Protein AF-0000000080440737 (afdb_homodimer)

Structure (mmCIF, N/CA/C/O backbone):
data_AF-0000000080440737-model_v1
#
loop_
_entity.id
_entity.type
_entity.pdbx_description
1 polymer 'GP-PDE domain-containing protein'
#
loop_
_atom_site.group_PDB
_atom_site.id
_atom_site.type_symbol
_atom_site.label_atom_id
_atom_site.label_alt_id
_atom_site.label_comp_id
_atom_site.label_asym_id
_atom_site.label_entity_id
_atom_site.label_seq_id
_atom_site.pdbx_PDB_ins_code
_atom_site.Cartn_x
_atom_site.Cartn_y
_atom_site.Cartn_z
_atom_site.occupancy
_atom_site.B_iso_or_equiv
_atom_site.auth_seq_id
_atom_site.auth_comp_id
_atom_site.auth_asym_id
_atom_site.auth_atom_id
_atom_site.pdbx_PDB_model_num
ATOM 1 N N . MET A 1 1 ? -22.531 -14.266 -20.609 1 42.25 1 MET A N 1
ATOM 2 C CA . MET A 1 1 ? -22.078 -13.797 -19.297 1 42.25 1 MET A CA 1
ATOM 3 C C . MET A 1 1 ? -20.625 -13.375 -19.328 1 42.25 1 MET A C 1
ATOM 5 O O . MET A 1 1 ? -19.781 -14.055 -19.938 1 42.25 1 MET A O 1
ATOM 9 N N . LYS A 1 2 ? -20.203 -12.078 -19.297 1 56.5 2 LYS A N 1
ATOM 10 C CA . LYS A 1 2 ? -18.844 -11.594 -19.5 1 56.5 2 LYS A CA 1
ATOM 11 C C . LYS A 1 2 ? -17.859 -12.352 -18.625 1 56.5 2 LYS A C 1
ATOM 13 O O . LYS A 1 2 ? -18.172 -12.672 -17.469 1 56.5 2 LYS A O 1
ATOM 18 N N . ASN A 1 3 ? -16.734 -13.094 -19.188 1 86.56 3 ASN A N 1
ATOM 19 C CA . ASN A 1 3 ? -15.961 -14.148 -18.531 1 86.56 3 ASN A CA 1
ATOM 20 C C . ASN A 1 3 ? -14.898 -13.57 -17.609 1 86.56 3 ASN A C 1
ATOM 22 O O . ASN A 1 3 ? -13.828 -13.156 -18.062 1 86.56 3 ASN A O 1
ATOM 26 N N . ILE A 1 4 ? -15.344 -13.133 -16.406 1 97.88 4 ILE A N 1
ATOM 27 C CA . ILE A 1 4 ? -14.453 -12.695 -15.336 1 97.88 4 ILE A CA 1
ATOM 28 C C . ILE A 1 4 ? -13.805 -13.898 -14.672 1 97.88 4 ILE A C 1
ATOM 30 O O . ILE A 1 4 ? -14.484 -14.867 -14.312 1 97.88 4 ILE A O 1
ATOM 34 N N . LEU A 1 5 ? -12.492 -13.867 -14.625 1 98.5 5 LEU A N 1
ATOM 35 C CA . LEU A 1 5 ? -11.758 -14.961 -13.992 1 98.5 5 LEU A CA 1
ATOM 36 C C . LEU A 1 5 ? -11.805 -14.836 -12.477 1 98.5 5 LEU A C 1
ATOM 38 O O . LEU A 1 5 ? -11.555 -13.766 -11.93 1 98.5 5 LEU A O 1
ATOM 42 N N . ASN A 1 6 ? -12.172 -15.891 -11.828 1 98.62 6 ASN A N 1
ATOM 43 C CA . ASN A 1 6 ? -12.195 -16.047 -10.383 1 98.62 6 ASN A CA 1
ATOM 44 C C . ASN A 1 6 ? -10.867 -16.594 -9.852 1 98.62 6 ASN A C 1
ATOM 46 O O . ASN A 1 6 ? -10.586 -17.781 -9.992 1 98.62 6 ASN A O 1
ATOM 50 N N . ILE A 1 7 ? -10.086 -15.758 -9.203 1 98.88 7 ILE A N 1
ATOM 51 C CA . ILE A 1 7 ? -8.758 -16.125 -8.742 1 98.88 7 ILE A CA 1
ATOM 52 C C . ILE A 1 7 ? -8.727 -16.156 -7.215 1 98.88 7 ILE A C 1
ATOM 54 O O . ILE A 1 7 ? -9.07 -15.156 -6.566 1 98.88 7 ILE A O 1
ATOM 58 N N . ALA A 1 8 ? -8.297 -17.266 -6.652 1 98.94 8 ALA A N 1
ATOM 59 C CA . ALA A 1 8 ? -8.219 -17.406 -5.199 1 98.94 8 ALA A CA 1
ATOM 60 C C . ALA A 1 8 ? -6.953 -16.766 -4.648 1 98.94 8 ALA A C 1
ATOM 62 O O . ALA A 1 8 ? -5.844 -17.188 -4.977 1 98.94 8 ALA A O 1
ATOM 63 N N . HIS A 1 9 ? -7.137 -15.734 -3.875 1 98.94 9 HIS A N 1
ATOM 64 C CA . HIS A 1 9 ? -6.055 -14.961 -3.285 1 98.94 9 HIS A CA 1
ATOM 65 C C . HIS A 1 9 ? -5.297 -15.773 -2.238 1 98.94 9 HIS A C 1
ATOM 67 O O . HIS A 1 9 ? -5.828 -16.047 -1.162 1 98.94 9 HIS A O 1
ATOM 73 N N . ARG A 1 10 ? -4.02 -16.141 -2.57 1 98.94 10 ARG A N 1
ATOM 74 C CA . ARG A 1 10 ? -3.197 -16.984 -1.701 1 98.94 10 ARG A CA 1
ATOM 75 C C . ARG A 1 10 ? -3.865 -18.328 -1.439 1 98.94 10 ARG A C 1
ATOM 77 O O . ARG A 1 10 ? -3.734 -18.891 -0.351 1 98.94 10 ARG A O 1
ATOM 84 N N . GLY A 1 11 ? -4.559 -18.75 -2.383 1 98.62 11 GLY A N 1
ATOM 85 C CA . GLY A 1 11 ? -5.453 -19.891 -2.211 1 98.62 11 GLY A CA 1
ATOM 86 C C . GLY A 1 11 ? -6.789 -19.5 -1.606 1 98.62 11 GLY A C 1
ATOM 87 O O . GLY A 1 11 ? -7.117 -18.312 -1.511 1 98.62 11 GLY A O 1
ATOM 88 N N . ASP A 1 12 ? -7.633 -20.516 -1.343 1 98.38 12 ASP A N 1
ATOM 89 C CA . ASP A 1 12 ? -8.906 -20.281 -0.679 1 98.38 12 ASP A CA 1
ATOM 90 C C . ASP A 1 12 ? -8.695 -19.766 0.746 1 98.38 12 ASP A C 1
ATOM 92 O O . ASP A 1 12 ? -9.141 -20.406 1.708 1 98.38 12 ASP A O 1
ATOM 96 N N . SER A 1 13 ? -8.141 -18.594 0.869 1 98.75 13 SER A N 1
ATOM 97 C CA . SER A 1 13 ? -7.527 -18.125 2.107 1 98.75 13 SER A CA 1
ATOM 98 C C . SER A 1 13 ? -8.586 -17.625 3.094 1 98.75 13 SER A C 1
ATOM 100 O O . SER A 1 13 ? -8.281 -17.391 4.266 1 98.75 13 SER A O 1
ATOM 102 N N . GLY A 1 14 ? -9.805 -17.375 2.689 1 98.31 14 GLY A N 1
ATOM 103 C CA . GLY A 1 14 ? -10.883 -17.062 3.611 1 98.31 14 GLY A CA 1
ATOM 104 C C . GLY A 1 14 ? -11.25 -18.219 4.523 1 98.31 14 GLY A C 1
ATOM 105 O O . GLY A 1 14 ? -11.703 -18 5.652 1 98.31 14 GLY A O 1
ATOM 106 N N . ASP A 1 15 ? -10.977 -19.422 4.066 1 97.94 15 ASP A N 1
ATOM 107 C CA . ASP A 1 15 ? -11.453 -20.594 4.797 1 97.94 15 ASP A CA 1
ATOM 108 C C . ASP A 1 15 ? -10.305 -21.531 5.148 1 97.94 15 ASP A C 1
ATOM 110 O O . ASP A 1 15 ? -10.469 -22.453 5.961 1 97.94 15 ASP A O 1
ATOM 114 N N . PHE A 1 16 ? -9.18 -21.328 4.594 1 98.75 16 PHE A N 1
ATOM 115 C CA . PHE A 1 16 ? -8 -22.172 4.816 1 98.75 16 PHE A CA 1
ATOM 116 C C . PHE A 1 16 ? -6.762 -21.312 5.031 1 98.75 16 PHE A C 1
ATOM 118 O O . PHE A 1 16 ? -6.738 -20.141 4.656 1 98.75 16 PHE A O 1
ATOM 125 N N . PRO A 1 17 ? -5.633 -21.859 5.668 1 98.81 17 PRO A N 1
ATOM 126 C CA . PRO A 1 17 ? -4.426 -21.047 5.871 1 98.81 17 PRO A CA 1
ATOM 127 C C . PRO A 1 17 ? -3.783 -20.609 4.555 1 98.81 17 PRO A C 1
ATOM 129 O O . PRO A 1 17 ? -3.523 -21.438 3.684 1 98.81 17 PRO A O 1
ATOM 132 N N . GLU A 1 18 ? -3.611 -19.375 4.453 1 98.88 18 GLU A N 1
ATOM 133 C CA . GLU A 1 18 ? -3.135 -18.781 3.211 1 98.88 18 GLU A CA 1
ATOM 134 C C . GLU A 1 18 ? -1.797 -19.375 2.785 1 98.88 18 GLU A C 1
ATOM 136 O O . GLU A 1 18 ? -0.972 -19.719 3.631 1 98.88 18 GLU A O 1
ATOM 141 N N . ASN A 1 19 ? -1.61 -19.469 1.439 1 98.88 19 ASN A N 1
ATOM 142 C CA . ASN A 1 19 ? -0.333 -19.875 0.854 1 98.88 19 ASN A CA 1
ATOM 143 C C . ASN A 1 19 ? 0.139 -21.219 1.399 1 98.88 19 ASN A C 1
ATOM 145 O O . ASN A 1 19 ? 1.304 -21.359 1.773 1 98.88 19 ASN A O 1
ATOM 149 N N . THR A 1 20 ? -0.775 -22.094 1.453 1 98.81 20 THR A N 1
ATOM 150 C CA . THR A 1 20 ? -0.506 -23.5 1.78 1 98.81 20 THR A CA 1
ATOM 151 C C . THR A 1 20 ? -1.062 -24.422 0.703 1 98.81 20 THR A C 1
ATOM 153 O O . THR A 1 20 ? -1.908 -24.016 -0.096 1 98.81 20 THR A O 1
ATOM 156 N N . MET A 1 21 ? -0.567 -25.688 0.753 1 98.56 21 MET A N 1
ATOM 157 C CA . MET A 1 21 ? -1.034 -26.656 -0.238 1 98.56 21 MET A CA 1
ATOM 158 C C . MET A 1 21 ? -2.527 -26.906 -0.079 1 98.56 21 MET A C 1
ATOM 160 O O . MET A 1 21 ? -3.246 -27.062 -1.069 1 98.56 21 MET A O 1
ATOM 164 N N . ILE A 1 22 ? -3.002 -26.953 1.159 1 98.62 22 ILE A N 1
ATOM 165 C CA . ILE A 1 22 ? -4.422 -27.219 1.379 1 98.62 22 ILE A CA 1
ATOM 166 C C . ILE A 1 22 ? -5.254 -26.062 0.824 1 98.62 22 ILE A C 1
ATOM 168 O O . ILE A 1 22 ? -6.301 -26.281 0.214 1 98.62 22 ILE A O 1
ATOM 172 N N . ALA A 1 23 ? -4.844 -24.844 1.04 1 98.88 23 ALA A N 1
ATOM 173 C CA . ALA A 1 23 ? -5.574 -23.688 0.509 1 98.88 23 ALA A CA 1
ATOM 174 C C . ALA A 1 23 ? -5.633 -23.734 -1.015 1 98.88 23 ALA A C 1
ATOM 176 O O . ALA A 1 23 ? -6.656 -23.406 -1.612 1 98.88 23 ALA A O 1
ATOM 177 N N . PHE A 1 24 ? -4.562 -24.156 -1.646 1 98.81 24 PHE A N 1
ATOM 178 C CA . PHE A 1 24 ? -4.496 -24.219 -3.102 1 98.81 24 PHE A CA 1
ATOM 179 C C . PHE A 1 24 ? -5.375 -25.344 -3.629 1 98.81 24 PHE A C 1
ATOM 181 O O . PHE A 1 24 ? -6.102 -25.172 -4.605 1 98.81 24 PHE A O 1
ATOM 188 N N . LYS A 1 25 ? -5.281 -26.5 -3.018 1 98.12 25 LYS A N 1
ATOM 189 C CA . LYS A 1 25 ? -6.129 -27.609 -3.408 1 98.12 25 LYS A CA 1
ATOM 190 C C . LYS A 1 25 ? -7.605 -27.266 -3.287 1 98.12 25 LYS A C 1
ATOM 192 O O . LYS A 1 25 ? -8.398 -27.562 -4.176 1 98.12 25 LYS A O 1
ATOM 197 N N . LYS A 1 26 ? -7.938 -26.609 -2.236 1 98.31 26 LYS A N 1
ATOM 198 C CA . LYS A 1 26 ? -9.336 -26.266 -1.988 1 98.31 26 LYS A CA 1
ATOM 199 C C . LYS A 1 26 ? -9.82 -25.203 -2.959 1 98.31 26 LYS A C 1
ATOM 201 O O . LYS A 1 26 ? -10.992 -25.188 -3.336 1 98.31 26 LYS A O 1
ATOM 206 N N . ALA A 1 27 ? -8.945 -24.312 -3.35 1 98.31 27 ALA A N 1
ATOM 207 C CA . ALA A 1 27 ? -9.297 -23.344 -4.391 1 98.31 27 ALA A CA 1
ATOM 208 C C . ALA A 1 27 ? -9.781 -24.062 -5.652 1 98.31 27 ALA A C 1
ATOM 210 O O . ALA A 1 27 ? -10.781 -23.672 -6.25 1 98.31 27 ALA A O 1
ATOM 211 N N . LEU A 1 28 ? -9.062 -25.078 -6.043 1 94.19 28 LEU A N 1
ATOM 212 C CA . LEU A 1 28 ? -9.43 -25.906 -7.188 1 94.19 28 LEU A CA 1
ATOM 213 C C . LEU A 1 28 ? -10.797 -26.547 -6.973 1 94.19 28 LEU A C 1
ATOM 215 O O . LEU A 1 28 ? -11.672 -26.469 -7.844 1 94.19 28 LEU A O 1
ATOM 219 N N . GLU A 1 29 ? -10.977 -27.047 -5.824 1 95.69 29 GLU A N 1
ATOM 220 C CA . GLU A 1 29 ? -12.203 -27.781 -5.504 1 95.69 29 GLU A CA 1
ATOM 221 C C . GLU A 1 29 ? -13.398 -26.844 -5.406 1 95.69 29 GLU A C 1
ATOM 223 O O . GLU A 1 29 ? -14.531 -27.234 -5.703 1 95.69 29 GLU A O 1
ATOM 228 N N . ASN A 1 30 ? -13.125 -25.641 -5.035 1 95.5 30 ASN A N 1
ATOM 229 C CA . ASN A 1 30 ? -14.211 -24.719 -4.719 1 95.5 30 ASN A CA 1
ATOM 230 C C . ASN A 1 30 ? -14.523 -23.797 -5.895 1 95.5 30 ASN A C 1
ATOM 232 O O . ASN A 1 30 ? -15.242 -22.812 -5.738 1 95.5 30 ASN A O 1
ATOM 236 N N . GLY A 1 31 ? -13.922 -24.078 -6.977 1 91.5 31 GLY A N 1
ATOM 237 C CA . GLY A 1 31 ? -14.438 -23.516 -8.211 1 91.5 31 GLY A CA 1
ATOM 238 C C . GLY A 1 31 ? -13.664 -22.297 -8.68 1 91.5 31 GLY A C 1
ATOM 239 O O . GLY A 1 31 ? -14.117 -21.562 -9.562 1 91.5 31 GLY A O 1
ATOM 240 N N . ALA A 1 32 ? -12.602 -22 -8.117 1 97.88 32 ALA A N 1
ATOM 241 C CA . ALA A 1 32 ? -11.75 -20.953 -8.648 1 97.88 32 ALA A CA 1
ATOM 242 C C . ALA A 1 32 ? -11.258 -21.297 -10.047 1 97.88 32 ALA A C 1
ATOM 244 O O . ALA A 1 32 ? -11.18 -22.469 -10.414 1 97.88 32 ALA A O 1
ATOM 245 N N . ASP A 1 33 ? -11 -20.266 -10.859 1 98.19 33 ASP A N 1
ATOM 246 C CA . ASP A 1 33 ? -10.375 -20.438 -12.164 1 98.19 33 ASP A CA 1
ATOM 247 C C . ASP A 1 33 ? -8.859 -20.484 -12.047 1 98.19 33 ASP A C 1
ATOM 249 O O . ASP A 1 33 ? -8.164 -20.906 -12.977 1 98.19 33 ASP A O 1
ATOM 253 N N . GLY A 1 34 ? -8.344 -20.062 -10.961 1 98.62 34 GLY A N 1
ATOM 254 C CA . GLY A 1 34 ? -6.91 -20 -10.703 1 98.62 34 GLY A CA 1
ATOM 255 C C . GLY A 1 34 ? -6.574 -19.578 -9.289 1 98.62 34 GLY A C 1
ATOM 256 O O . GLY A 1 34 ? -7.465 -19.453 -8.445 1 98.62 34 GLY A O 1
ATOM 257 N N . ILE A 1 35 ? -5.285 -19.359 -9.016 1 98.88 35 ILE A N 1
ATOM 258 C CA . ILE A 1 35 ? -4.816 -18.906 -7.711 1 98.88 35 ILE A CA 1
ATOM 259 C C . ILE A 1 35 ? -3.824 -17.766 -7.891 1 98.88 35 ILE A C 1
ATOM 261 O O . ILE A 1 35 ? -3.207 -17.625 -8.953 1 98.88 35 ILE A O 1
ATOM 265 N N . GLU A 1 36 ? -3.811 -16.922 -6.977 1 98.94 36 GLU A N 1
ATOM 266 C CA . GLU A 1 36 ? -2.709 -15.984 -6.754 1 98.94 36 GLU A CA 1
ATOM 267 C C . GLU A 1 36 ? -1.85 -16.422 -5.57 1 98.94 36 GLU A C 1
ATOM 269 O O . GLU A 1 36 ? -2.371 -16.875 -4.551 1 98.94 36 GLU A O 1
ATOM 274 N N . LEU A 1 37 ? -0.573 -16.391 -5.68 1 98.94 37 LEU A N 1
ATOM 275 C CA . LEU A 1 37 ? 0.338 -16.75 -4.602 1 98.94 37 LEU A CA 1
ATOM 276 C C . LEU A 1 37 ? 1.521 -15.797 -4.543 1 98.94 37 LEU A C 1
ATOM 278 O O . LEU A 1 37 ? 1.732 -15.008 -5.465 1 98.94 37 LEU A O 1
ATOM 282 N N . ASP A 1 38 ? 2.287 -15.836 -3.449 1 98.94 38 ASP A N 1
ATOM 283 C CA . ASP A 1 38 ? 3.439 -14.977 -3.193 1 98.94 38 ASP A CA 1
ATOM 284 C C . ASP A 1 38 ? 4.727 -15.789 -3.107 1 98.94 38 ASP A C 1
ATOM 286 O O . ASP A 1 38 ? 4.777 -16.812 -2.41 1 98.94 38 ASP A O 1
ATOM 290 N N . VAL A 1 39 ? 5.738 -15.328 -3.771 1 98.94 39 VAL A N 1
ATOM 291 C CA . VAL A 1 39 ? 6.957 -16.125 -3.779 1 98.94 39 VAL A CA 1
ATOM 292 C C . VAL A 1 39 ? 8.141 -15.266 -3.359 1 98.94 39 VAL A C 1
ATOM 294 O O . VAL A 1 39 ? 8.234 -14.094 -3.744 1 98.94 39 VAL A O 1
ATOM 297 N N . GLN A 1 40 ? 8.992 -15.734 -2.566 1 98.62 40 GLN A N 1
ATOM 298 C CA . GLN A 1 40 ? 10.273 -15.141 -2.203 1 98.62 40 GLN A CA 1
ATOM 299 C C . GLN A 1 40 ? 11.344 -16.219 -2.004 1 98.62 40 GLN A C 1
ATOM 301 O O . GLN A 1 40 ? 11.102 -17.391 -2.271 1 98.62 40 GLN A O 1
ATOM 306 N N . LEU A 1 41 ? 12.578 -15.875 -1.635 1 98.88 41 LEU A N 1
ATOM 307 C CA . LEU A 1 41 ? 13.672 -16.828 -1.552 1 98.88 41 LEU A CA 1
ATOM 308 C C . LEU A 1 41 ? 14.023 -17.125 -0.098 1 98.88 41 LEU A C 1
ATOM 310 O O . LEU A 1 41 ? 14.031 -16.234 0.742 1 98.88 41 LEU A O 1
ATOM 314 N N . SER A 1 42 ? 14.25 -18.406 0.173 1 98.81 42 SER A N 1
ATOM 315 C CA . SER A 1 42 ? 14.867 -18.812 1.433 1 98.81 42 SER A CA 1
ATOM 316 C C . SER A 1 42 ? 16.359 -18.5 1.448 1 98.81 42 SER A C 1
ATOM 318 O O . SER A 1 42 ? 16.906 -18 0.459 1 98.81 42 SER A O 1
ATOM 320 N N . LYS A 1 43 ? 16.969 -18.75 2.596 1 98.62 43 LYS A N 1
ATOM 321 C CA . LYS A 1 43 ? 18.406 -18.5 2.773 1 98.62 43 LYS A CA 1
ATOM 322 C C . LYS A 1 43 ? 19.219 -19.25 1.722 1 98.62 43 LYS A C 1
ATOM 324 O O . LYS A 1 43 ? 20.219 -18.734 1.226 1 98.62 43 LYS A O 1
ATOM 329 N N . ASP A 1 44 ? 18.875 -20.453 1.426 1 98.69 44 ASP A N 1
ATOM 330 C CA . ASP A 1 44 ? 19.578 -21.281 0.459 1 98.69 44 ASP A CA 1
ATOM 331 C C . ASP A 1 44 ? 18.984 -21.125 -0.939 1 98.69 44 ASP A C 1
ATOM 333 O O . ASP A 1 44 ? 19.094 -22.031 -1.771 1 98.69 44 ASP A O 1
ATOM 337 N N . LEU A 1 45 ? 18.234 -20.078 -1.196 1 98.44 45 LEU A N 1
ATOM 338 C CA . LEU A 1 45 ? 17.781 -19.594 -2.494 1 98.44 45 LEU A CA 1
ATOM 339 C C . LEU A 1 45 ? 16.734 -20.516 -3.098 1 98.44 45 LEU A C 1
ATOM 341 O O . LEU A 1 45 ? 16.656 -20.656 -4.32 1 98.44 45 LEU A O 1
ATOM 345 N N . GLU A 1 46 ? 16 -21.188 -2.217 1 98.75 46 GLU A N 1
ATOM 346 C CA . GLU A 1 46 ? 14.828 -21.922 -2.693 1 98.75 46 GLU A CA 1
ATOM 347 C C . GLU A 1 46 ? 13.609 -21 -2.799 1 98.75 46 GLU A C 1
ATOM 349 O O . GLU A 1 46 ? 13.406 -20.125 -1.952 1 98.75 46 GLU A O 1
ATOM 354 N N . LEU A 1 47 ? 12.836 -21.203 -3.885 1 98.94 47 LEU A N 1
ATOM 355 C CA . LEU A 1 47 ? 11.578 -20.484 -4.039 1 98.94 47 LEU A CA 1
ATOM 356 C C . LEU A 1 47 ? 10.531 -20.984 -3.059 1 98.94 47 LEU A C 1
ATOM 358 O O . LEU A 1 47 ? 10.117 -22.141 -3.141 1 98.94 47 LEU A O 1
ATOM 362 N N . VAL A 1 48 ? 10.109 -20.094 -2.137 1 98.94 48 VAL A N 1
ATOM 363 C CA . VAL A 1 48 ? 9.141 -20.5 -1.118 1 98.94 48 VAL A CA 1
ATOM 364 C C . VAL A 1 48 ? 7.91 -19.594 -1.189 1 98.94 48 VAL A C 1
ATOM 366 O O . VAL A 1 48 ? 8.008 -18.438 -1.585 1 98.94 48 VAL A O 1
ATOM 369 N N . VAL A 1 49 ? 6.828 -20.125 -0.845 1 98.94 49 VAL A N 1
ATOM 370 C CA . VAL A 1 49 ? 5.539 -19.469 -1.006 1 98.94 49 VAL A CA 1
ATOM 371 C C . VAL A 1 49 ? 5.043 -18.969 0.348 1 98.94 49 VAL A C 1
ATOM 373 O O . VAL A 1 49 ? 4.578 -19.75 1.178 1 98.94 49 VAL A O 1
ATOM 376 N N . ILE A 1 50 ? 5.148 -17.734 0.548 1 98.88 50 ILE A N 1
ATOM 377 C CA . ILE A 1 50 ? 4.738 -17.047 1.769 1 98.88 50 ILE A CA 1
ATOM 378 C C . ILE A 1 50 ? 4.645 -15.539 1.51 1 98.88 50 ILE A C 1
ATOM 380 O O . ILE A 1 50 ? 5.48 -14.977 0.8 1 98.88 50 ILE A O 1
ATOM 384 N N . HIS A 1 51 ? 3.631 -14.922 2.035 1 98.62 51 HIS A N 1
ATOM 385 C CA . HIS A 1 51 ? 3.309 -13.539 1.698 1 98.62 51 HIS A CA 1
ATOM 386 C C . HIS A 1 51 ? 4.266 -12.57 2.383 1 98.62 51 HIS A C 1
ATOM 388 O O . HIS A 1 51 ? 4.91 -11.758 1.72 1 98.62 51 HIS A O 1
ATOM 394 N N . ASP A 1 52 ? 4.32 -12.641 3.756 1 98.12 52 ASP A N 1
ATOM 395 C CA . ASP A 1 52 ? 5.113 -11.68 4.527 1 98.12 52 ASP A CA 1
ATOM 396 C C . ASP A 1 52 ? 6.602 -12 4.434 1 98.12 52 ASP A C 1
ATOM 398 O O . ASP A 1 52 ? 6.988 -13.164 4.297 1 98.12 52 ASP A O 1
ATOM 402 N N . GLU A 1 53 ? 7.395 -11.031 4.602 1 98.5 53 GLU A N 1
ATOM 403 C CA . GLU A 1 53 ? 8.836 -11.273 4.629 1 98.5 53 GLU A CA 1
ATOM 404 C C . GLU A 1 53 ? 9.242 -12.016 5.895 1 98.5 53 GLU A C 1
ATOM 406 O O . GLU A 1 53 ? 10.32 -12.617 5.949 1 98.5 53 GLU A O 1
ATOM 411 N N . THR A 1 54 ? 8.43 -11.945 6.863 1 98.56 54 THR A N 1
ATOM 412 C CA . THR A 1 54 ? 8.711 -12.609 8.133 1 98.56 54 THR A CA 1
ATOM 413 C C . THR A 1 54 ? 7.734 -13.758 8.367 1 98.56 54 THR A C 1
ATOM 415 O O . THR A 1 54 ? 6.672 -13.812 7.746 1 98.56 54 THR A O 1
ATOM 418 N N . LEU A 1 55 ? 8.086 -14.617 9.266 1 98.75 55 LEU A N 1
ATOM 419 C CA . LEU A 1 55 ? 7.344 -15.844 9.547 1 98.75 55 LEU A CA 1
ATOM 420 C C . LEU A 1 55 ? 6.227 -15.578 10.555 1 98.75 55 LEU A C 1
ATOM 422 O O . LEU A 1 55 ? 5.312 -16.391 10.695 1 98.75 55 LEU A O 1
ATOM 426 N N . ASP A 1 56 ? 6.184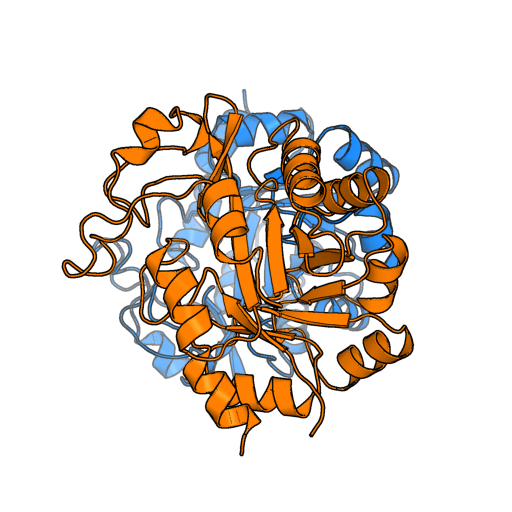 -14.5 11.203 1 98.5 56 ASP A N 1
ATOM 427 C CA . ASP A 1 56 ? 5.539 -14.234 12.484 1 98.5 56 ASP A CA 1
ATOM 428 C C . ASP A 1 56 ? 4.02 -14.344 12.367 1 98.5 56 ASP A C 1
ATOM 430 O O . ASP A 1 56 ? 3.363 -14.898 13.25 1 98.5 56 ASP A O 1
ATOM 434 N N . ARG A 1 57 ? 3.48 -13.836 11.312 1 98.06 57 ARG A N 1
ATOM 435 C CA . ARG A 1 57 ? 2.031 -13.68 11.234 1 98.06 57 ARG A CA 1
ATOM 436 C C . ARG A 1 57 ? 1.352 -15.016 10.93 1 98.06 57 ARG A C 1
ATOM 438 O O . ARG A 1 57 ? 0.293 -15.312 11.484 1 98.06 57 ARG A O 1
ATOM 445 N N . THR A 1 58 ? 1.996 -15.844 10.125 1 98.62 58 THR A N 1
ATOM 446 C CA . THR A 1 58 ? 1.257 -16.984 9.578 1 98.62 58 THR A CA 1
ATOM 447 C C . THR A 1 58 ? 1.855 -18.297 10.055 1 98.62 58 THR A C 1
ATOM 449 O O . THR A 1 58 ? 1.335 -19.375 9.742 1 98.62 58 THR A O 1
ATOM 452 N N . THR A 1 59 ? 2.926 -18.234 10.766 1 98.69 59 THR A N 1
ATOM 453 C CA . THR A 1 59 ? 3.541 -19.469 11.25 1 98.69 59 THR A CA 1
ATOM 454 C C . THR A 1 59 ? 3.867 -19.359 12.742 1 98.69 59 THR A C 1
ATOM 456 O O . THR A 1 59 ? 3.65 -18.312 13.352 1 98.69 59 THR A O 1
ATOM 459 N N . ASP A 1 60 ? 4.336 -20.453 13.297 1 98.12 60 ASP A N 1
ATOM 460 C CA . ASP A 1 60 ? 4.773 -20.438 14.688 1 98.12 60 ASP A CA 1
ATOM 461 C C . ASP A 1 60 ? 6.246 -20.047 14.797 1 98.12 60 ASP A C 1
ATOM 463 O O . ASP A 1 60 ? 6.855 -20.188 15.859 1 98.12 60 ASP A O 1
ATOM 467 N N . GLY A 1 61 ? 6.828 -19.688 13.656 1 98 61 GLY A N 1
ATOM 468 C CA . GLY A 1 61 ? 8.195 -19.188 13.648 1 98 61 GLY A CA 1
ATOM 469 C C . GLY A 1 61 ? 8.297 -17.688 13.781 1 98 61 GLY A C 1
ATOM 470 O O . GLY A 1 61 ? 7.277 -16.984 13.75 1 98 61 GLY A O 1
ATOM 471 N N . LEU A 1 62 ? 9.508 -17.234 14.016 1 98.25 62 LEU A N 1
ATOM 472 C CA . LEU A 1 62 ? 9.805 -15.812 14.109 1 98.25 62 LEU A CA 1
ATOM 473 C C . LEU A 1 62 ? 10.984 -15.453 13.211 1 98.25 62 LEU A C 1
ATOM 475 O O . LEU A 1 62 ? 11.891 -16.266 13.016 1 98.25 62 LEU A O 1
ATOM 479 N N . GLY A 1 63 ? 10.93 -14.164 12.695 1 98.38 63 GLY A N 1
ATOM 480 C CA . GLY A 1 63 ? 12.078 -13.68 11.945 1 98.38 63 GLY A CA 1
ATOM 481 C C . GLY A 1 63 ? 11.867 -13.711 10.438 1 98.38 63 GLY A C 1
ATOM 482 O O . GLY A 1 63 ? 10.789 -14.086 9.969 1 98.38 63 GLY A O 1
ATOM 483 N N . TYR A 1 64 ? 12.844 -13.305 9.727 1 98.69 64 TYR A N 1
ATOM 484 C CA . TYR A 1 64 ? 12.742 -13.164 8.281 1 98.69 64 TYR A CA 1
ATOM 485 C C . TYR A 1 64 ? 12.852 -14.523 7.594 1 98.69 64 TYR A C 1
ATOM 487 O O . TYR A 1 64 ? 13.672 -15.359 7.984 1 98.69 64 TYR A O 1
ATOM 495 N N . VAL A 1 65 ? 12.109 -14.734 6.559 1 98.81 65 VAL A N 1
ATOM 496 C CA . VAL A 1 65 ? 12.133 -15.938 5.73 1 98.81 65 VAL A CA 1
ATOM 497 C C . VAL A 1 65 ? 13.539 -16.156 5.172 1 98.81 65 VAL A C 1
ATOM 499 O O . VAL A 1 65 ? 14.062 -17.266 5.227 1 98.81 65 VAL A O 1
ATOM 502 N N . LYS A 1 66 ? 14.172 -15.117 4.715 1 98.69 66 LYS A N 1
ATOM 503 C CA . LYS A 1 66 ? 15.453 -15.172 4.02 1 98.69 66 LYS A CA 1
ATOM 504 C C . LYS A 1 66 ? 16.562 -15.633 4.953 1 98.69 66 LYS A C 1
ATOM 506 O O . LYS A 1 66 ? 17.688 -15.883 4.512 1 98.69 66 LYS A O 1
ATOM 511 N N . ASP A 1 67 ? 16.297 -15.688 6.242 1 98.75 67 ASP A N 1
ATOM 512 C CA . ASP A 1 67 ? 17.328 -16.047 7.211 1 98.75 67 ASP A CA 1
ATOM 513 C C . ASP A 1 67 ? 17.297 -17.547 7.52 1 98.75 67 ASP A C 1
ATOM 515 O O . ASP A 1 67 ? 18.078 -18.031 8.328 1 98.75 67 ASP A O 1
ATOM 519 N N . TYR A 1 68 ? 16.391 -18.312 6.918 1 98.81 68 TYR A N 1
ATOM 520 C CA . TYR A 1 68 ? 16.25 -19.75 7.129 1 98.81 68 TYR A CA 1
ATOM 521 C C . TYR A 1 68 ? 16.422 -20.516 5.82 1 98.81 68 TYR A C 1
ATOM 523 O O . TYR A 1 68 ? 15.984 -20.047 4.762 1 98.81 68 TYR A O 1
ATOM 531 N N . THR A 1 69 ? 17.062 -21.672 5.879 1 98.81 69 THR A N 1
ATOM 532 C CA . THR A 1 69 ? 17.031 -22.578 4.746 1 98.81 69 THR A CA 1
ATOM 533 C C . THR A 1 69 ? 15.633 -23.172 4.566 1 98.81 69 THR A C 1
ATOM 535 O O . THR A 1 69 ? 14.789 -23.062 5.461 1 98.81 69 THR A O 1
ATOM 538 N N . TYR A 1 70 ? 15.477 -23.75 3.41 1 98.56 70 TYR A N 1
ATOM 539 C CA . TYR A 1 70 ? 14.164 -24.344 3.209 1 98.56 70 TYR A CA 1
ATOM 540 C C . TYR A 1 70 ? 13.906 -25.469 4.211 1 98.56 70 TYR A C 1
ATOM 542 O O . TYR A 1 70 ? 12.797 -25.609 4.727 1 98.56 70 TYR A O 1
ATOM 550 N N . GLU A 1 71 ? 14.883 -26.281 4.457 1 98.5 71 GLU A N 1
ATOM 551 C CA . GLU A 1 71 ? 14.734 -27.359 5.422 1 98.5 71 GLU A CA 1
ATOM 552 C C . GLU A 1 71 ? 14.289 -26.828 6.781 1 98.5 71 GLU A C 1
ATOM 554 O O . GLU A 1 71 ? 13.461 -27.453 7.457 1 98.5 71 GLU A O 1
ATOM 559 N N . GLU A 1 72 ? 14.836 -25.703 7.16 1 98.69 72 GLU A N 1
ATOM 560 C CA . GLU A 1 72 ? 14.438 -25.078 8.414 1 98.69 72 GLU A CA 1
ATOM 561 C C . GLU A 1 72 ? 13.016 -24.531 8.328 1 98.69 72 GLU A C 1
ATOM 563 O O . GLU A 1 72 ? 12.227 -24.672 9.266 1 98.69 72 GLU A O 1
ATOM 568 N N . LEU A 1 73 ? 12.664 -23.922 7.227 1 98.75 73 LEU A N 1
ATOM 569 C CA . LEU A 1 73 ? 11.336 -23.344 7.035 1 98.75 73 LEU A CA 1
ATOM 570 C C . LEU A 1 73 ? 10.258 -24.422 7.113 1 98.75 73 LEU A C 1
ATOM 572 O O . LEU A 1 73 ? 9.148 -24.172 7.586 1 98.75 73 LEU A O 1
ATOM 576 N N . LEU A 1 74 ? 10.602 -25.641 6.691 1 97.94 74 LEU A N 1
ATOM 577 C CA . LEU A 1 74 ? 9.656 -26.75 6.664 1 97.94 74 LEU A CA 1
ATOM 578 C C . LEU A 1 74 ? 9.227 -27.141 8.078 1 97.94 74 LEU A C 1
ATOM 580 O O . LEU A 1 74 ? 8.188 -27.766 8.258 1 97.94 74 LEU A O 1
ATOM 584 N N . LYS A 1 75 ? 9.977 -26.766 9 1 97.69 75 LYS A N 1
ATOM 585 C CA . LYS A 1 75 ? 9.711 -27.156 10.383 1 97.69 75 LYS A CA 1
ATOM 586 C C . LYS A 1 75 ? 8.641 -26.25 11.008 1 97.69 75 LYS A C 1
ATOM 588 O O . LYS A 1 75 ? 8.086 -26.594 12.055 1 97.69 75 LYS A O 1
ATOM 593 N N . PHE A 1 76 ? 8.414 -25.094 10.414 1 98.56 76 PHE A N 1
ATOM 594 C CA . PHE A 1 76 ? 7.418 -24.188 10.961 1 98.56 76 PHE A CA 1
ATOM 595 C C . PHE A 1 76 ? 6.016 -24.578 10.5 1 98.56 76 PHE A C 1
ATOM 597 O O . PHE A 1 76 ? 5.828 -25 9.359 1 98.56 76 PHE A O 1
ATOM 604 N N . ASP A 1 77 ? 5.062 -24.453 11.398 1 98.75 77 ASP A N 1
ATOM 605 C CA . ASP A 1 77 ? 3.662 -24.75 11.109 1 98.75 77 ASP A CA 1
ATOM 606 C C . ASP A 1 77 ? 2.951 -23.531 10.531 1 98.75 77 ASP A C 1
ATOM 608 O O . ASP A 1 77 ? 2.844 -22.5 11.195 1 98.75 77 ASP A O 1
ATOM 612 N N . ALA A 1 78 ? 2.416 -23.641 9.328 1 98.62 78 ALA A N 1
ATOM 613 C CA . ALA A 1 78 ? 1.782 -22.531 8.625 1 98.62 78 ALA A CA 1
ATOM 614 C C . ALA A 1 78 ? 0.261 -22.625 8.688 1 98.62 78 ALA A C 1
ATOM 616 O O . ALA A 1 78 ? -0.445 -21.984 7.91 1 98.62 78 ALA A O 1
ATOM 617 N N . GLY A 1 79 ? -0.279 -23.531 9.5 1 98.5 79 GLY A N 1
ATOM 618 C CA . GLY A 1 79 ? -1.717 -23.719 9.586 1 98.5 79 GLY A CA 1
ATOM 619 C C . GLY A 1 79 ? -2.271 -23.484 10.977 1 98.5 79 GLY A C 1
ATOM 620 O O . GLY A 1 79 ? -3.438 -23.125 11.133 1 98.5 79 GLY A O 1
ATOM 621 N N . TYR A 1 80 ? -1.399 -23.641 11.953 1 96 80 TYR A N 1
ATOM 622 C CA . TYR A 1 80 ? -1.823 -23.703 13.352 1 96 80 TYR A CA 1
ATOM 623 C C . TYR A 1 80 ? -2.463 -22.391 13.797 1 96 80 TYR A C 1
ATOM 625 O O . TYR A 1 80 ? -3.432 -22.406 14.555 1 96 80 TYR A O 1
ATOM 633 N N . LYS A 1 81 ? -1.941 -21.281 13.391 1 96.62 81 LYS A N 1
ATOM 634 C CA . LYS A 1 81 ? -2.434 -19.984 13.828 1 96.62 81 LYS A CA 1
ATOM 635 C C . LYS A 1 81 ? -3.785 -19.656 13.195 1 96.62 81 LYS A C 1
ATOM 637 O O . LYS A 1 81 ? -4.59 -18.922 13.773 1 96.62 81 LYS A O 1
ATOM 642 N N . PHE A 1 82 ? -3.961 -20.156 12.031 1 98 82 PHE A N 1
ATOM 643 C CA . PHE A 1 82 ? -5.266 -20.016 11.391 1 98 82 PHE A CA 1
ATOM 644 C C . PHE A 1 82 ? -6.328 -20.797 12.156 1 98 82 PHE A C 1
ATOM 646 O O . PHE A 1 82 ? -7.359 -20.234 12.539 1 98 82 PHE A O 1
ATOM 653 N N . SER A 1 83 ? -6.082 -22.031 12.312 1 97.69 83 SER A N 1
ATOM 654 C CA . SER A 1 83 ? -6.898 -22.953 13.109 1 97.69 83 SER A CA 1
ATOM 655 C C . SER A 1 83 ? -6.125 -24.219 13.469 1 97.69 83 SER A C 1
ATOM 657 O O . SER A 1 83 ? -5.328 -24.703 12.664 1 97.69 83 SER A O 1
ATOM 659 N N . LYS A 1 84 ? -6.422 -24.812 14.617 1 96.62 84 LYS A N 1
ATOM 660 C CA . LYS A 1 84 ? -5.766 -26.031 15.07 1 96.62 84 LYS A CA 1
ATOM 661 C C . LYS A 1 84 ? -6.027 -27.188 14.094 1 96.62 84 LYS A C 1
ATOM 663 O O . LYS A 1 84 ? -5.227 -28.109 14 1 96.62 84 LYS A O 1
ATOM 668 N N . GLU A 1 85 ? -7.117 -27.047 13.359 1 97.81 85 GLU A N 1
ATOM 669 C CA . GLU A 1 85 ? -7.508 -28.094 12.406 1 97.81 85 GLU A CA 1
ATOM 670 C C . GLU A 1 85 ? -6.477 -28.234 11.297 1 97.81 85 GLU A C 1
ATOM 672 O O . GLU A 1 85 ? -6.391 -29.281 10.648 1 97.81 85 GLU A O 1
ATOM 677 N N . PHE A 1 86 ? -5.676 -27.25 11.172 1 98.38 86 PHE A N 1
ATOM 678 C CA . PHE A 1 86 ? -4.758 -27.281 10.039 1 98.38 86 PHE A CA 1
ATOM 679 C C . PHE A 1 86 ? -3.314 -27.375 10.508 1 98.38 86 PHE A C 1
ATOM 681 O O . PHE A 1 86 ? -2.387 -27.062 9.766 1 98.38 86 PHE A O 1
ATOM 688 N N . LYS A 1 87 ? -3.234 -27.719 11.742 1 97.69 87 LYS A N 1
ATOM 689 C CA . LYS A 1 87 ? -1.892 -27.984 12.25 1 97.69 87 LYS A CA 1
ATOM 690 C C . LYS A 1 87 ? -1.146 -28.969 11.344 1 97.69 87 LYS A C 1
ATOM 692 O O . LYS A 1 87 ? -1.718 -29.953 10.891 1 97.69 87 LYS A O 1
ATOM 697 N N . GLY A 1 88 ? 0.094 -28.672 11.07 1 97.62 88 GLY A N 1
ATOM 698 C CA . GLY A 1 88 ? 0.908 -29.562 10.266 1 97.62 88 GLY A CA 1
ATOM 699 C C . GLY A 1 88 ? 1.158 -29.031 8.859 1 97.62 88 GLY A C 1
ATOM 700 O O . GLY A 1 88 ? 2.041 -29.531 8.156 1 97.62 88 GLY A O 1
ATOM 701 N N . GLU A 1 89 ? 0.359 -28.031 8.461 1 98.19 89 GLU A N 1
ATOM 702 C CA . GLU A 1 89 ? 0.655 -27.422 7.176 1 98.19 89 GLU A CA 1
ATOM 703 C C . GLU A 1 89 ? 2.029 -26.75 7.184 1 98.19 89 GLU A C 1
ATOM 705 O O . GLU A 1 89 ? 2.445 -26.188 8.195 1 98.19 89 GLU A O 1
ATOM 710 N N . SER A 1 90 ? 2.688 -26.797 6.074 1 97.94 90 SER A N 1
ATOM 711 C CA . SER A 1 90 ? 4.02 -26.203 5.969 1 97.94 90 SER A CA 1
ATOM 712 C C . SER A 1 90 ? 4.055 -25.109 4.898 1 97.94 90 SER A C 1
ATOM 714 O O . SER A 1 90 ? 3.102 -24.953 4.133 1 97.94 90 SER A O 1
ATOM 716 N N . ILE A 1 91 ? 5.117 -24.375 4.914 1 98.69 91 ILE A N 1
ATOM 717 C CA . ILE A 1 91 ? 5.398 -23.422 3.836 1 98.69 91 ILE A CA 1
ATOM 718 C C . ILE A 1 91 ? 5.781 -24.188 2.57 1 98.69 91 ILE A C 1
ATOM 720 O O . ILE A 1 91 ? 6.762 -24.938 2.561 1 98.69 91 ILE A O 1
ATOM 724 N N . PRO A 1 92 ? 5.066 -24.031 1.535 1 98.75 92 PRO A N 1
ATOM 725 C CA . PRO A 1 92 ? 5.371 -24.828 0.343 1 98.75 92 PRO A CA 1
ATOM 726 C C . PRO A 1 92 ? 6.527 -24.25 -0.47 1 98.75 92 PRO A C 1
ATOM 728 O O . PRO A 1 92 ? 6.832 -23.062 -0.362 1 98.75 92 PRO A O 1
ATOM 731 N N . LYS A 1 93 ? 7.102 -25.172 -1.281 1 98.56 93 LYS A N 1
ATOM 732 C CA . LYS A 1 93 ? 7.918 -24.734 -2.408 1 98.56 93 LYS A CA 1
ATOM 733 C C . LYS A 1 93 ? 7.047 -24.344 -3.598 1 98.56 93 LYS A C 1
ATOM 735 O O . LYS A 1 93 ? 6.023 -24.969 -3.859 1 98.56 93 LYS A O 1
ATOM 740 N N . LEU A 1 94 ? 7.559 -23.328 -4.281 1 98.88 94 LEU A N 1
ATOM 741 C CA . LEU A 1 94 ? 6.82 -22.969 -5.492 1 98.88 94 LEU A CA 1
ATOM 742 C C . LEU A 1 94 ? 6.68 -24.172 -6.414 1 98.88 94 LEU A C 1
ATOM 744 O O . LEU A 1 94 ? 5.617 -24.391 -7.004 1 98.88 94 LEU A O 1
ATOM 748 N N . GLU A 1 95 ? 7.711 -24.922 -6.52 1 98.75 95 GLU A N 1
ATOM 749 C CA . GLU A 1 95 ? 7.691 -26.078 -7.43 1 98.75 95 GLU A CA 1
ATOM 750 C C . GLU A 1 95 ? 6.566 -27.047 -7.074 1 98.75 95 GLU A C 1
ATOM 752 O O . GLU A 1 95 ? 5.891 -27.562 -7.961 1 98.75 95 GLU A O 1
ATOM 757 N N . ASP A 1 96 ? 6.395 -27.328 -5.824 1 98.31 96 ASP A N 1
ATOM 758 C CA . ASP A 1 96 ? 5.328 -28.219 -5.387 1 98.31 96 ASP A CA 1
ATOM 759 C C . ASP A 1 96 ? 3.955 -27.656 -5.754 1 98.31 96 ASP A C 1
ATOM 761 O O . ASP A 1 96 ? 3.049 -28.406 -6.125 1 98.31 96 ASP A O 1
ATOM 765 N N . VAL A 1 97 ? 3.787 -26.375 -5.617 1 98.69 97 VAL A N 1
ATOM 766 C CA . VAL A 1 97 ? 2.529 -25.734 -5.996 1 98.69 97 VAL A CA 1
ATOM 767 C C . VAL A 1 97 ? 2.299 -25.906 -7.496 1 98.69 97 VAL A C 1
ATOM 769 O O . VAL A 1 97 ? 1.204 -26.281 -7.926 1 98.69 97 VAL A O 1
ATOM 772 N N . LEU A 1 98 ? 3.33 -25.625 -8.297 1 98.44 98 LEU A N 1
ATOM 773 C CA . LEU A 1 98 ? 3.188 -25.734 -9.75 1 98.44 98 LEU A CA 1
ATOM 774 C C . LEU A 1 98 ? 2.82 -27.172 -10.141 1 98.44 98 LEU A C 1
ATOM 776 O O . LEU A 1 98 ? 1.953 -27.375 -10.992 1 98.44 98 LEU A O 1
ATOM 780 N N . LYS A 1 99 ? 3.418 -28.125 -9.5 1 97.75 99 LYS A N 1
ATOM 781 C CA . LYS A 1 99 ? 3.152 -29.531 -9.797 1 97.75 99 LYS A CA 1
ATOM 782 C C . LYS A 1 99 ? 1.686 -29.875 -9.555 1 97.75 99 LYS A C 1
ATOM 784 O O . LYS A 1 99 ? 1.114 -30.703 -10.266 1 97.75 99 LYS A O 1
ATOM 789 N N . LEU A 1 100 ? 1.119 -29.234 -8.562 1 96.69 100 LEU A N 1
ATOM 790 C CA . LEU A 1 100 ? -0.288 -29.469 -8.25 1 96.69 100 LEU A CA 1
ATOM 791 C C . LEU A 1 100 ? -1.175 -29.094 -9.438 1 96.69 100 LEU A C 1
ATOM 793 O O . LEU A 1 100 ? -2.256 -29.656 -9.609 1 96.69 100 LEU A O 1
ATOM 797 N N . PHE A 1 101 ? -0.721 -28.156 -10.281 1 96.31 101 PHE A N 1
ATOM 798 C CA . PHE A 1 101 ? -1.619 -27.578 -11.273 1 96.31 101 PHE A CA 1
ATOM 799 C C . PHE A 1 101 ? -1.137 -27.906 -12.688 1 96.31 101 PHE A C 1
ATOM 801 O O . PHE A 1 101 ? -1.69 -27.391 -13.664 1 96.31 101 PHE A O 1
ATOM 808 N N . VAL A 1 102 ? -0.154 -28.703 -12.891 1 95.44 102 VAL A N 1
ATOM 809 C CA . VAL A 1 102 ? 0.471 -28.938 -14.188 1 95.44 102 VAL A CA 1
ATOM 810 C C . VAL A 1 102 ? -0.525 -29.609 -15.125 1 95.44 102 VAL A C 1
ATOM 812 O O . VAL A 1 102 ? -0.489 -29.391 -16.344 1 95.44 102 VAL A O 1
ATOM 815 N N . ASN A 1 103 ? -1.479 -30.359 -14.633 1 93.94 103 ASN A N 1
ATOM 816 C CA . ASN A 1 103 ? -2.332 -31.188 -15.469 1 93.94 103 ASN A CA 1
ATOM 817 C C . ASN A 1 103 ? -3.732 -30.609 -15.609 1 93.94 103 ASN A C 1
ATOM 819 O O . ASN A 1 103 ? -4.688 -31.328 -15.906 1 93.94 103 ASN A O 1
ATOM 823 N N . ASN A 1 104 ? -3.881 -29.406 -15.289 1 93.81 104 ASN A N 1
ATOM 824 C CA . ASN A 1 104 ? -5.156 -28.719 -15.484 1 93.81 104 ASN A CA 1
ATOM 825 C C . ASN A 1 104 ? -4.969 -27.344 -16.109 1 93.81 104 ASN A C 1
ATOM 827 O O . ASN A 1 104 ? -3.893 -27.031 -16.625 1 93.81 104 ASN A O 1
ATOM 831 N N . ASP A 1 105 ? -6.07 -26.531 -16.172 1 94.12 105 ASP A N 1
ATOM 832 C CA . ASP A 1 105 ? -6.023 -25.266 -16.906 1 94.12 105 ASP A CA 1
ATOM 833 C C . ASP A 1 105 ? -6.043 -24.078 -15.938 1 94.12 105 ASP A C 1
ATOM 835 O O . ASP A 1 105 ? -6.406 -22.969 -16.328 1 94.12 105 ASP A O 1
ATOM 839 N N . PHE A 1 106 ? -5.66 -24.328 -14.695 1 96.75 106 PHE A N 1
ATOM 840 C CA . PHE A 1 106 ? -5.699 -23.281 -13.688 1 96.75 106 PHE A CA 1
ATOM 841 C C . PHE A 1 106 ? -4.738 -22.141 -14.039 1 96.75 106 PHE A C 1
ATOM 843 O O . PHE A 1 106 ? -3.607 -22.391 -14.461 1 96.75 106 PHE A O 1
ATOM 850 N N . ILE A 1 107 ? -5.25 -20.969 -13.898 1 98.12 107 ILE A N 1
ATOM 851 C CA . ILE A 1 107 ? -4.402 -19.797 -14.047 1 98.12 107 ILE A CA 1
ATOM 852 C C . ILE A 1 107 ? -3.574 -19.594 -12.773 1 98.12 107 ILE A C 1
ATOM 854 O O . ILE A 1 107 ? -4.086 -19.734 -11.664 1 98.12 107 ILE A O 1
ATOM 858 N N . LEU A 1 108 ? -2.324 -19.312 -12.953 1 98.81 108 LEU A N 1
ATOM 859 C CA . LEU A 1 108 ? -1.435 -19.094 -11.82 1 98.81 108 LEU A CA 1
ATOM 860 C C . LEU A 1 108 ? -0.878 -17.672 -11.844 1 98.81 108 LEU A C 1
ATOM 862 O O . LEU A 1 108 ? -0.098 -17.312 -12.727 1 98.81 108 LEU A O 1
ATOM 866 N N . ASN A 1 109 ? -1.317 -16.844 -10.961 1 98.94 109 ASN A N 1
ATOM 867 C CA . ASN A 1 109 ? -0.714 -15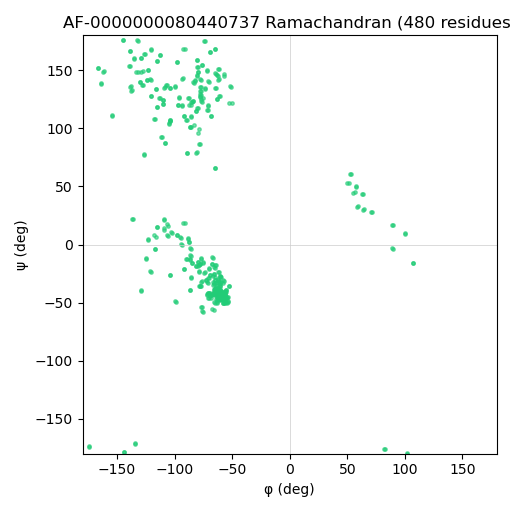.523 -10.75 1 98.94 109 ASN A CA 1
ATOM 868 C C . ASN A 1 109 ? 0.364 -15.57 -9.672 1 98.94 109 ASN A C 1
ATOM 870 O O . ASN A 1 109 ? 0.056 -15.719 -8.484 1 98.94 109 ASN A O 1
ATOM 874 N N . ILE A 1 110 ? 1.578 -15.414 -10.062 1 98.94 110 ILE A N 1
ATOM 875 C CA . ILE A 1 110 ? 2.713 -15.523 -9.156 1 98.94 110 ILE A CA 1
ATOM 876 C C . ILE A 1 110 ? 3.244 -14.133 -8.82 1 98.94 110 ILE A C 1
ATOM 878 O O . ILE A 1 110 ? 3.861 -13.477 -9.664 1 98.94 110 ILE A O 1
ATOM 882 N N . GLU A 1 111 ? 3 -13.688 -7.66 1 98.94 111 GLU A N 1
ATOM 883 C CA . GLU A 1 111 ? 3.518 -12.391 -7.223 1 98.94 111 GLU A CA 1
ATOM 884 C C . GLU A 1 111 ? 4.945 -12.516 -6.699 1 98.94 111 GLU A C 1
ATOM 886 O O . GLU A 1 111 ? 5.207 -13.289 -5.773 1 98.94 111 GLU A O 1
ATOM 891 N N . LEU A 1 112 ? 5.832 -11.789 -7.254 1 98.94 112 LEU A N 1
ATOM 892 C CA . LEU A 1 112 ? 7.199 -11.688 -6.762 1 98.94 112 LEU A CA 1
ATOM 893 C C . LEU A 1 112 ? 7.285 -10.727 -5.578 1 98.94 112 LEU A C 1
ATOM 895 O O . LEU A 1 112 ? 6.961 -9.547 -5.711 1 98.94 112 LEU A O 1
ATOM 899 N N . LYS A 1 113 ? 7.676 -11.258 -4.43 1 98.56 113 LYS A N 1
ATOM 900 C CA . LYS A 1 113 ? 7.812 -10.445 -3.223 1 98.56 113 LYS A CA 1
ATOM 901 C C . LYS A 1 113 ? 9.219 -9.852 -3.115 1 98.56 113 LYS A C 1
ATOM 903 O O . LYS A 1 113 ? 10.008 -10.273 -2.271 1 98.56 113 LYS A O 1
ATOM 908 N N . ASN A 1 114 ? 9.453 -8.812 -3.859 1 98.06 114 ASN A N 1
ATOM 909 C CA . ASN A 1 114 ? 10.82 -8.297 -3.943 1 98.06 114 ASN A CA 1
ATOM 910 C C . ASN A 1 114 ? 10.844 -6.773 -3.838 1 98.06 114 ASN A C 1
ATOM 912 O O . ASN A 1 114 ? 11.781 -6.133 -4.312 1 98.06 114 ASN A O 1
ATOM 916 N N . SER A 1 115 ? 9.789 -6.203 -3.248 1 96.69 115 SER A N 1
ATOM 917 C CA . SER A 1 115 ? 9.734 -4.758 -3.074 1 96.69 115 SER A CA 1
ATOM 918 C C . SER A 1 115 ? 10.445 -4.324 -1.796 1 96.69 115 SER A C 1
ATOM 920 O O . SER A 1 115 ? 10.938 -3.199 -1.703 1 96.69 115 SER A O 1
ATOM 922 N N . ILE A 1 116 ? 10.484 -5.172 -0.805 1 95.81 116 ILE A N 1
ATOM 923 C CA . ILE A 1 116 ? 11.078 -4.859 0.491 1 95.81 116 ILE A CA 1
ATOM 924 C C . ILE A 1 116 ? 12.492 -5.43 0.565 1 95.81 116 ILE A C 1
ATOM 926 O O . ILE A 1 116 ? 13.438 -4.727 0.928 1 95.81 116 ILE A O 1
ATOM 930 N N . ILE A 1 117 ? 12.578 -6.668 0.215 1 95.75 117 ILE A N 1
ATOM 931 C CA . ILE A 1 117 ? 13.867 -7.344 0.091 1 95.75 117 ILE A CA 1
ATOM 932 C C . ILE A 1 117 ? 14.156 -7.629 -1.381 1 95.75 117 ILE A C 1
ATOM 934 O O . ILE A 1 117 ? 13.367 -8.281 -2.064 1 95.75 117 ILE A O 1
ATOM 938 N N . ASN A 1 118 ? 15.211 -7.102 -1.783 1 94.12 118 ASN A N 1
ATOM 939 C CA . ASN A 1 118 ? 15.609 -7.355 -3.164 1 94.12 118 ASN A CA 1
ATOM 940 C C . ASN A 1 118 ? 16.266 -8.727 -3.318 1 94.12 118 ASN A C 1
ATOM 942 O O . ASN A 1 118 ? 17.469 -8.867 -3.111 1 94.12 118 ASN A O 1
ATOM 946 N N . TYR A 1 119 ? 15.578 -9.648 -3.746 1 97.06 119 TYR A N 1
ATOM 947 C CA . TYR A 1 119 ? 16.078 -11 -3.941 1 97.06 119 TYR A CA 1
ATOM 948 C C . TYR A 1 119 ? 16.75 -11.148 -5.305 1 97.06 119 TYR A C 1
ATOM 950 O O . TYR A 1 119 ? 16.078 -11.414 -6.305 1 97.06 119 TYR A O 1
ATOM 958 N N . GLU A 1 120 ? 18.062 -11.102 -5.242 1 95.88 120 GLU A N 1
ATOM 959 C CA . GLU A 1 120 ? 18.781 -11.297 -6.496 1 95.88 120 GLU A CA 1
ATOM 960 C C . GLU A 1 120 ? 18.484 -12.664 -7.098 1 95.88 120 GLU A C 1
ATOM 962 O O . GLU A 1 120 ? 18.562 -13.68 -6.402 1 95.88 120 GLU A O 1
ATOM 967 N N . GLY A 1 121 ? 18.094 -12.68 -8.359 1 97.75 121 GLY A N 1
ATOM 968 C CA . GLY A 1 121 ? 17.891 -13.938 -9.07 1 97.75 121 GLY A CA 1
ATOM 969 C C . GLY A 1 121 ? 16.484 -14.477 -8.938 1 97.75 121 GLY A C 1
ATOM 970 O O . GLY A 1 121 ? 16.125 -15.484 -9.555 1 97.75 121 GLY A O 1
ATOM 971 N N . LEU A 1 122 ? 15.664 -13.828 -8.18 1 98.81 122 LEU A N 1
ATOM 972 C CA . LEU A 1 122 ? 14.305 -14.297 -7.949 1 98.81 122 LEU A CA 1
ATOM 973 C C . LEU A 1 122 ? 13.555 -14.469 -9.266 1 98.81 122 LEU A C 1
ATOM 975 O O . LEU A 1 122 ? 12.969 -15.523 -9.523 1 98.81 122 LEU A O 1
ATOM 979 N N . GLU A 1 123 ? 13.586 -13.438 -10.117 1 98.88 123 GLU A N 1
ATOM 980 C CA . GLU A 1 123 ? 12.867 -13.477 -11.391 1 98.88 123 GLU A CA 1
ATOM 981 C C . GLU A 1 123 ? 13.312 -14.656 -12.242 1 98.88 123 GLU A C 1
AT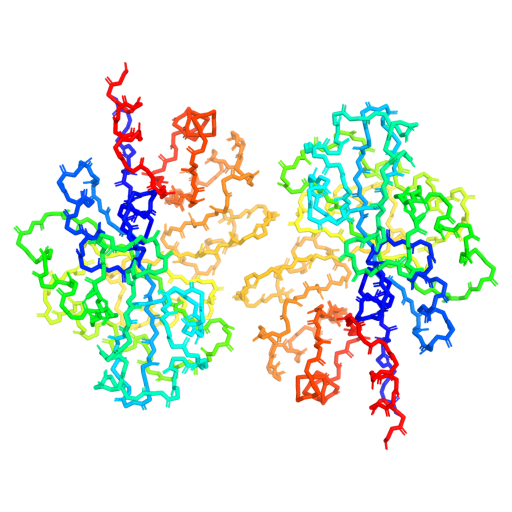OM 983 O O . GLU A 1 123 ? 12.484 -15.445 -12.711 1 98.88 123 GLU A O 1
ATOM 988 N N . GLU A 1 124 ? 14.609 -14.805 -12.406 1 98.81 124 GLU A N 1
ATOM 989 C CA . GLU A 1 124 ? 15.156 -15.867 -13.234 1 98.81 124 GLU A CA 1
ATOM 990 C C . GLU A 1 124 ? 14.766 -17.25 -12.711 1 98.81 124 GLU A C 1
ATOM 992 O O . GLU A 1 124 ? 14.43 -18.141 -13.484 1 98.81 124 GLU A O 1
ATOM 997 N N . LYS A 1 125 ? 14.82 -17.406 -11.43 1 98.81 125 LYS A N 1
ATOM 998 C CA . LYS A 1 125 ? 14.508 -18.688 -10.836 1 98.81 125 LYS A CA 1
ATOM 999 C C . LYS A 1 125 ? 13.039 -19.047 -11.047 1 98.81 125 LYS A C 1
ATOM 1001 O O . LYS A 1 125 ? 12.711 -20.203 -11.328 1 98.81 125 LYS A O 1
ATOM 1006 N N . VAL A 1 126 ? 12.148 -18.109 -10.859 1 98.94 126 VAL A N 1
ATOM 1007 C CA . VAL A 1 126 ? 10.719 -18.344 -11.078 1 98.94 126 VAL A CA 1
ATOM 1008 C C . VAL A 1 126 ? 10.469 -18.719 -12.539 1 98.94 126 VAL A C 1
ATOM 1010 O O . VAL A 1 126 ? 9.766 -19.688 -12.828 1 98.94 126 VAL A O 1
ATOM 1013 N N . TYR A 1 127 ? 11.062 -18.016 -13.453 1 98.88 127 TYR A N 1
ATOM 1014 C CA . TYR A 1 127 ? 10.852 -18.25 -14.875 1 98.88 127 TYR A CA 1
ATOM 1015 C C . TYR A 1 127 ? 11.391 -19.609 -15.289 1 98.88 127 TYR A C 1
ATOM 1017 O O . TYR A 1 127 ? 10.805 -20.297 -16.141 1 98.88 127 TYR A O 1
ATOM 1025 N N . LYS A 1 128 ? 12.539 -19.953 -14.695 1 98.75 128 LYS A N 1
ATOM 1026 C CA . LYS A 1 128 ? 13.078 -21.281 -14.977 1 98.75 128 LYS A CA 1
ATOM 1027 C C . LYS A 1 128 ? 12.07 -22.375 -14.633 1 98.75 128 LYS A C 1
ATOM 1029 O O . LYS A 1 128 ? 11.898 -23.328 -15.391 1 98.75 128 LYS A O 1
ATOM 1034 N N . LEU A 1 129 ? 11.398 -22.234 -13.562 1 98.5 129 LEU A N 1
ATOM 1035 C CA . LEU A 1 129 ? 10.398 -23.219 -13.156 1 98.5 129 LEU A CA 1
ATOM 1036 C C . LEU A 1 129 ? 9.188 -23.188 -14.086 1 98.5 129 LEU A C 1
ATOM 1038 O O . LEU A 1 129 ? 8.648 -24.234 -14.445 1 98.5 129 LEU A O 1
ATOM 1042 N N . ILE A 1 130 ? 8.711 -22 -14.414 1 98.69 130 ILE A N 1
ATOM 1043 C CA . ILE A 1 130 ? 7.59 -21.859 -15.336 1 98.69 130 ILE A CA 1
ATOM 1044 C C . ILE A 1 130 ? 7.891 -22.578 -16.641 1 98.69 130 ILE A C 1
ATOM 1046 O O . ILE A 1 130 ? 7.051 -23.312 -17.156 1 98.69 130 ILE A O 1
ATOM 1050 N N . GLU A 1 131 ? 9.078 -22.391 -17.141 1 98.44 131 GLU A N 1
ATOM 1051 C CA . GLU A 1 131 ? 9.5 -23 -18.391 1 98.44 131 GLU A CA 1
ATOM 1052 C C . GLU A 1 131 ? 9.656 -24.516 -18.25 1 98.44 131 GLU A C 1
ATOM 1054 O O . GLU A 1 131 ? 9.25 -25.281 -19.125 1 98.44 131 GLU A O 1
ATOM 1059 N N . LYS A 1 132 ? 10.273 -24.891 -17.125 1 98.25 132 LYS A N 1
ATOM 1060 C CA . LYS A 1 132 ? 10.484 -26.297 -16.859 1 98.25 132 LYS A CA 1
ATOM 1061 C C . LYS A 1 132 ? 9.18 -27.078 -16.969 1 98.25 132 LYS A C 1
ATOM 1063 O O . LYS A 1 132 ? 9.164 -28.203 -17.484 1 98.25 132 LYS A O 1
ATOM 1068 N N . TYR A 1 133 ? 8.062 -26.5 -16.578 1 97.94 133 TYR A N 1
ATOM 1069 C CA . TYR A 1 133 ? 6.789 -27.203 -16.531 1 97.94 133 TYR A CA 1
ATOM 1070 C C . TYR A 1 133 ? 5.875 -26.75 -17.672 1 97.94 133 TYR A C 1
ATOM 1072 O O . TYR A 1 133 ? 4.68 -27.062 -17.672 1 97.94 133 TYR A O 1
ATOM 1080 N N . ASN A 1 134 ? 6.336 -25.969 -18.609 1 97.56 134 ASN A N 1
ATOM 1081 C CA . ASN A 1 134 ? 5.629 -25.516 -19.797 1 97.56 134 ASN A CA 1
ATOM 1082 C C . ASN A 1 134 ? 4.336 -24.781 -19.438 1 97.56 134 ASN A C 1
ATOM 1084 O O . ASN A 1 134 ? 3.275 -25.078 -19.984 1 97.56 134 ASN A O 1
ATOM 1088 N N . LEU A 1 135 ? 4.473 -23.812 -18.5 1 98.19 135 LEU A N 1
ATOM 1089 C CA . LEU A 1 135 ? 3.289 -23.156 -17.969 1 98.19 135 LEU A CA 1
ATOM 1090 C C . LEU A 1 135 ? 3.186 -21.719 -18.469 1 98.19 135 LEU A C 1
ATOM 1092 O O . LEU A 1 135 ? 2.363 -20.938 -17.984 1 98.19 135 LEU A O 1
ATOM 1096 N N . GLU A 1 136 ? 3.908 -21.312 -19.469 1 98.12 136 GLU A N 1
ATOM 1097 C CA . GLU A 1 136 ? 4.047 -19.922 -19.891 1 98.12 136 GLU A CA 1
ATOM 1098 C C . GLU A 1 136 ? 2.695 -19.312 -20.266 1 98.12 136 GLU A C 1
ATOM 1100 O O . GLU A 1 136 ? 2.432 -18.156 -19.984 1 98.12 136 GLU A O 1
ATOM 1105 N N . ASP A 1 137 ? 1.826 -20.047 -20.766 1 97 137 ASP A N 1
ATOM 1106 C CA . ASP A 1 137 ? 0.577 -19.531 -21.312 1 97 137 ASP A CA 1
ATOM 1107 C C . ASP A 1 137 ? -0.479 -19.391 -20.219 1 97 137 ASP A C 1
ATOM 1109 O O . ASP A 1 137 ? -1.527 -18.781 -20.438 1 97 137 ASP A O 1
ATOM 1113 N N . ARG A 1 138 ? -0.239 -19.891 -19.047 1 96.81 138 ARG A N 1
ATOM 1114 C CA . ARG A 1 138 ? -1.262 -19.891 -18 1 96.81 138 ARG A CA 1
ATOM 1115 C C . ARG A 1 138 ? -0.761 -19.188 -16.75 1 96.81 138 ARG A C 1
ATOM 1117 O O . ARG A 1 138 ? -1.415 -19.234 -15.703 1 96.81 138 ARG A O 1
ATOM 1124 N N . VAL A 1 139 ? 0.435 -18.641 -16.812 1 98.62 139 VAL A N 1
ATOM 1125 C CA . VAL A 1 139 ? 1.006 -17.938 -15.664 1 98.62 139 VAL A CA 1
ATOM 1126 C C . VAL A 1 139 ? 1.028 -16.438 -15.93 1 98.62 139 VAL A C 1
ATOM 1128 O O . VAL A 1 139 ? 1.336 -16 -17.047 1 98.62 139 VAL A O 1
ATOM 1131 N N . ILE A 1 140 ? 0.645 -15.672 -15.008 1 98.88 140 ILE A N 1
ATOM 1132 C CA . ILE A 1 140 ? 0.897 -14.234 -14.922 1 98.88 140 ILE A CA 1
ATOM 1133 C C . ILE A 1 140 ? 1.874 -13.953 -13.781 1 98.88 140 ILE A C 1
ATOM 1135 O O . ILE A 1 140 ? 1.661 -14.391 -12.648 1 98.88 140 ILE A O 1
ATOM 1139 N N . VAL A 1 141 ? 2.965 -13.305 -14.047 1 98.94 141 VAL A N 1
ATOM 1140 C CA . VAL A 1 141 ? 3.887 -12.859 -13.008 1 98.94 141 VAL A CA 1
ATOM 1141 C C . VAL A 1 141 ? 3.592 -11.406 -12.641 1 98.94 141 VAL A C 1
ATOM 1143 O O . VAL A 1 141 ? 3.479 -10.547 -13.523 1 98.94 141 VAL A O 1
ATOM 1146 N N . SER A 1 142 ? 3.389 -11.117 -11.398 1 98.94 142 SER A N 1
ATOM 1147 C CA . SER A 1 142 ? 3.066 -9.766 -10.953 1 98.94 142 SER A CA 1
ATOM 1148 C C . SER A 1 142 ? 3.979 -9.32 -9.812 1 98.94 142 SER A C 1
ATOM 1150 O O . SER A 1 142 ? 4.625 -10.156 -9.172 1 98.94 142 SER A O 1
ATOM 1152 N N . SER A 1 143 ? 4.047 -8.062 -9.617 1 98.88 143 SER A N 1
ATOM 1153 C CA . SER A 1 143 ? 4.852 -7.508 -8.539 1 98.88 143 SER A CA 1
ATOM 1154 C C . SER A 1 143 ? 4.516 -6.035 -8.305 1 98.88 143 SER A C 1
ATOM 1156 O O . SER A 1 143 ? 4.094 -5.336 -9.227 1 98.88 143 SER A O 1
ATOM 1158 N N . PHE A 1 144 ? 4.711 -5.617 -7.113 1 98.69 144 PHE A N 1
ATOM 1159 C CA . PHE A 1 144 ? 4.668 -4.195 -6.797 1 98.69 144 PHE A CA 1
ATOM 1160 C C . PHE A 1 144 ? 5.961 -3.506 -7.215 1 98.69 144 PHE A C 1
ATOM 1162 O O . PHE A 1 144 ? 6.031 -2.275 -7.246 1 98.69 144 PHE A O 1
ATOM 1169 N N . ASN A 1 145 ? 6.992 -4.246 -7.449 1 98.56 145 ASN A N 1
ATOM 1170 C CA . ASN A 1 145 ? 8.258 -3.742 -7.984 1 98.56 145 ASN A CA 1
ATOM 1171 C C . ASN A 1 145 ? 8.242 -3.707 -9.508 1 98.56 145 ASN A C 1
ATOM 1173 O O . ASN A 1 145 ? 8.523 -4.715 -10.164 1 98.56 145 ASN A O 1
ATOM 1177 N N . HIS A 1 146 ? 8.023 -2.514 -10.039 1 98.75 146 HIS A N 1
ATOM 1178 C CA . HIS A 1 146 ? 7.809 -2.424 -11.484 1 98.75 146 HIS A CA 1
ATOM 1179 C C . HIS A 1 146 ? 9.125 -2.5 -12.242 1 98.75 146 HIS A C 1
ATOM 1181 O O . HIS A 1 146 ? 9.133 -2.746 -13.453 1 98.75 146 HIS A O 1
ATOM 1187 N N . TYR A 1 147 ? 10.234 -2.268 -11.578 1 98.38 147 TYR A N 1
ATOM 1188 C CA . TYR A 1 147 ? 11.516 -2.586 -12.195 1 98.38 147 TYR A CA 1
ATOM 1189 C C . TYR A 1 147 ? 11.648 -4.086 -12.422 1 98.38 147 TYR A C 1
ATOM 1191 O O . TYR A 1 147 ? 12.18 -4.52 -13.453 1 98.38 147 TYR A O 1
ATOM 1199 N N . SER A 1 148 ? 11.172 -4.855 -11.492 1 98.31 148 SER A N 1
ATOM 1200 C CA . SER A 1 148 ? 11.148 -6.309 -11.609 1 98.31 148 SER A CA 1
ATOM 1201 C C . SER A 1 148 ? 10.242 -6.758 -12.75 1 98.31 148 SER A C 1
ATOM 1203 O O . SER A 1 148 ? 10.57 -7.707 -13.469 1 98.31 148 SER A O 1
ATOM 1205 N N . ILE A 1 149 ? 9.164 -6.102 -12.93 1 98.31 149 ILE A N 1
ATOM 1206 C CA . ILE A 1 149 ? 8.25 -6.402 -14.023 1 98.31 149 ILE A CA 1
ATOM 1207 C C . ILE A 1 149 ? 8.969 -6.219 -15.359 1 98.31 149 ILE A C 1
ATOM 1209 O O . ILE A 1 149 ? 8.875 -7.07 -16.25 1 98.31 149 ILE A O 1
ATOM 1213 N N . LYS A 1 150 ? 9.664 -5.152 -15.445 1 97.94 150 LYS A N 1
ATOM 1214 C CA . LYS A 1 150 ? 10.438 -4.898 -16.656 1 97.94 150 LYS A CA 1
ATOM 1215 C C . LYS A 1 150 ? 11.477 -5.996 -16.891 1 97.94 150 LYS A C 1
ATOM 1217 O O . LYS A 1 150 ? 11.648 -6.469 -18.016 1 97.94 150 LYS A O 1
ATOM 1222 N N . LYS A 1 151 ? 12.117 -6.352 -15.867 1 98.06 151 LYS A N 1
ATOM 1223 C CA . LYS A 1 151 ? 13.109 -7.426 -15.953 1 98.06 151 LYS A CA 1
ATOM 1224 C C . LYS A 1 151 ? 12.461 -8.727 -16.422 1 98.06 151 LYS A C 1
ATOM 1226 O O . LYS A 1 151 ? 13.008 -9.422 -17.281 1 98.06 151 LYS A O 1
ATOM 1231 N N . CYS A 1 152 ? 11.367 -9.055 -15.891 1 98.69 152 CYS A N 1
ATOM 1232 C CA . CYS A 1 152 ? 10.641 -10.266 -16.25 1 98.69 152 CYS A CA 1
ATOM 1233 C C . CYS A 1 152 ? 10.344 -10.297 -17.75 1 98.69 152 CYS A C 1
ATOM 1235 O O . CYS A 1 152 ? 10.516 -11.328 -18.391 1 98.69 152 CYS A O 1
ATOM 1237 N N . MET A 1 153 ? 9.945 -9.172 -18.281 1 98 153 MET A N 1
ATOM 1238 C CA . MET A 1 153 ? 9.617 -9.07 -19.703 1 98 153 MET A CA 1
ATOM 1239 C C . MET A 1 153 ? 10.844 -9.359 -20.562 1 98 153 MET A C 1
ATOM 1241 O O . MET A 1 153 ? 10.719 -9.898 -21.656 1 98 153 MET A O 1
ATOM 1245 N N . SER A 1 154 ? 11.984 -9.055 -20.047 1 97.75 154 SER A N 1
ATOM 1246 C CA . SER A 1 154 ? 13.227 -9.281 -20.781 1 97.75 154 SER A CA 1
ATOM 1247 C C . SER A 1 154 ? 13.641 -10.75 -20.719 1 97.75 154 SER A C 1
ATOM 1249 O O . SER A 1 154 ? 14.383 -11.227 -21.578 1 97.75 154 SER A O 1
ATOM 1251 N N . ILE A 1 155 ? 13.203 -11.453 -19.75 1 98.25 155 ILE A N 1
ATOM 1252 C CA . ILE A 1 155 ? 13.547 -12.867 -19.594 1 98.25 155 ILE A CA 1
ATOM 1253 C C . ILE A 1 155 ? 12.742 -13.711 -20.578 1 98.25 155 ILE A C 1
ATOM 1255 O O . ILE A 1 155 ? 13.297 -14.523 -21.312 1 98.25 155 ILE A O 1
ATOM 1259 N N . ASN A 1 156 ? 11.477 -13.594 -20.578 1 97.75 156 ASN A N 1
ATOM 1260 C CA . ASN A 1 156 ? 10.547 -14.312 -21.438 1 97.75 156 ASN A CA 1
ATOM 1261 C C . ASN A 1 156 ? 9.25 -13.531 -21.641 1 97.75 156 ASN A C 1
ATOM 1263 O O . ASN A 1 156 ? 8.422 -13.453 -20.734 1 97.75 156 ASN A O 1
ATOM 1267 N N . ASN A 1 157 ? 9.016 -13.055 -22.812 1 96.56 157 ASN A N 1
ATOM 1268 C CA . ASN A 1 157 ? 7.891 -12.164 -23.062 1 96.56 157 ASN A CA 1
ATOM 1269 C C . ASN A 1 157 ? 6.625 -12.945 -23.391 1 96.56 157 ASN A C 1
ATOM 1271 O O . ASN A 1 157 ? 5.574 -12.352 -23.656 1 96.56 157 ASN A O 1
ATOM 1275 N N . LYS A 1 158 ? 6.742 -14.258 -23.359 1 97.69 158 LYS A N 1
ATOM 1276 C CA . LYS A 1 158 ? 5.547 -15.078 -23.531 1 97.69 158 LYS A CA 1
ATOM 1277 C C . LYS A 1 158 ? 4.715 -15.094 -22.25 1 97.69 158 LYS A C 1
ATOM 1279 O O . LYS A 1 158 ? 3.49 -15.242 -22.297 1 97.69 158 LYS A O 1
ATOM 1284 N N . VAL A 1 159 ? 5.363 -15.008 -21.125 1 98.62 159 VAL A N 1
ATOM 1285 C CA . VAL A 1 159 ? 4.684 -14.977 -19.828 1 98.62 159 VAL A CA 1
ATOM 1286 C C . VAL A 1 159 ? 4.082 -13.594 -19.594 1 98.62 159 VAL A C 1
ATOM 1288 O O . VAL A 1 159 ? 4.781 -12.578 -19.688 1 98.62 159 VAL A O 1
ATOM 1291 N N . LYS A 1 160 ? 2.801 -13.492 -19.375 1 98.62 160 LYS A N 1
ATOM 1292 C CA . LYS A 1 160 ? 2.158 -12.211 -19.078 1 98.62 160 LYS A CA 1
ATOM 1293 C C . LYS A 1 160 ? 2.662 -11.633 -17.766 1 98.62 160 LYS A C 1
ATOM 1295 O O . LYS A 1 160 ? 2.982 -12.375 -16.828 1 98.62 160 LYS A O 1
ATOM 1300 N N . VAL A 1 161 ? 2.723 -10.32 -17.703 1 98.81 161 VAL A N 1
ATOM 1301 C CA . VAL A 1 161 ? 3.166 -9.641 -16.484 1 98.81 161 VAL A CA 1
ATOM 1302 C C . VAL A 1 161 ? 2.1 -8.656 -16.031 1 98.81 161 VAL A C 1
ATOM 1304 O O . VAL A 1 161 ? 1.42 -8.039 -16.859 1 98.81 161 VAL A O 1
ATOM 1307 N N . GLY A 1 162 ? 1.907 -8.562 -14.734 1 98.88 162 GLY A N 1
ATOM 1308 C CA . GLY A 1 162 ? 0.958 -7.648 -14.117 1 98.88 162 GLY A CA 1
ATOM 1309 C C . GLY A 1 162 ? 1.608 -6.668 -13.164 1 98.88 162 GLY A C 1
ATOM 1310 O O . GLY A 1 162 ? 2.361 -7.066 -12.273 1 98.88 162 GLY A O 1
ATOM 1311 N N . ALA A 1 163 ? 1.354 -5.379 -13.328 1 98.88 163 ALA A N 1
ATOM 1312 C CA . ALA A 1 163 ? 1.832 -4.344 -12.414 1 98.88 163 ALA A CA 1
ATOM 1313 C C . ALA A 1 163 ? 0.873 -4.164 -11.242 1 98.88 163 ALA A C 1
ATOM 1315 O O . ALA A 1 163 ? -0.241 -3.664 -11.414 1 98.88 163 ALA A O 1
ATOM 1316 N N . LEU A 1 164 ? 1.306 -4.566 -10.133 1 98.88 164 LEU A N 1
ATOM 1317 C CA . LEU A 1 164 ? 0.537 -4.328 -8.914 1 98.88 164 LEU A CA 1
ATOM 1318 C C . LEU A 1 164 ? 0.689 -2.883 -8.445 1 98.88 164 LEU A C 1
ATOM 1320 O O . LEU A 1 164 ? 1.804 -2.359 -8.398 1 98.88 164 LEU A O 1
ATOM 1324 N N . VAL A 1 165 ? -0.433 -2.281 -8.148 1 98.5 165 VAL A N 1
ATOM 1325 C CA . VAL A 1 165 ? -0.44 -0.894 -7.695 1 98.5 165 VAL A CA 1
ATOM 1326 C C . VAL A 1 165 ? -1.403 -0.737 -6.523 1 98.5 165 VAL A C 1
ATOM 1328 O O . VAL A 1 165 ? -2.541 -1.21 -6.578 1 98.5 165 VAL A O 1
ATOM 1331 N N . ASP A 1 166 ? -0.935 -0.096 -5.531 1 97.06 166 ASP A N 1
ATOM 1332 C CA . ASP A 1 166 ? -1.78 0.09 -4.355 1 97.06 166 ASP A CA 1
ATOM 1333 C C . ASP A 1 166 ? -2.322 1.516 -4.289 1 97.06 166 ASP A C 1
ATOM 1335 O O . ASP A 1 166 ? -3.371 1.76 -3.691 1 97.06 166 ASP A O 1
ATOM 1339 N N . SER A 1 167 ? -1.634 2.514 -4.867 1 96.88 167 SER A N 1
ATOM 1340 C CA . SER A 1 167 ? -2.107 3.893 -4.934 1 96.88 167 SER A CA 1
ATOM 1341 C C . SER A 1 167 ? -3.113 4.078 -6.066 1 96.88 167 SER A C 1
ATOM 1343 O O . SER A 1 167 ? -3.123 3.305 -7.027 1 96.88 167 SER A O 1
ATOM 1345 N N . CYS A 1 168 ? -3.984 5.047 -5.891 1 97.88 168 CYS A N 1
ATOM 1346 C CA . CYS A 1 168 ? -4.848 5.469 -6.988 1 97.88 168 CYS A CA 1
ATOM 1347 C C . CYS A 1 168 ? -4.09 6.355 -7.969 1 97.88 168 CYS A C 1
ATOM 1349 O O . CYS A 1 168 ? -4.184 7.582 -7.902 1 97.88 168 CYS A O 1
ATOM 1351 N N . ILE A 1 169 ? -3.428 5.781 -8.914 1 98.06 169 ILE A N 1
ATOM 1352 C CA . ILE A 1 169 ? -2.572 6.562 -9.797 1 98.06 169 ILE A CA 1
ATOM 1353 C C . ILE A 1 169 ? -3.422 7.242 -10.867 1 98.06 169 ILE A C 1
ATOM 1355 O O . ILE A 1 169 ? -4.441 6.695 -11.297 1 98.06 169 ILE A O 1
ATOM 1359 N N . PHE A 1 170 ? -3.01 8.398 -11.305 1 98.44 170 PHE A N 1
ATOM 1360 C CA . PHE A 1 170 ? -3.697 9.195 -12.32 1 98.44 170 PHE A CA 1
ATOM 1361 C C . PHE A 1 170 ? -3.426 8.641 -13.711 1 98.44 170 PHE A C 1
ATOM 1363 O O . PHE A 1 170 ? -2.273 8.391 -14.078 1 98.44 170 PHE A O 1
ATOM 1370 N N . GLU A 1 171 ? -4.543 8.359 -14.5 1 98.44 171 GLU A N 1
ATOM 1371 C CA . GLU A 1 171 ? -4.465 7.836 -15.859 1 98.44 171 GLU A CA 1
ATOM 1372 C C . GLU A 1 171 ? -3.605 6.578 -15.922 1 98.44 171 GLU A C 1
ATOM 1374 O O . GLU A 1 171 ? -2.619 6.527 -16.656 1 98.44 171 GLU A O 1
ATOM 1379 N N . PRO A 1 172 ? -4.055 5.582 -15.188 1 98.69 172 PRO A N 1
ATOM 1380 C CA . PRO A 1 172 ? -3.229 4.379 -15.078 1 98.69 172 PRO A CA 1
ATOM 1381 C C . PRO A 1 172 ? -2.973 3.715 -16.438 1 98.69 172 PRO A C 1
ATOM 1383 O O . PRO A 1 172 ? -1.945 3.057 -16.609 1 98.69 172 PRO A O 1
ATOM 1386 N N . GLN A 1 173 ? -3.887 3.891 -17.391 1 98.62 173 GLN A N 1
ATOM 1387 C CA . GLN A 1 173 ? -3.684 3.279 -18.703 1 98.62 173 GLN A CA 1
ATOM 1388 C C . GLN A 1 173 ? -2.404 3.789 -19.359 1 98.62 173 GLN A C 1
ATOM 1390 O O . GLN A 1 173 ? -1.702 3.031 -20.031 1 98.62 173 GLN A O 1
ATOM 1395 N N . ASP A 1 174 ? -2.104 5.016 -19.156 1 98.5 174 ASP A N 1
ATOM 1396 C CA . ASP A 1 174 ? -0.891 5.59 -19.734 1 98.5 174 ASP A CA 1
ATOM 1397 C C . ASP A 1 174 ? 0.355 5.062 -19.031 1 98.5 174 ASP A C 1
ATOM 1399 O O . ASP A 1 174 ? 1.359 4.754 -19.672 1 98.5 174 ASP A O 1
ATOM 1403 N N . TYR A 1 175 ? 0.318 4.984 -17.797 1 98.5 175 TYR A N 1
ATOM 1404 C CA . TYR A 1 175 ? 1.451 4.477 -17.031 1 98.5 175 TYR A CA 1
ATOM 1405 C C . TYR A 1 175 ? 1.728 3.016 -17.375 1 98.5 175 TYR A C 1
ATOM 1407 O O . TYR A 1 175 ? 2.869 2.643 -17.656 1 98.5 175 TYR A O 1
ATOM 1415 N N . ILE A 1 176 ? 0.676 2.201 -17.328 1 98.69 176 ILE A N 1
ATOM 1416 C CA . ILE A 1 176 ? 0.826 0.776 -17.609 1 98.69 176 ILE A CA 1
ATOM 1417 C C . ILE A 1 176 ? 1.377 0.574 -19.016 1 98.69 176 ILE A C 1
ATOM 1419 O O . ILE A 1 176 ? 2.262 -0.259 -19.234 1 98.69 176 ILE A O 1
ATOM 1423 N N . LYS A 1 177 ? 0.882 1.331 -19.938 1 97.94 177 LYS A N 1
ATOM 1424 C CA . LYS A 1 177 ? 1.398 1.26 -21.297 1 97.94 177 LYS A CA 1
ATOM 1425 C C . LYS A 1 177 ? 2.871 1.657 -21.344 1 97.94 177 LYS A C 1
ATOM 1427 O O . LYS A 1 177 ? 3.654 1.059 -22.078 1 97.94 177 LYS A O 1
ATOM 1432 N N . SER A 1 178 ? 3.229 2.633 -20.547 1 96.88 178 SER A N 1
ATOM 1433 C CA . SER A 1 178 ? 4.602 3.125 -20.562 1 96.88 178 SER A CA 1
ATOM 1434 C C . SER A 1 178 ? 5.578 2.059 -20.094 1 96.88 178 SER A C 1
ATOM 1436 O O . SER A 1 178 ? 6.723 2.006 -20.531 1 96.88 178 SER A O 1
ATOM 1438 N N . ILE A 1 179 ? 5.18 1.216 -19.25 1 96.38 179 ILE A N 1
ATOM 1439 C CA . ILE A 1 179 ? 6.086 0.19 -18.734 1 96.38 179 ILE A CA 1
ATOM 1440 C C . ILE A 1 179 ? 5.969 -1.068 -19.594 1 96.38 179 ILE A C 1
ATOM 1442 O O . ILE A 1 179 ? 6.848 -1.936 -19.562 1 96.38 179 ILE A O 1
ATOM 1446 N N . GLY A 1 180 ? 4.848 -1.172 -20.297 1 97 180 GLY A N 1
ATOM 1447 C CA . GLY A 1 180 ? 4.66 -2.287 -21.219 1 97 180 GLY A CA 1
ATOM 1448 C C . GLY A 1 180 ? 4.027 -3.496 -20.562 1 97 180 GLY A C 1
ATOM 1449 O O . GLY A 1 180 ? 4.109 -4.609 -21.078 1 97 180 GLY A O 1
ATOM 1450 N N . ALA A 1 181 ? 3.43 -3.367 -19.438 1 98 181 ALA A N 1
ATOM 1451 C CA . ALA A 1 181 ? 2.816 -4.492 -18.75 1 98 181 ALA A CA 1
ATOM 1452 C C . ALA A 1 181 ? 1.541 -4.949 -19.453 1 98 181 ALA A C 1
ATOM 1454 O O . ALA A 1 181 ? 0.834 -4.137 -20.047 1 98 181 ALA A O 1
ATOM 1455 N N . ASP A 1 182 ? 1.233 -6.215 -19.359 1 98 182 ASP A N 1
ATOM 1456 C CA . ASP A 1 182 ? 0.04 -6.801 -19.969 1 98 182 ASP A CA 1
ATOM 1457 C C . ASP A 1 182 ? -1.202 -6.5 -19.125 1 98 182 ASP A C 1
ATOM 1459 O O . ASP A 1 182 ? -2.289 -6.301 -19.672 1 98 182 ASP A O 1
ATOM 1463 N N . CYS A 1 183 ? -1.002 -6.488 -17.859 1 98.62 183 CYS A N 1
ATOM 1464 C CA . CYS A 1 183 ? -2.115 -6.406 -16.922 1 98.62 183 CYS A CA 1
ATOM 1465 C C . CYS A 1 183 ? -1.878 -5.312 -15.891 1 98.62 183 CYS A C 1
ATOM 1467 O O . CYS A 1 183 ? -0.74 -5.074 -15.477 1 98.62 183 CYS A O 1
ATOM 1469 N N . TYR A 1 184 ? -2.943 -4.629 -15.617 1 98.88 184 TYR A N 1
ATOM 1470 C CA . TYR A 1 184 ? -3.008 -3.721 -14.477 1 98.88 184 TYR A CA 1
ATOM 1471 C C . TYR A 1 184 ? -3.662 -4.398 -13.273 1 98.88 184 TYR A C 1
ATOM 1473 O O . TYR A 1 184 ? -4.785 -4.895 -13.375 1 98.88 184 TYR A O 1
ATOM 1481 N N . HIS A 1 185 ? -2.947 -4.52 -12.141 1 98.94 185 HIS A N 1
ATOM 1482 C CA . HIS A 1 185 ? -3.451 -5.113 -10.906 1 98.94 185 HIS A CA 1
ATOM 1483 C C . HIS A 1 185 ? -3.684 -4.051 -9.836 1 98.94 185 HIS A C 1
ATOM 1485 O O . HIS A 1 185 ? -2.85 -3.865 -8.953 1 98.94 185 HIS A O 1
ATOM 1491 N N . PRO A 1 186 ? -4.797 -3.43 -9.773 1 98.81 186 PRO A N 1
ATOM 1492 C CA . PRO A 1 186 ? -5.086 -2.344 -8.836 1 98.81 186 PRO A CA 1
ATOM 1493 C C . PRO A 1 186 ? -5.855 -2.814 -7.605 1 98.81 186 PRO A C 1
ATOM 1495 O O . PRO A 1 186 ? -6.543 -3.84 -7.66 1 98.81 186 PRO A O 1
ATOM 1498 N N . GLU A 1 187 ? -5.719 -2.023 -6.543 1 98 187 GLU A N 1
ATOM 1499 C CA . GLU A 1 187 ? -6.758 -2.107 -5.523 1 98 187 GLU A CA 1
ATOM 1500 C C . GLU A 1 187 ? -8.117 -1.709 -6.086 1 98 187 GLU A C 1
ATOM 1502 O O . GLU A 1 187 ? -8.219 -0.767 -6.875 1 98 187 GLU A O 1
ATOM 1507 N N . PHE A 1 188 ? -9.102 -2.373 -5.668 1 98.12 188 PHE A N 1
ATOM 1508 C CA . PHE A 1 188 ? -10.406 -2.256 -6.32 1 98.12 188 PHE A CA 1
ATOM 1509 C C . PHE A 1 188 ? -11.016 -0.885 -6.066 1 98.12 188 PHE A C 1
ATOM 1511 O O . PHE A 1 188 ? -11.789 -0.38 -6.887 1 98.12 188 PHE A O 1
ATOM 1518 N N . ASN A 1 189 ? -10.703 -0.192 -4.992 1 96.69 189 ASN A N 1
ATOM 1519 C CA . ASN A 1 189 ? -11.273 1.109 -4.668 1 96.69 189 ASN A CA 1
ATOM 1520 C C . ASN A 1 189 ? -10.828 2.182 -5.66 1 96.69 189 ASN A C 1
ATOM 1522 O O . ASN A 1 189 ? -11.414 3.264 -5.715 1 96.69 189 ASN A O 1
ATOM 1526 N N . SER A 1 190 ? -9.812 1.9 -6.387 1 97.75 190 SER A N 1
ATOM 1527 C CA . SER A 1 190 ? -9.297 2.873 -7.344 1 97.75 190 SER A CA 1
ATOM 1528 C C . SER A 1 190 ? -10.023 2.77 -8.68 1 97.75 190 SER A C 1
ATOM 1530 O O . SER A 1 190 ? -9.773 3.568 -9.586 1 97.75 190 SER A O 1
ATOM 1532 N N . LEU A 1 191 ? -10.914 1.831 -8.797 1 98.44 191 LEU A N 1
ATOM 1533 C CA . LEU A 1 191 ? -11.57 1.573 -10.07 1 98.44 191 LEU A CA 1
ATOM 1534 C C . LEU A 1 191 ? -12.953 2.213 -10.102 1 98.44 191 LEU A C 1
ATOM 1536 O O . LEU A 1 191 ? -13.68 2.188 -9.109 1 98.44 191 LEU A O 1
ATOM 1540 N N . ASN A 1 192 ? -13.273 2.83 -11.172 1 97.75 192 ASN A N 1
ATOM 1541 C CA . ASN A 1 192 ? -14.602 3.312 -11.531 1 97.75 192 ASN A CA 1
ATOM 1542 C C . ASN A 1 192 ? -14.852 3.195 -13.031 1 97.75 192 ASN A C 1
ATOM 1544 O O . ASN A 1 192 ? -13.977 2.746 -13.773 1 97.75 192 ASN A O 1
ATOM 1548 N N . LYS A 1 193 ? -16.031 3.523 -13.492 1 98.31 193 LYS A N 1
ATOM 1549 C CA . LYS A 1 193 ? -16.438 3.314 -14.875 1 98.31 193 LYS A CA 1
ATOM 1550 C C . LYS A 1 193 ? -15.477 4.004 -15.844 1 98.31 193 LYS A C 1
ATOM 1552 O O . LYS A 1 193 ? -15.078 3.418 -16.859 1 98.31 193 LYS A O 1
ATOM 1557 N N . GLU A 1 194 ? -15.102 5.184 -15.547 1 98.31 194 GLU A N 1
ATOM 1558 C CA . GLU A 1 194 ? -14.234 5.957 -16.422 1 98.31 194 GLU A CA 1
ATOM 1559 C C . GLU A 1 194 ? -12.844 5.324 -16.531 1 98.31 194 GLU A C 1
ATOM 1561 O O . GLU A 1 194 ? -12.32 5.148 -17.641 1 98.31 194 GLU A O 1
ATOM 1566 N N . VAL A 1 195 ? -12.266 5.012 -15.422 1 98.5 195 VAL A N 1
ATOM 1567 C CA . VAL A 1 195 ? -10.938 4.406 -15.383 1 98.5 195 VAL A CA 1
ATOM 1568 C C . VAL A 1 195 ? -10.953 3.078 -16.141 1 98.5 195 VAL A C 1
ATOM 1570 O O . VAL A 1 195 ? -10.07 2.816 -16.969 1 98.5 195 VAL A O 1
ATOM 1573 N N . VAL A 1 196 ? -11.938 2.264 -15.875 1 98.75 196 VAL A N 1
ATOM 1574 C CA . VAL A 1 196 ? -12.062 0.953 -16.5 1 98.75 196 VAL A CA 1
ATOM 1575 C C . VAL A 1 196 ? -12.188 1.112 -18.016 1 98.75 196 VAL A C 1
ATOM 1577 O O . VAL A 1 196 ? -11.531 0.398 -18.781 1 98.75 196 VAL A O 1
ATOM 1580 N N . LYS A 1 197 ? -13.023 2.023 -18.422 1 98.62 197 LYS A N 1
ATOM 1581 C CA . LYS A 1 197 ? -13.203 2.266 -19.844 1 98.62 197 LYS A CA 1
ATOM 1582 C C . LYS A 1 197 ? -11.883 2.625 -20.516 1 98.62 197 LYS A C 1
ATOM 1584 O O . LYS A 1 197 ? -11.555 2.102 -21.578 1 98.62 197 LYS A O 1
ATOM 1589 N N . LYS A 1 198 ? -11.125 3.508 -19.922 1 98.69 198 LYS A N 1
ATOM 1590 C CA . LYS A 1 198 ? -9.852 3.947 -20.484 1 98.69 198 LYS A CA 1
ATOM 1591 C C . LYS A 1 198 ? -8.867 2.791 -20.578 1 98.69 198 LYS A C 1
ATOM 1593 O O . LYS A 1 198 ? -8.133 2.67 -21.562 1 98.69 198 LYS A O 1
ATOM 1598 N N . LEU A 1 199 ? -8.805 1.991 -19.562 1 98.75 199 LEU A N 1
ATOM 1599 C CA . LEU A 1 199 ? -7.922 0.831 -19.562 1 98.75 199 LEU A CA 1
ATOM 1600 C C . LEU A 1 199 ? -8.32 -0.162 -20.641 1 98.75 199 LEU A C 1
ATOM 1602 O O . LEU A 1 199 ? -7.469 -0.667 -21.375 1 98.75 199 LEU A O 1
ATOM 1606 N N . LYS A 1 200 ? -9.594 -0.459 -20.766 1 98 200 LYS A N 1
ATOM 1607 C CA . LYS A 1 200 ? -10.102 -1.387 -21.766 1 98 200 LYS A CA 1
ATOM 1608 C C . LYS A 1 200 ? -9.852 -0.86 -23.172 1 98 200 LYS A C 1
ATOM 1610 O O . LYS A 1 200 ? -9.547 -1.631 -24.094 1 98 200 LYS A O 1
ATOM 1615 N N . ASP A 1 201 ? -10.016 0.435 -23.344 1 98.12 201 ASP A N 1
ATOM 1616 C CA . ASP A 1 201 ? -9.742 1.061 -24.625 1 98.12 201 ASP A CA 1
ATOM 1617 C C . ASP A 1 201 ? -8.305 0.809 -25.062 1 98.12 201 ASP A C 1
ATOM 1619 O O . ASP A 1 201 ? -8.008 0.761 -26.266 1 98.12 201 ASP A O 1
ATOM 1623 N N . LYS A 1 202 ? -7.445 0.69 -24.141 1 98.06 202 LYS A N 1
ATOM 1624 C CA . LYS A 1 202 ? -6.039 0.435 -24.438 1 98.06 202 LYS A CA 1
ATOM 1625 C C . LYS A 1 202 ? -5.723 -1.058 -24.375 1 98.06 202 LYS A C 1
ATOM 1627 O O . LYS A 1 202 ? -4.559 -1.454 -24.422 1 98.06 202 LYS A O 1
ATOM 1632 N N . LYS A 1 203 ? -6.73 -1.891 -24.203 1 97.62 203 LYS A N 1
ATOM 1633 C CA . LYS A 1 203 ? -6.633 -3.348 -24.203 1 97.62 203 LYS A CA 1
ATOM 1634 C C . LYS A 1 203 ? -5.773 -3.84 -23.047 1 97.62 203 LYS A C 1
ATOM 1636 O O . LYS A 1 203 ? -5.016 -4.801 -23.188 1 97.62 203 LYS A O 1
ATOM 1641 N N . ILE A 1 204 ? -5.785 -3.107 -22 1 98.56 204 ILE A N 1
ATOM 1642 C CA . ILE A 1 204 ? -5.109 -3.512 -20.766 1 98.56 204 ILE A CA 1
ATOM 1643 C C . ILE A 1 204 ? -6.051 -4.355 -19.906 1 98.56 204 ILE A C 1
ATOM 1645 O O . ILE A 1 204 ? -7.18 -3.945 -19.641 1 98.56 204 ILE A O 1
ATOM 1649 N N . LYS A 1 205 ? -5.59 -5.547 -19.531 1 98.69 205 LYS A N 1
ATOM 1650 C CA . LYS A 1 205 ? -6.398 -6.402 -18.672 1 98.69 205 LYS A CA 1
ATOM 1651 C C . LYS A 1 205 ? -6.418 -5.879 -17.234 1 98.69 205 LYS A C 1
ATOM 1653 O O . LYS A 1 205 ? -5.387 -5.441 -16.719 1 98.69 205 LYS A O 1
ATOM 1658 N N . ILE A 1 206 ? -7.574 -5.848 -16.672 1 98.88 206 ILE A N 1
ATOM 1659 C CA . ILE A 1 206 ? -7.754 -5.344 -15.312 1 98.88 206 ILE A CA 1
ATOM 1660 C C . ILE A 1 206 ? -7.941 -6.516 -14.352 1 98.88 206 ILE A C 1
ATOM 1662 O O . ILE A 1 206 ? -9 -7.148 -14.336 1 98.88 206 ILE A O 1
ATOM 1666 N N . ASN A 1 207 ? -6.902 -6.812 -13.523 1 98.88 207 ASN A N 1
ATOM 1667 C CA . ASN A 1 207 ? -6.906 -7.867 -12.516 1 98.88 207 ASN A CA 1
ATOM 1668 C C . ASN A 1 207 ? -6.883 -7.293 -11.102 1 98.88 207 ASN A C 1
ATOM 1670 O O . ASN A 1 207 ? -5.812 -7.055 -10.547 1 98.88 207 ASN A O 1
ATOM 1674 N N . THR A 1 208 ? -8.008 -7.105 -10.523 1 98.94 208 THR A N 1
ATOM 1675 C CA . THR A 1 208 ? -8.109 -6.371 -9.266 1 98.94 208 THR A CA 1
ATOM 1676 C C . THR A 1 208 ? -8.062 -7.324 -8.078 1 98.94 208 THR A C 1
ATOM 1678 O O . THR A 1 208 ? -8.516 -8.461 -8.172 1 98.94 208 THR A O 1
ATOM 1681 N N . TYR A 1 209 ? -7.422 -6.855 -7.09 1 98.69 209 TYR A N 1
ATOM 1682 C CA . TYR A 1 209 ? -7.164 -7.805 -6.016 1 98.69 209 TYR A CA 1
ATOM 1683 C C . TYR A 1 209 ? -7.891 -7.391 -4.738 1 98.69 209 TYR A C 1
ATOM 1685 O O . TYR A 1 209 ? -8.219 -6.215 -4.555 1 98.69 209 TYR A O 1
ATOM 1693 N N . THR A 1 210 ? -8.031 -8.25 -4.082 1 98.12 210 THR A N 1
ATOM 1694 C CA . THR A 1 210 ? -8.523 -8.719 -2.791 1 98.12 210 THR A CA 1
ATOM 1695 C C . THR A 1 210 ? -9.938 -8.211 -2.527 1 98.12 210 THR A C 1
ATOM 1697 O O . THR A 1 210 ? -10.172 -7.508 -1.543 1 98.12 210 THR A O 1
ATOM 1700 N N . VAL A 1 211 ? -10.719 -8.43 -3.355 1 98.75 211 VAL A N 1
ATOM 1701 C CA . VAL A 1 211 ? -12.125 -8.039 -3.246 1 98.75 211 VAL A CA 1
ATOM 1702 C C . VAL A 1 211 ? -12.898 -9.109 -2.479 1 98.75 211 VAL A C 1
ATOM 1704 O O . VAL A 1 211 ? -13.039 -10.242 -2.949 1 98.75 211 VAL A O 1
ATOM 1707 N N . ASN A 1 212 ? -13.578 -8.719 -1.331 1 98.56 212 ASN A N 1
ATOM 1708 C CA . ASN A 1 212 ? -14.148 -9.75 -0.472 1 98.56 212 ASN A CA 1
ATOM 1709 C C . ASN A 1 212 ? -15.617 -9.469 -0.162 1 98.56 212 ASN A C 1
ATOM 1711 O O . ASN A 1 212 ? -16.438 -10.391 -0.104 1 98.56 212 ASN A O 1
ATOM 1715 N N . LYS A 1 213 ? -15.922 -8.227 0.049 1 97.81 213 LYS A N 1
ATOM 1716 C CA . LYS A 1 213 ? -17.297 -7.875 0.393 1 97.81 213 LYS A CA 1
ATOM 1717 C C . LYS A 1 213 ? -18.219 -8.039 -0.81 1 97.81 213 LYS A C 1
ATOM 1719 O O . LYS A 1 213 ? -17.844 -7.691 -1.934 1 97.81 213 LYS A O 1
ATOM 1724 N N . GLU A 1 214 ? -19.344 -8.523 -0.53 1 98.31 214 GLU A N 1
ATOM 1725 C CA . GLU A 1 214 ? -20.297 -8.797 -1.601 1 98.31 214 GLU A CA 1
ATOM 1726 C C . GLU A 1 214 ? -20.578 -7.543 -2.428 1 98.31 214 GLU A C 1
ATOM 1728 O O . GLU A 1 214 ? -20.594 -7.598 -3.658 1 98.31 214 GLU A O 1
ATOM 1733 N N . LYS A 1 215 ? -20.781 -6.449 -1.738 1 97.88 215 LYS A N 1
ATOM 1734 C CA . LYS A 1 215 ? -21.062 -5.203 -2.441 1 97.88 215 LYS A CA 1
ATOM 1735 C C . LYS A 1 215 ? -19.938 -4.848 -3.406 1 97.88 215 LYS A C 1
ATOM 1737 O O . LYS A 1 215 ? -20.188 -4.426 -4.535 1 97.88 215 LYS A O 1
ATOM 1742 N N . ASP A 1 216 ? -18.766 -5 -2.992 1 98.44 216 ASP A N 1
ATOM 1743 C CA . ASP A 1 216 ? -17.609 -4.68 -3.822 1 98.44 216 ASP A CA 1
ATOM 1744 C C . ASP A 1 216 ? -17.453 -5.684 -4.961 1 98.44 216 ASP A C 1
ATOM 1746 O O . ASP A 1 216 ? -17.109 -5.309 -6.082 1 98.44 216 ASP A O 1
ATOM 1750 N N . LEU A 1 217 ? -17.656 -6.961 -4.641 1 98.75 217 LEU A N 1
ATOM 1751 C CA . LEU A 1 217 ? -17.641 -7.984 -5.676 1 98.75 217 LEU A CA 1
ATOM 1752 C C . LEU A 1 217 ? -18.625 -7.656 -6.793 1 98.75 217 LEU A C 1
ATOM 1754 O O . LEU A 1 217 ? -18.266 -7.668 -7.973 1 98.75 217 LEU A O 1
ATOM 1758 N N . LYS A 1 218 ? -19.828 -7.355 -6.457 1 98.56 218 LYS A N 1
ATOM 1759 C CA . LYS A 1 218 ? -20.859 -7.023 -7.438 1 98.56 218 LYS A CA 1
ATOM 1760 C C . LYS A 1 218 ? -20.453 -5.793 -8.25 1 98.56 218 LYS A C 1
ATOM 1762 O O . LYS A 1 218 ? -20.688 -5.746 -9.461 1 98.56 218 LYS A O 1
ATOM 1767 N N . ASN A 1 219 ? -19.891 -4.832 -7.555 1 98.31 219 ASN A N 1
ATOM 1768 C CA . ASN A 1 219 ? -19.438 -3.637 -8.258 1 98.31 219 ASN A CA 1
ATOM 1769 C C . ASN A 1 219 ? -18.375 -3.973 -9.297 1 98.31 219 ASN A C 1
ATOM 1771 O O . ASN A 1 219 ? -18.422 -3.461 -10.422 1 98.31 219 ASN A O 1
ATOM 1775 N N . MET A 1 220 ? -17.391 -4.773 -8.93 1 98.75 220 MET A N 1
ATOM 1776 C CA . MET A 1 220 ? -16.344 -5.148 -9.859 1 98.75 220 MET A CA 1
ATOM 1777 C C . MET A 1 220 ? -16.906 -5.957 -11.031 1 98.75 220 MET A C 1
ATOM 1779 O O . MET A 1 220 ? -16.422 -5.832 -12.156 1 98.75 220 MET A O 1
ATOM 1783 N N . ILE A 1 221 ? -17.906 -6.832 -10.742 1 98.5 221 ILE A N 1
ATOM 1784 C CA . ILE A 1 221 ? -18.594 -7.578 -11.789 1 98.5 221 ILE A CA 1
ATOM 1785 C C . ILE A 1 221 ? -19.281 -6.613 -12.75 1 98.5 221 ILE A C 1
ATOM 1787 O O . ILE A 1 221 ? -19.156 -6.742 -13.969 1 98.5 221 ILE A O 1
ATOM 1791 N N . ASP A 1 222 ? -19.953 -5.633 -12.164 1 98.12 222 ASP A N 1
ATOM 1792 C CA . ASP A 1 222 ? -20.672 -4.645 -12.969 1 98.12 222 ASP A CA 1
ATOM 1793 C C . ASP A 1 222 ? -19.703 -3.83 -13.828 1 98.12 222 ASP A C 1
ATOM 1795 O O . ASP A 1 222 ? -20.047 -3.424 -14.938 1 98.12 222 ASP A O 1
ATOM 1799 N N . LEU A 1 223 ? -18.516 -3.602 -13.32 1 98.38 223 LEU A N 1
ATOM 1800 C CA . LEU A 1 223 ? -17.5 -2.854 -14.047 1 98.38 223 LEU A CA 1
ATOM 1801 C C . LEU A 1 223 ? -16.859 -3.719 -15.125 1 98.38 223 LEU A C 1
ATOM 1803 O O . LEU A 1 223 ? -16.094 -3.221 -15.961 1 98.38 223 LEU A O 1
ATOM 1807 N N . GLU A 1 224 ? -17.094 -5.012 -15.078 1 97.81 224 GLU A N 1
ATOM 1808 C CA . GLU A 1 224 ? -16.641 -5.973 -16.062 1 97.81 224 GLU A CA 1
ATOM 1809 C C . GLU A 1 224 ? -15.109 -6.047 -16.094 1 97.81 224 GLU A C 1
ATOM 1811 O O . GLU A 1 224 ? -14.5 -6.016 -17.172 1 97.81 224 GLU A O 1
ATOM 1816 N N . VAL A 1 225 ? -14.523 -6.066 -14.961 1 98.75 225 VAL A N 1
ATOM 1817 C CA . VAL A 1 225 ? -13.078 -6.273 -14.906 1 98.75 225 VAL A CA 1
ATOM 1818 C C . VAL A 1 225 ? -12.742 -7.668 -15.422 1 98.75 225 VAL A C 1
ATOM 1820 O O . VAL A 1 225 ? -13.633 -8.492 -15.648 1 98.75 225 VAL A O 1
ATOM 1823 N N . ASP A 1 226 ? -11.438 -7.93 -15.672 1 98.69 226 ASP A N 1
ATOM 1824 C CA . ASP A 1 226 ? -11.047 -9.188 -16.297 1 98.69 226 ASP A CA 1
ATOM 1825 C C . ASP A 1 226 ? -10.844 -10.281 -15.258 1 98.69 226 ASP A C 1
ATOM 1827 O O . ASP A 1 226 ? -11.133 -11.453 -15.516 1 98.69 226 ASP A O 1
ATOM 1831 N N . MET A 1 227 ? -10.266 -9.914 -14.148 1 98.75 227 MET A N 1
ATOM 1832 C CA . MET A 1 227 ? -9.961 -10.852 -13.07 1 98.75 227 MET A CA 1
ATOM 1833 C C . MET A 1 227 ? -10.281 -10.234 -11.711 1 98.75 227 MET A C 1
ATOM 1835 O O . MET A 1 227 ? -10.039 -9.047 -11.492 1 98.75 227 MET A O 1
ATOM 1839 N N . ILE A 1 228 ? -10.906 -11.039 -10.883 1 98.94 228 ILE A N 1
ATOM 1840 C CA . ILE A 1 228 ? -11.109 -10.672 -9.484 1 98.94 228 ILE A CA 1
ATOM 1841 C C . ILE A 1 228 ? -10.344 -11.633 -8.586 1 98.94 228 ILE A C 1
ATOM 1843 O O . ILE A 1 228 ? -10.555 -12.852 -8.633 1 98.94 228 ILE A O 1
ATOM 1847 N N . ILE A 1 229 ? -9.422 -11.133 -7.852 1 98.94 229 ILE A N 1
ATOM 1848 C CA . ILE A 1 229 ? -8.68 -11.891 -6.852 1 98.94 229 ILE A CA 1
ATOM 1849 C C . ILE A 1 229 ? -9.344 -11.734 -5.484 1 98.94 229 ILE A C 1
ATOM 1851 O O . ILE A 1 229 ? -9.477 -10.625 -4.973 1 98.94 229 ILE A O 1
ATOM 1855 N N . THR A 1 230 ? -9.781 -12.82 -4.895 1 98.88 230 THR A N 1
ATOM 1856 C CA . THR A 1 230 ? -10.602 -12.773 -3.688 1 98.88 230 THR A CA 1
ATOM 1857 C C . THR A 1 230 ? -10.188 -13.859 -2.705 1 98.88 230 THR A C 1
ATOM 1859 O O . THR A 1 230 ? -9.641 -14.891 -3.105 1 98.88 230 THR A O 1
ATOM 1862 N N . ASN A 1 231 ? -10.422 -13.633 -1.455 1 98.81 231 ASN A N 1
ATOM 1863 C CA . ASN A 1 231 ? -10.211 -14.641 -0.425 1 98.81 231 ASN A CA 1
ATOM 1864 C C . ASN A 1 231 ? -11.305 -15.703 -0.44 1 98.81 231 ASN A C 1
ATOM 1866 O O . ASN A 1 231 ? -11.164 -16.75 0.183 1 98.81 231 ASN A O 1
ATOM 1870 N N . TYR A 1 232 ? -12.398 -15.422 -1.104 1 98.62 232 TYR A N 1
ATOM 1871 C CA . TYR A 1 232 ? -13.578 -16.281 -1.064 1 98.62 232 TYR A CA 1
ATOM 1872 C C . TYR A 1 232 ? -14.023 -16.656 -2.473 1 98.62 232 TYR A C 1
ATOM 1874 O O . TYR A 1 232 ? -15.07 -16.188 -2.943 1 98.62 232 TYR A O 1
ATOM 1882 N N . PRO A 1 233 ? -13.297 -17.594 -3.059 1 98.56 233 PRO A N 1
ATOM 1883 C CA . PRO A 1 233 ? -13.617 -17.938 -4.441 1 98.56 233 PRO A CA 1
ATOM 1884 C C . PRO A 1 233 ? -14.992 -18.594 -4.586 1 98.56 233 PRO A C 1
ATOM 1886 O O . PRO A 1 233 ? -15.648 -18.422 -5.613 1 98.56 233 PRO A O 1
ATOM 1889 N N . LYS A 1 234 ? -15.43 -19.344 -3.592 1 97.94 234 LYS A N 1
ATOM 1890 C CA . LYS A 1 234 ? -16.766 -19.938 -3.656 1 97.94 234 LYS A CA 1
ATOM 1891 C C . LYS A 1 234 ? -17.844 -18.875 -3.734 1 97.94 234 LYS A C 1
ATOM 1893 O O . LYS A 1 234 ? -18.781 -18.984 -4.531 1 97.94 234 LYS A O 1
ATOM 1898 N N . LYS A 1 235 ? -17.75 -17.875 -2.861 1 97.75 235 LYS A N 1
ATOM 1899 C CA . LYS A 1 235 ? -18.688 -16.766 -2.871 1 97.75 235 LYS A CA 1
ATOM 1900 C C . LYS A 1 235 ? -18.719 -16.078 -4.234 1 97.75 235 LYS A C 1
ATOM 1902 O O . LYS A 1 235 ? -19.781 -15.766 -4.754 1 97.75 235 LYS A O 1
ATOM 1907 N N . LEU A 1 236 ? -17.547 -15.805 -4.781 1 98.19 236 LEU A N 1
ATOM 1908 C CA . LEU A 1 236 ? -17.484 -15.156 -6.09 1 98.19 236 LEU A CA 1
ATOM 1909 C C . LEU A 1 236 ? -18.094 -16.031 -7.168 1 98.19 236 LEU A C 1
ATOM 1911 O O . LEU A 1 236 ? -18.812 -15.547 -8.039 1 98.19 236 LEU A O 1
ATOM 1915 N N . LYS A 1 237 ? -17.797 -17.297 -7.133 1 97.62 237 LYS A N 1
ATOM 1916 C CA . LYS A 1 237 ? -18.391 -18.219 -8.094 1 97.62 237 LYS A CA 1
ATOM 1917 C C . LYS A 1 237 ? -19.906 -18.109 -8.078 1 97.62 237 LYS A C 1
ATOM 1919 O O . LYS A 1 237 ? -20.547 -18.031 -9.133 1 97.62 237 LYS A O 1
ATOM 1924 N N . GLU A 1 238 ? -20.469 -18.156 -6.922 1 97.12 238 GLU A N 1
ATOM 1925 C CA . GLU A 1 238 ? -21.906 -18.078 -6.773 1 97.12 238 GLU A CA 1
ATOM 1926 C C . GLU A 1 238 ? -22.453 -16.781 -7.367 1 97.12 238 GLU A C 1
ATOM 1928 O O . GLU A 1 238 ? -23.5 -16.781 -8.016 1 97.12 238 GLU A O 1
ATOM 1933 N N . LEU A 1 239 ? -21.797 -15.672 -7.133 1 97.12 239 LEU A N 1
ATOM 1934 C CA . LEU A 1 239 ? -22.234 -14.375 -7.648 1 97.12 239 LEU A CA 1
ATOM 1935 C C . LEU A 1 239 ? -22.141 -14.336 -9.172 1 97.12 239 LEU A C 1
ATOM 1937 O O . LEU A 1 239 ? -22.969 -13.703 -9.828 1 97.12 239 LEU A O 1
ATOM 1941 N N . LEU A 1 240 ? -21.141 -15.016 -9.719 1 96.81 240 LEU A N 1
ATOM 1942 C CA . LEU A 1 240 ? -20.922 -15.008 -11.164 1 96.81 240 LEU A CA 1
ATOM 1943 C C . LEU A 1 240 ? -21.969 -15.875 -11.859 1 96.81 240 LEU A C 1
ATOM 1945 O O . LEU A 1 240 ? -22.219 -15.703 -13.055 1 96.81 240 LEU A O 1
ATOM 1949 N N . GLU A 1 241 ? -22.547 -16.797 -11.242 1 93.75 241 GLU A N 1
ATOM 1950 C CA . GLU A 1 241 ? -23.516 -17.719 -11.812 1 93.75 241 GLU A CA 1
ATOM 1951 C C . GLU A 1 241 ? -24.938 -17.172 -11.688 1 93.75 241 GLU A C 1
ATOM 1953 O O . GLU A 1 241 ? -25.875 -17.719 -12.258 1 93.75 241 GLU A O 1
ATOM 1958 N N . MET A 1 242 ? -25.141 -16.203 -10.953 1 87.5 242 MET A N 1
ATOM 1959 C CA . MET A 1 242 ? -26.438 -15.547 -10.836 1 87.5 242 MET A CA 1
ATOM 1960 C C . MET A 1 242 ? -26.75 -14.719 -12.078 1 87.5 242 MET A C 1
ATOM 1962 O O . MET A 1 242 ? -27.891 -14.648 -12.516 1 87.5 242 MET A O 1
ATOM 1966 N N . MET B 1 1 ? 25.734 20.781 6.324 1 42.25 1 MET B N 1
ATOM 1967 C CA . MET B 1 1 ? 24.969 19.562 6.602 1 42.25 1 MET B CA 1
ATOM 1968 C C . MET B 1 1 ? 23.688 19.531 5.785 1 42.25 1 MET B C 1
ATOM 1970 O O . MET B 1 1 ? 23 20.547 5.648 1 42.25 1 MET B O 1
ATOM 1974 N N . LYS B 1 2 ? 23.5 18.672 4.734 1 56.06 2 LYS B N 1
ATOM 1975 C CA . LYS B 1 2 ? 22.375 18.719 3.797 1 56.06 2 LYS B CA 1
ATOM 1976 C C . LYS B 1 2 ? 21.047 18.719 4.539 1 56.06 2 LYS B C 1
ATOM 1978 O O . LYS B 1 2 ? 20.875 18.047 5.555 1 56.06 2 LYS B O 1
ATOM 1983 N N . ASN B 1 3 ? 20.078 19.812 4.375 1 86.62 3 ASN B N 1
ATOM 1984 C CA . ASN B 1 3 ? 18.969 20.141 5.266 1 86.62 3 ASN B CA 1
ATOM 1985 C C . ASN B 1 3 ? 17.766 19.234 5.008 1 86.62 3 ASN B C 1
ATOM 1987 O O . ASN B 1 3 ? 17 19.484 4.082 1 86.62 3 ASN B O 1
ATOM 1991 N N . ILE B 1 4 ? 17.828 18 5.547 1 97.88 4 ILE B N 1
ATOM 1992 C CA . ILE B 1 4 ? 16.719 17.047 5.523 1 97.88 4 ILE B CA 1
ATOM 1993 C C . ILE B 1 4 ? 15.688 17.438 6.59 1 97.88 4 ILE B C 1
ATOM 1995 O O . ILE B 1 4 ? 16.047 17.672 7.746 1 97.88 4 ILE B O 1
ATOM 1999 N N . LEU B 1 5 ? 14.469 17.594 6.148 1 98.5 5 LEU B N 1
ATOM 2000 C CA . LEU B 1 5 ? 13.398 17.938 7.082 1 98.5 5 LEU B CA 1
ATOM 2001 C C . LEU B 1 5 ? 12.953 16.719 7.875 1 98.5 5 LEU B C 1
ATOM 2003 O O . LEU B 1 5 ? 12.711 15.648 7.297 1 98.5 5 LEU B O 1
ATOM 2007 N N . ASN B 1 6 ? 12.906 16.844 9.148 1 98.62 6 ASN B N 1
ATOM 2008 C CA . ASN B 1 6 ? 12.414 15.867 10.109 1 98.62 6 ASN B CA 1
ATOM 2009 C C . ASN B 1 6 ? 10.922 16.031 10.367 1 98.62 6 ASN B C 1
ATOM 2011 O O . ASN B 1 6 ? 10.508 16.938 11.086 1 98.62 6 ASN B O 1
ATOM 2015 N N . ILE B 1 7 ? 10.109 15.125 9.852 1 98.88 7 ILE B N 1
ATOM 2016 C CA . ILE B 1 7 ? 8.656 15.227 9.945 1 98.88 7 ILE B CA 1
ATOM 2017 C C . ILE B 1 7 ? 8.117 14.102 10.828 1 98.88 7 ILE B C 1
ATOM 2019 O O . ILE B 1 7 ? 8.375 12.93 10.57 1 98.88 7 ILE B O 1
ATOM 2023 N N . ALA B 1 8 ? 7.348 14.469 11.836 1 98.94 8 ALA B N 1
ATOM 2024 C CA . ALA B 1 8 ? 6.762 13.492 12.75 1 98.94 8 ALA B CA 1
ATOM 2025 C C . ALA B 1 8 ? 5.5 12.875 12.156 1 98.94 8 ALA B C 1
ATOM 2027 O O . ALA B 1 8 ? 4.512 13.57 11.922 1 98.94 8 ALA B O 1
ATOM 2028 N N . HIS B 1 9 ? 5.578 11.594 11.891 1 98.94 9 HIS B N 1
ATOM 2029 C CA . HIS B 1 9 ? 4.496 10.82 11.281 1 98.94 9 HIS B CA 1
ATOM 2030 C C . HIS B 1 9 ? 3.314 10.68 12.234 1 98.94 9 HIS B C 1
ATOM 2032 O O . HIS B 1 9 ? 3.41 9.992 13.25 1 98.94 9 HIS B O 1
ATOM 2038 N N . ARG B 1 10 ? 2.178 11.375 11.891 1 98.94 10 ARG B N 1
ATOM 2039 C CA . ARG B 1 10 ? 0.989 11.391 12.734 1 98.94 10 ARG B CA 1
ATOM 2040 C C . ARG B 1 10 ? 1.306 11.945 14.117 1 98.94 10 ARG B C 1
ATOM 2042 O O . ARG B 1 10 ? 0.728 11.516 15.117 1 98.94 10 ARG B O 1
ATOM 2049 N N . GLY B 1 11 ? 2.191 12.82 14.133 1 98.62 11 GLY B N 1
ATOM 2050 C CA . GLY B 1 11 ? 2.783 13.273 15.375 1 98.62 11 GLY B CA 1
ATOM 2051 C C . GLY B 1 11 ? 3.885 12.359 15.883 1 98.62 11 GLY B C 1
ATOM 2052 O O . GLY B 1 11 ? 4.352 11.484 15.156 1 98.62 11 GLY B O 1
ATOM 2053 N N . ASP B 1 12 ? 4.414 12.68 17.078 1 98.38 12 ASP B N 1
ATOM 2054 C CA . ASP B 1 12 ? 5.418 11.82 17.703 1 98.38 12 ASP B CA 1
ATOM 2055 C C . ASP B 1 12 ? 4.824 10.461 18.062 1 98.38 12 ASP B C 1
ATOM 2057 O O . ASP B 1 12 ? 4.809 10.078 19.234 1 98.38 12 ASP B O 1
ATOM 2061 N N . SER B 1 13 ? 4.449 9.695 17.062 1 98.75 13 SER B N 1
ATOM 2062 C CA . SER B 1 13 ? 3.539 8.57 17.219 1 98.75 13 SER B CA 1
ATOM 2063 C C . SER B 1 13 ? 4.266 7.344 17.766 1 98.75 13 SER B C 1
ATOM 2065 O O . SER B 1 13 ? 3.629 6.363 18.156 1 98.75 13 SER B O 1
ATOM 2067 N N . GLY B 1 14 ? 5.578 7.293 17.75 1 98.31 14 GLY B N 1
ATOM 2068 C CA . GLY B 1 14 ? 6.32 6.223 18.406 1 98.31 14 GLY B CA 1
ATOM 2069 C C . GLY B 1 14 ? 6.172 6.223 19.906 1 98.31 14 GLY B C 1
ATOM 2070 O O . GLY B 1 14 ? 6.258 5.168 20.547 1 98.31 14 GLY B O 1
ATOM 2071 N N . ASP B 1 15 ? 5.871 7.387 20.469 1 97.94 15 ASP B N 1
ATOM 2072 C CA . ASP B 1 15 ? 5.887 7.52 21.922 1 97.94 15 ASP B CA 1
ATOM 2073 C C . ASP B 1 15 ? 4.547 8.039 22.438 1 97.94 15 ASP B C 1
ATOM 2075 O O . ASP B 1 15 ? 4.285 8.008 23.641 1 97.94 15 ASP B O 1
ATOM 2079 N N . PHE B 1 16 ? 3.723 8.508 21.594 1 98.75 16 PHE B N 1
ATOM 2080 C CA . PHE B 1 16 ? 2.426 9.062 21.953 1 98.75 16 PHE B CA 1
ATOM 2081 C C . PHE B 1 16 ? 1.337 8.547 21.016 1 98.75 16 PHE B C 1
ATOM 2083 O O . PHE B 1 16 ? 1.63 8.07 19.922 1 98.75 16 PHE B O 1
ATOM 2090 N N . PRO B 1 17 ? -0.013 8.609 21.406 1 98.81 17 PRO B N 1
ATOM 2091 C CA . PRO B 1 17 ? -1.07 8.133 20.516 1 98.81 17 PRO B CA 1
ATOM 2092 C C . PRO B 1 17 ? -1.155 8.945 19.219 1 98.81 17 PRO B C 1
ATOM 2094 O O . PRO B 1 17 ? -1.236 10.172 19.266 1 98.81 17 PRO B O 1
ATOM 2097 N N . GLU B 1 18 ? -1.081 8.25 18.172 1 98.88 18 GLU B N 1
ATOM 2098 C CA . GLU B 1 18 ? -1.008 8.867 16.859 1 98.88 18 GLU B CA 1
ATOM 2099 C C . GLU B 1 18 ? -2.205 9.781 16.609 1 98.88 18 GLU B C 1
ATOM 2101 O O . GLU B 1 18 ? -3.311 9.508 17.078 1 98.88 18 GLU B O 1
ATOM 2106 N N . ASN B 1 19 ? -1.94 10.898 15.867 1 98.88 19 ASN B N 1
ATOM 2107 C CA . ASN B 1 19 ? -2.992 11.797 15.398 1 98.88 19 ASN B CA 1
ATOM 2108 C C . ASN B 1 19 ? -3.83 12.32 16.562 1 98.88 19 ASN B C 1
ATOM 2110 O O . ASN B 1 19 ? -5.059 12.32 16.5 1 98.88 19 ASN B O 1
ATOM 2114 N N . THR B 1 20 ? -3.141 12.703 17.562 1 98.81 20 THR B N 1
ATOM 2115 C CA . THR B 1 20 ? -3.721 13.391 18.703 1 98.81 20 THR B CA 1
ATOM 2116 C C . THR B 1 20 ? -2.986 14.703 18.969 1 98.81 20 THR B C 1
ATOM 2118 O O . THR B 1 20 ? -1.867 14.906 18.5 1 98.81 20 THR B O 1
ATOM 2121 N N . MET B 1 21 ? -3.66 15.555 19.781 1 98.56 21 MET B N 1
ATOM 2122 C CA . MET B 1 21 ? -3.047 16.844 20.094 1 98.56 21 MET B CA 1
ATOM 2123 C C . MET B 1 21 ? -1.755 16.656 20.891 1 98.56 21 MET B C 1
ATOM 2125 O O . MET B 1 21 ? -0.777 17.375 20.672 1 98.56 21 MET B O 1
ATOM 2129 N N . ILE B 1 22 ? -1.739 15.68 21.781 1 98.62 22 ILE B N 1
ATOM 2130 C CA . ILE B 1 22 ? -0.539 15.461 22.578 1 98.62 22 ILE B CA 1
ATOM 2131 C C . ILE B 1 22 ? 0.604 15 21.672 1 98.62 22 ILE B C 1
ATOM 2133 O O . ILE B 1 22 ? 1.748 15.43 21.844 1 98.62 22 ILE B O 1
ATOM 2137 N N . ALA B 1 23 ? 0.34 14.125 20.75 1 98.88 23 ALA B N 1
ATOM 2138 C CA . ALA B 1 23 ? 1.379 13.664 19.828 1 98.88 23 ALA B CA 1
ATOM 2139 C C . ALA B 1 23 ? 1.939 14.828 19.016 1 98.88 23 ALA B C 1
ATOM 2141 O O . ALA B 1 23 ? 3.146 14.891 18.766 1 98.88 23 ALA B O 1
ATOM 2142 N N . PHE B 1 24 ? 1.099 15.734 18.594 1 98.75 24 PHE B N 1
ATOM 2143 C CA . PHE B 1 24 ? 1.517 16.875 17.797 1 98.75 24 PHE B CA 1
ATOM 2144 C C . PHE B 1 24 ? 2.33 17.859 18.641 1 98.75 24 PHE B C 1
ATOM 2146 O O . PHE B 1 24 ? 3.363 18.359 18.188 1 98.75 24 PHE B O 1
ATOM 2153 N N . LYS B 1 25 ? 1.855 18.156 19.812 1 98.12 25 LYS B N 1
ATOM 2154 C CA . LYS B 1 25 ? 2.596 19.031 20.719 1 98.12 25 LYS B CA 1
ATOM 2155 C C . LYS B 1 25 ? 3.984 18.469 21.016 1 98.12 25 LYS B C 1
ATOM 2157 O O . LYS B 1 25 ? 4.973 19.203 21 1 98.12 25 LYS B O 1
ATOM 2162 N N . LYS B 1 26 ? 4.039 17.203 21.234 1 98.31 26 LYS B N 1
ATOM 2163 C CA . LYS B 1 26 ? 5.305 16.578 21.594 1 98.31 26 LYS B CA 1
ATOM 2164 C C . LYS B 1 26 ? 6.254 16.531 20.391 1 98.31 26 LYS B C 1
ATOM 2166 O O . LYS B 1 26 ? 7.473 16.609 20.562 1 98.31 26 LYS B O 1
ATOM 2171 N N . ALA B 1 27 ? 5.707 16.391 19.219 1 98.25 27 ALA B N 1
ATOM 2172 C CA . ALA B 1 27 ? 6.543 16.5 18.016 1 98.25 27 ALA B CA 1
ATOM 2173 C C . ALA B 1 27 ? 7.309 17.828 18 1 98.25 27 ALA B C 1
ATOM 2175 O O . ALA B 1 27 ? 8.5 17.859 17.703 1 98.25 27 ALA B O 1
ATOM 2176 N N . LEU B 1 28 ? 6.621 18.891 18.297 1 93.88 28 LEU B N 1
ATOM 2177 C CA . LEU B 1 28 ? 7.23 20.219 18.391 1 93.88 28 LEU B CA 1
ATOM 2178 C C . LEU B 1 28 ? 8.328 20.234 19.453 1 93.88 28 LEU B C 1
ATOM 2180 O O . LEU B 1 28 ? 9.445 20.688 19.188 1 93.88 28 LEU B O 1
ATOM 2184 N N . GLU B 1 29 ? 8.016 19.672 20.547 1 95.62 29 GLU B N 1
ATOM 2185 C CA . GLU B 1 29 ? 8.922 19.703 21.688 1 95.62 29 GLU B CA 1
ATOM 2186 C C . GLU B 1 29 ? 10.148 18.828 21.438 1 95.62 29 GLU B C 1
ATOM 2188 O O . GLU B 1 29 ? 11.234 19.109 21.938 1 95.62 29 GLU B O 1
ATOM 2193 N N . ASN B 1 30 ? 9.953 17.828 20.656 1 95.56 30 ASN B N 1
ATOM 2194 C CA . ASN B 1 30 ? 11 16.812 20.5 1 95.56 30 ASN B CA 1
ATOM 2195 C C . ASN B 1 30 ? 11.828 17.062 19.234 1 95.56 30 ASN B C 1
ATOM 2197 O O . ASN B 1 30 ? 12.602 16.188 18.828 1 95.56 30 ASN B O 1
ATOM 2201 N N . GLY B 1 31 ? 11.609 18.141 18.641 1 91.75 31 GLY B N 1
ATOM 2202 C CA . GLY B 1 31 ? 12.586 18.625 17.688 1 91.75 31 GLY B CA 1
ATOM 2203 C C . GLY B 1 31 ? 12.219 18.344 16.25 1 91.75 31 GLY B C 1
ATOM 2204 O O . GLY B 1 31 ? 13.047 18.469 15.344 1 91.75 31 GLY B O 1
ATOM 2205 N N . ALA B 1 32 ? 11.086 17.906 16 1 97.88 32 ALA B N 1
ATOM 2206 C CA . ALA B 1 32 ? 10.641 17.766 14.617 1 97.88 32 ALA B CA 1
ATOM 2207 C C . ALA B 1 32 ? 10.594 19.109 13.914 1 97.88 32 ALA B C 1
ATOM 2209 O O . ALA B 1 32 ? 10.461 20.156 14.562 1 97.88 32 ALA B O 1
ATOM 2210 N N . ASP B 1 33 ? 10.797 19.094 12.594 1 98.19 33 ASP B N 1
ATOM 2211 C CA . ASP B 1 33 ? 10.625 20.297 11.781 1 98.19 33 ASP B CA 1
ATOM 2212 C C . ASP B 1 33 ? 9.172 20.484 11.367 1 98.19 33 ASP B C 1
ATOM 2214 O O . ASP B 1 33 ? 8.781 21.562 10.922 1 98.19 33 ASP B O 1
ATOM 2218 N N . GLY B 1 34 ? 8.398 19.484 11.484 1 98.62 34 GLY B N 1
ATOM 2219 C CA . GLY B 1 34 ? 6.992 19.484 11.109 1 98.62 34 GLY B CA 1
ATOM 2220 C C . GLY B 1 34 ? 6.27 18.203 11.477 1 98.62 34 GLY B C 1
ATOM 2221 O O . GLY B 1 34 ? 6.828 17.344 12.172 1 98.62 34 GLY B O 1
ATOM 2222 N N . ILE B 1 35 ? 5.012 18.078 11.055 1 98.88 35 ILE B N 1
ATOM 2223 C CA . ILE B 1 35 ? 4.207 16.891 11.305 1 98.88 35 ILE B CA 1
ATOM 2224 C C . ILE B 1 35 ? 3.531 16.438 10.008 1 98.88 35 ILE B C 1
ATOM 2226 O O . ILE B 1 35 ? 3.336 17.25 9.094 1 98.88 35 ILE B O 1
ATOM 2230 N N . GLU B 1 36 ? 3.348 15.211 9.898 1 98.94 36 GLU B N 1
ATOM 2231 C CA . GLU B 1 36 ? 2.402 14.625 8.953 1 98.94 36 GLU B CA 1
ATOM 2232 C C . GLU B 1 36 ? 1.137 14.148 9.664 1 98.94 36 GLU B C 1
ATOM 2234 O O . GLU B 1 36 ? 1.206 13.602 10.766 1 98.94 36 GLU B O 1
ATOM 2239 N N . LEU B 1 37 ? -0.003 14.422 9.148 1 98.94 37 LEU B N 1
ATOM 2240 C CA . LEU B 1 37 ? -1.27 13.992 9.734 1 98.94 37 LEU B CA 1
ATOM 2241 C C . LEU B 1 37 ? -2.236 13.523 8.656 1 98.94 37 LEU B C 1
ATOM 2243 O O . LEU B 1 37 ? -1.998 13.742 7.465 1 98.94 37 LEU B O 1
ATOM 2247 N N . ASP B 1 38 ? -3.316 12.844 9.055 1 98.94 38 ASP B N 1
ATOM 2248 C CA . ASP B 1 38 ? -4.336 12.289 8.164 1 98.94 38 ASP B CA 1
ATOM 2249 C C . ASP B 1 38 ? -5.688 12.961 8.398 1 98.94 38 ASP B C 1
ATOM 2251 O O . ASP B 1 38 ? -6.129 13.102 9.539 1 98.94 38 ASP B O 1
ATOM 2255 N N . VAL B 1 39 ? -6.332 13.32 7.32 1 98.94 39 VAL B N 1
ATOM 2256 C CA . VAL B 1 39 ? -7.586 14.039 7.504 1 98.94 39 VAL B CA 1
ATOM 2257 C C . VAL B 1 39 ? -8.695 13.359 6.699 1 98.94 39 VAL B C 1
ATOM 2259 O O . VAL B 1 39 ? -8.461 12.914 5.574 1 98.94 39 VAL B O 1
ATOM 2262 N N . GLN B 1 40 ? -9.828 13.203 7.219 1 98.62 40 GLN B N 1
ATOM 2263 C CA . GLN B 1 40 ? -11.039 12.75 6.551 1 98.62 40 GLN B CA 1
ATOM 2264 C C . GLN B 1 40 ? -12.273 13.461 7.109 1 98.62 40 GLN B C 1
ATOM 2266 O O . GLN B 1 40 ? -12.148 14.375 7.926 1 98.62 40 GLN B O 1
ATOM 2271 N N . LEU B 1 41 ? -13.484 13.172 6.652 1 98.88 41 LEU B N 1
ATOM 2272 C CA . LEU B 1 41 ? -14.688 13.898 7.047 1 98.88 41 LEU B CA 1
ATOM 2273 C C . LEU B 1 41 ? -15.547 13.062 7.984 1 98.88 41 LEU B C 1
ATOM 2275 O O . LEU B 1 41 ? -15.688 11.852 7.789 1 98.88 41 LEU B O 1
ATOM 2279 N N . SER B 1 42 ? -16.047 13.711 9.016 1 98.88 42 SER B N 1
ATOM 2280 C CA . SER B 1 42 ? -17.109 13.133 9.836 1 98.88 42 SER B CA 1
ATOM 2281 C C . SER B 1 42 ? -18.453 13.156 9.102 1 98.88 42 SER B C 1
ATOM 2283 O O . SER B 1 42 ? -18.547 13.672 7.988 1 98.88 42 SER B O 1
ATOM 2285 N N . LYS B 1 43 ? -19.453 12.562 9.742 1 98.62 43 LYS B N 1
ATOM 2286 C CA . LYS B 1 43 ? -20.797 12.5 9.18 1 98.62 43 LYS B CA 1
ATOM 2287 C C . LYS B 1 43 ? -21.328 13.898 8.867 1 98.62 43 LYS B C 1
ATOM 2289 O O . LYS B 1 43 ? -22.016 14.102 7.859 1 98.62 43 LYS B O 1
ATOM 2294 N N . ASP B 1 44 ? -21.078 14.828 9.711 1 98.69 44 ASP B N 1
ATOM 2295 C CA . ASP B 1 44 ? -21.547 16.203 9.547 1 98.69 44 ASP B CA 1
ATOM 2296 C C . ASP B 1 44 ? -20.5 17.062 8.828 1 98.69 44 ASP B C 1
ATOM 2298 O O . ASP B 1 44 ? -20.469 18.281 9 1 98.69 44 ASP B O 1
ATOM 2302 N N . LEU B 1 45 ? -19.562 16.453 8.148 1 98.44 45 LEU B N 1
ATOM 2303 C CA . LEU B 1 45 ? -18.625 17.047 7.188 1 98.44 45 LEU B CA 1
ATOM 2304 C C . LEU B 1 45 ? -17.594 17.922 7.895 1 98.44 45 LEU B C 1
ATOM 2306 O O . LEU B 1 45 ? -17.141 18.922 7.332 1 98.44 45 LEU B O 1
ATOM 2310 N N . GLU B 1 46 ? -17.328 17.578 9.148 1 98.75 46 GLU B N 1
ATOM 2311 C CA . GLU B 1 46 ? -16.188 18.203 9.82 1 98.75 46 GLU B CA 1
ATOM 2312 C C . GLU B 1 46 ? -14.883 17.5 9.484 1 98.75 46 GLU B C 1
ATOM 2314 O O . GLU B 1 46 ? -14.836 16.281 9.383 1 98.75 46 GLU B O 1
ATOM 2319 N N . LEU B 1 47 ? -13.828 18.312 9.273 1 98.94 47 LEU B N 1
ATOM 2320 C CA . LEU B 1 47 ? -12.5 17.766 9.062 1 98.94 47 LEU B CA 1
ATOM 2321 C C . LEU B 1 47 ? -11.938 17.188 10.359 1 98.94 47 LEU B C 1
ATOM 2323 O O . LEU B 1 47 ? -11.703 17.938 11.312 1 98.94 47 LEU B O 1
ATOM 2327 N N . VAL B 1 48 ? -11.711 15.859 10.359 1 98.94 48 VAL B N 1
ATOM 2328 C CA . VAL B 1 48 ? -11.219 15.203 11.57 1 98.94 48 VAL B CA 1
ATOM 2329 C C . VAL B 1 48 ? -9.906 14.477 11.266 1 98.94 48 VAL B C 1
ATOM 2331 O O . VAL B 1 48 ? -9.68 14.039 10.141 1 98.94 48 VAL B O 1
ATOM 2334 N N . VAL B 1 49 ? -9.109 14.391 12.227 1 98.94 49 VAL B N 1
ATOM 2335 C CA . VAL B 1 49 ? -7.754 13.875 12.07 1 98.94 49 VAL B CA 1
ATOM 2336 C C . VAL B 1 49 ? -7.672 12.461 12.633 1 98.94 49 VAL B C 1
ATOM 2338 O O . VAL B 1 49 ? -7.645 12.266 13.852 1 98.94 49 VAL B O 1
ATOM 2341 N N . ILE B 1 50 ? -7.633 11.531 11.789 1 98.88 50 ILE B N 1
ATOM 2342 C CA . ILE B 1 50 ? -7.551 10.109 12.109 1 98.88 50 ILE B CA 1
ATOM 2343 C C . ILE B 1 50 ? -7.137 9.328 10.867 1 98.88 50 ILE B C 1
ATOM 2345 O O . ILE B 1 50 ? -7.582 9.633 9.758 1 98.88 50 ILE B O 1
ATOM 2349 N N . HIS B 1 51 ? -6.27 8.367 11.047 1 98.62 51 HIS B N 1
ATOM 2350 C CA . HIS B 1 51 ? -5.633 7.68 9.922 1 98.62 51 HIS B CA 1
ATOM 2351 C C . HIS B 1 51 ? -6.594 6.699 9.266 1 98.62 51 HIS B C 1
ATOM 2353 O O . HIS B 1 51 ? -6.836 6.777 8.055 1 98.62 51 HIS B O 1
ATOM 2359 N N . ASP B 1 52 ? -7.129 5.727 10.062 1 98.19 52 ASP B N 1
ATOM 2360 C CA . ASP B 1 52 ? -7.969 4.664 9.516 1 98.19 52 ASP B CA 1
ATOM 2361 C C . ASP B 1 52 ? -9.375 5.184 9.203 1 98.19 52 ASP B C 1
ATOM 2363 O O . ASP B 1 52 ? -9.867 6.094 9.867 1 98.19 52 ASP B O 1
ATOM 2367 N N . GLU B 1 53 ? -10.008 4.559 8.305 1 98.56 53 GLU B N 1
ATOM 2368 C CA . GLU B 1 53 ? -11.391 4.926 8.016 1 98.56 53 GLU B CA 1
ATOM 2369 C C . GLU B 1 53 ? -12.32 4.52 9.156 1 98.56 53 GLU B C 1
ATOM 2371 O O . GLU B 1 53 ? -13.43 5.039 9.273 1 98.56 53 GLU B O 1
ATOM 2376 N N . THR B 1 54 ? -11.875 3.625 9.93 1 98.56 54 THR B N 1
ATOM 2377 C CA . THR B 1 54 ? -12.664 3.143 11.055 1 98.56 54 THR B CA 1
ATOM 2378 C C . THR B 1 54 ? -12.023 3.539 12.375 1 98.56 54 THR B C 1
ATOM 2380 O O . THR B 1 54 ? -10.844 3.883 12.422 1 98.56 54 THR B O 1
ATOM 2383 N N . LEU B 1 55 ? -12.781 3.467 13.422 1 98.75 55 LEU B N 1
ATOM 2384 C CA . LEU B 1 55 ? -12.391 3.916 14.75 1 98.75 55 LEU B CA 1
ATOM 2385 C C . LEU B 1 55 ? -11.648 2.812 15.5 1 98.75 55 LEU B C 1
ATOM 2387 O O . LEU B 1 55 ? -10.977 3.076 16.5 1 98.75 55 LEU B O 1
ATOM 2391 N N . ASP B 1 56 ? -11.656 1.633 15.07 1 98.5 56 ASP B N 1
ATOM 2392 C CA . ASP B 1 56 ? -11.445 0.396 15.812 1 98.5 56 ASP B CA 1
ATOM 2393 C C . ASP B 1 56 ? -10.016 0.308 16.344 1 98.5 56 ASP B C 1
ATOM 2395 O O . ASP B 1 56 ? -9.789 -0.108 17.484 1 98.5 56 ASP B O 1
ATOM 2399 N N . ARG B 1 57 ? -9.086 0.698 15.547 1 98.06 57 ARG B N 1
ATOM 2400 C CA . ARG B 1 57 ? -7.688 0.422 15.867 1 98.06 57 ARG B CA 1
ATOM 2401 C C . ARG B 1 57 ? -7.168 1.387 16.922 1 98.06 57 ARG B C 1
ATOM 2403 O O . ARG B 1 57 ? -6.418 0.988 17.828 1 98.06 57 ARG B O 1
ATOM 2410 N N . THR B 1 58 ? -7.629 2.627 16.875 1 98.62 58 THR B N 1
ATOM 2411 C CA . THR B 1 58 ? -6.938 3.639 17.672 1 98.62 58 THR B CA 1
ATOM 2412 C C . THR B 1 58 ? -7.867 4.223 18.734 1 98.62 58 THR B C 1
ATOM 2414 O O . THR B 1 58 ? -7.453 5.059 19.531 1 98.62 58 THR B O 1
ATOM 2417 N N . THR B 1 59 ? -9.086 3.818 18.734 1 98.62 59 THR B N 1
ATOM 2418 C CA . THR B 1 59 ? -10.016 4.344 19.734 1 98.62 59 THR B CA 1
ATOM 2419 C C . THR B 1 59 ? -10.805 3.215 20.391 1 98.62 59 THR B C 1
ATOM 2421 O O . THR B 1 59 ? -10.641 2.047 20.031 1 98.62 59 THR B O 1
ATOM 2424 N N . ASP B 1 60 ? -11.602 3.574 21.359 1 98.12 60 ASP B N 1
ATOM 2425 C CA . ASP B 1 60 ? -12.484 2.6 22 1 98.12 60 ASP B CA 1
ATOM 2426 C C . ASP B 1 60 ? -13.82 2.508 21.266 1 98.12 60 ASP B C 1
ATOM 2428 O O . ASP B 1 60 ? -14.766 1.905 21.781 1 98.12 60 ASP B O 1
ATOM 2432 N N . GLY B 1 61 ? -13.922 3.219 20.141 1 98 61 GLY B N 1
ATOM 2433 C CA . GLY B 1 61 ? -15.117 3.131 19.312 1 98 61 GLY B CA 1
ATOM 2434 C C . GLY B 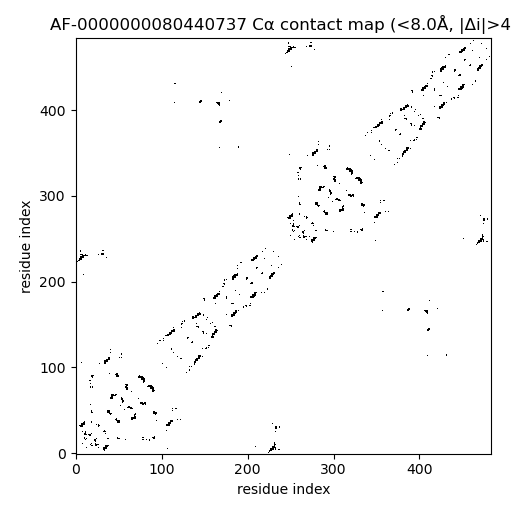1 61 ? -15 2.082 18.219 1 98 61 GLY B C 1
ATOM 2435 O O . GLY B 1 61 ? -13.938 1.495 18.031 1 98 61 GLY B O 1
ATOM 2436 N N . LEU B 1 62 ? -16.141 1.81 17.625 1 98.25 62 LEU B N 1
ATOM 2437 C CA . LEU B 1 62 ? -16.219 0.879 16.5 1 98.25 62 LEU B CA 1
ATOM 2438 C C . LEU B 1 62 ? -16.938 1.508 15.32 1 98.25 62 LEU B C 1
ATOM 2440 O O . LEU B 1 62 ? -17.844 2.328 15.508 1 98.25 62 LEU B O 1
ATOM 2444 N N . GLY B 1 63 ? -16.516 1.067 14.086 1 98.38 63 GLY B N 1
ATOM 2445 C CA . GLY B 1 63 ? -17.25 1.503 12.906 1 98.38 63 GLY B CA 1
ATOM 2446 C C . GLY B 1 63 ? -16.547 2.617 12.148 1 98.38 63 GLY B C 1
ATOM 2447 O O . GLY B 1 63 ? -15.453 3.031 12.516 1 98.38 63 GLY B O 1
ATOM 2448 N N . TYR B 1 64 ? -17.141 3.047 11.102 1 98.69 64 TYR B N 1
ATOM 2449 C CA . TYR B 1 64 ? -16.547 4.031 10.203 1 98.69 64 TYR B CA 1
ATOM 2450 C C . TYR B 1 64 ? -16.641 5.43 10.805 1 98.69 64 TYR B C 1
ATOM 2452 O O . TYR B 1 64 ? -17.656 5.809 11.375 1 98.69 64 TYR B O 1
ATOM 2460 N N . VAL B 1 65 ? -15.633 6.227 10.625 1 98.88 65 VAL B N 1
ATOM 2461 C CA . VAL B 1 65 ? -15.562 7.621 11.055 1 98.88 65 VAL B CA 1
ATOM 2462 C C . VAL B 1 65 ? -16.703 8.406 10.43 1 98.88 65 VAL B C 1
ATOM 2464 O O . VAL B 1 65 ? -17.391 9.172 11.117 1 98.88 65 VAL B O 1
ATOM 2467 N N . LYS B 1 66 ? -16.984 8.188 9.172 1 98.69 66 LYS B N 1
ATOM 2468 C CA . LYS B 1 66 ? -17.938 8.953 8.383 1 98.69 66 LYS B CA 1
ATOM 2469 C C . LYS B 1 66 ? -19.359 8.727 8.883 1 98.69 66 LYS B C 1
ATOM 2471 O O . LYS B 1 66 ? -20.297 9.406 8.445 1 98.69 66 LYS B O 1
ATOM 2476 N N . ASP B 1 67 ? -19.562 7.766 9.75 1 98.75 67 ASP B N 1
ATOM 2477 C CA . ASP B 1 67 ? -20.906 7.441 10.227 1 98.75 67 ASP B CA 1
ATOM 2478 C C . ASP B 1 67 ? -21.203 8.164 11.531 1 98.75 67 ASP B C 1
ATOM 2480 O O . ASP B 1 67 ? -22.297 8 12.094 1 98.75 67 ASP B O 1
ATOM 2484 N N . TYR B 1 68 ? -20.297 8.961 12.078 1 98.81 68 TYR B N 1
ATOM 2485 C CA . TYR B 1 68 ? -20.453 9.703 13.32 1 98.81 68 TYR B CA 1
ATOM 2486 C C . TYR B 1 68 ? -20.297 11.203 13.086 1 98.81 68 TYR B C 1
ATOM 2488 O O . TYR B 1 68 ? -19.469 11.625 12.281 1 98.81 68 TYR B O 1
ATOM 2496 N N . THR B 1 69 ? -21.094 12 13.773 1 98.81 69 THR B N 1
ATOM 2497 C CA . THR B 1 69 ? -20.828 13.43 13.828 1 98.81 69 THR B CA 1
ATOM 2498 C C . THR B 1 69 ? -19.562 13.719 14.633 1 98.81 69 THR B C 1
ATOM 2500 O O . THR B 1 69 ? -19.078 12.844 15.352 1 98.81 69 THR B O 1
ATOM 2503 N N . TYR B 1 70 ? -19.141 14.922 14.461 1 98.56 70 TYR B N 1
ATOM 2504 C CA . TYR B 1 70 ? -17.938 15.242 15.234 1 98.56 70 TYR B CA 1
ATOM 2505 C C . TYR B 1 70 ? -18.219 15.164 16.734 1 98.56 70 TYR B C 1
ATOM 2507 O O . TYR B 1 70 ? -17.391 14.688 17.5 1 98.56 70 TYR B O 1
ATOM 2515 N N . GLU B 1 71 ? -19.328 15.656 17.156 1 98.5 71 GLU B N 1
ATOM 2516 C CA . GLU B 1 71 ? -19.688 15.602 18.562 1 98.5 71 GLU B CA 1
ATOM 2517 C C . GLU B 1 71 ? -19.656 14.172 19.094 1 98.5 71 GLU B C 1
ATOM 2519 O O . GLU B 1 71 ? -19.203 13.93 20.219 1 98.5 71 GLU B O 1
ATOM 2524 N N . GLU B 1 72 ? -20.109 13.266 18.266 1 98.69 72 GLU B N 1
ATOM 2525 C CA . GLU B 1 72 ? -20.062 11.852 18.641 1 98.69 72 GLU B CA 1
ATOM 2526 C C . GLU B 1 72 ? -18.625 11.336 18.656 1 98.69 72 GLU B C 1
ATOM 2528 O O . GLU B 1 72 ? -18.234 10.594 19.562 1 98.69 72 GLU B O 1
ATOM 2533 N N . LEU B 1 73 ? -17.844 11.711 17.703 1 98.75 73 LEU B N 1
ATOM 2534 C CA . LEU B 1 73 ? -16.453 11.266 17.609 1 98.75 73 LEU B CA 1
ATOM 2535 C C . LEU B 1 73 ? -15.648 11.727 18.828 1 98.75 73 LEU B C 1
ATOM 2537 O O . LEU B 1 73 ? -14.742 11.023 19.266 1 98.75 73 LEU B O 1
ATOM 2541 N N . LEU B 1 74 ? -16.016 12.883 19.375 1 97.88 74 LEU B N 1
ATOM 2542 C CA . LEU B 1 74 ? -15.305 13.461 20.516 1 97.88 74 LEU B CA 1
ATOM 2543 C C . LEU B 1 74 ? -15.438 12.578 21.75 1 97.88 74 LEU B C 1
ATOM 2545 O O . LEU B 1 74 ? -14.641 12.68 22.688 1 97.88 74 LEU B O 1
ATOM 2549 N N . LYS B 1 75 ? -16.391 11.766 21.734 1 97.69 75 LYS B N 1
ATOM 2550 C CA . LYS B 1 75 ? -16.672 10.938 22.906 1 97.69 75 LYS B CA 1
ATOM 2551 C C . LYS B 1 75 ? -15.75 9.719 22.953 1 97.69 75 LYS B C 1
ATOM 2553 O O . LYS B 1 75 ? -15.641 9.055 23.984 1 97.69 75 LYS B O 1
ATOM 2558 N N . PHE B 1 76 ? -15.156 9.383 21.812 1 98.56 76 PHE B N 1
ATOM 2559 C CA . PHE B 1 76 ? -14.266 8.227 21.781 1 98.56 76 PHE B CA 1
ATOM 2560 C C . PHE B 1 76 ? -12.875 8.594 22.281 1 98.56 76 PHE B C 1
ATOM 2562 O O . PHE B 1 76 ? -12.383 9.688 22 1 98.56 76 PHE B O 1
ATOM 2569 N N . ASP B 1 77 ? -12.273 7.699 23.031 1 98.75 77 ASP B N 1
ATOM 2570 C CA . ASP B 1 77 ? -10.922 7.875 23.562 1 98.75 77 ASP B CA 1
ATOM 2571 C C . ASP B 1 77 ? -9.875 7.41 22.547 1 98.75 77 ASP B C 1
ATOM 2573 O O . ASP B 1 77 ? -9.836 6.23 22.188 1 98.75 77 ASP B O 1
ATOM 2577 N N . ALA B 1 78 ? -8.992 8.289 22.125 1 98.62 78 ALA B N 1
ATOM 2578 C CA . ALA B 1 78 ? -7.988 8 21.109 1 98.62 78 ALA B CA 1
ATOM 2579 C C . ALA B 1 78 ? -6.613 7.773 21.734 1 98.62 78 ALA B C 1
ATOM 2581 O O . ALA B 1 78 ? -5.594 7.836 21.047 1 98.62 78 ALA B O 1
ATOM 2582 N N . GLY B 1 79 ? -6.539 7.648 23.047 1 98.5 79 GLY B N 1
ATOM 2583 C CA . GLY B 1 79 ? -5.266 7.477 23.719 1 98.5 79 GLY B CA 1
ATOM 2584 C C . GLY B 1 79 ? -5.184 6.195 24.531 1 98.5 79 GLY B C 1
ATOM 2585 O O . GLY B 1 79 ? -4.098 5.652 24.734 1 98.5 79 GLY B O 1
ATOM 2586 N N . TYR B 1 80 ? -6.344 5.691 24.891 1 95.69 80 TYR B N 1
ATOM 2587 C CA . TYR B 1 80 ? -6.438 4.621 25.875 1 95.69 80 TYR B CA 1
ATOM 2588 C C . TYR B 1 80 ? -5.773 3.35 25.359 1 95.69 80 TYR B C 1
ATOM 2590 O O . TYR B 1 80 ? -5.129 2.627 26.125 1 95.69 80 TYR B O 1
ATOM 2598 N N . LYS B 1 81 ? -5.926 3.02 24.125 1 96.62 81 LYS B N 1
ATOM 2599 C CA . LYS B 1 81 ? -5.398 1.778 23.562 1 96.62 81 LYS B CA 1
ATOM 2600 C C . LYS B 1 81 ? -3.881 1.841 23.422 1 96.62 81 LYS B C 1
ATOM 2602 O O . LYS B 1 81 ? -3.207 0.81 23.469 1 96.62 81 LYS B O 1
ATOM 2607 N N . PHE B 1 82 ? -3.412 3.008 23.203 1 97.94 82 PHE B N 1
ATOM 2608 C CA . PHE B 1 82 ? -1.966 3.186 23.156 1 97.94 82 PHE B CA 1
ATOM 2609 C C . PHE B 1 82 ? -1.358 2.949 24.547 1 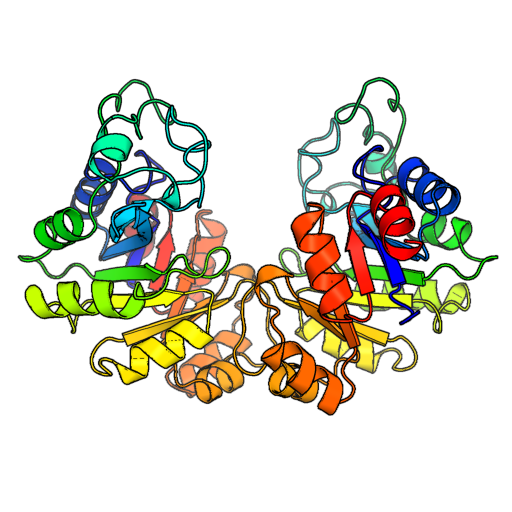97.94 82 PHE B C 1
ATOM 2611 O O . PHE B 1 82 ? -0.442 2.139 24.688 1 97.94 82 PHE B O 1
ATOM 2618 N N . SER B 1 83 ? -1.838 3.66 25.484 1 97.69 83 SER B N 1
ATOM 2619 C CA . SER B 1 83 ? -1.49 3.518 26.891 1 97.69 83 SER B CA 1
ATOM 2620 C C . SER B 1 83 ? -2.527 4.188 27.797 1 97.69 83 SER B C 1
ATOM 2622 O O . SER B 1 83 ? -3.072 5.234 27.438 1 97.69 83 SER B O 1
ATOM 2624 N N . LYS B 1 84 ? -2.73 3.658 28.984 1 96.62 84 LYS B N 1
ATOM 2625 C CA . LYS B 1 84 ? -3.682 4.215 29.953 1 96.62 84 LYS B CA 1
ATOM 2626 C C . LYS B 1 84 ? -3.299 5.637 30.344 1 96.62 84 LYS B C 1
ATOM 2628 O O . LYS B 1 84 ? -4.16 6.434 30.719 1 96.62 84 LYS B O 1
ATOM 2633 N N . GLU B 1 85 ? -2.029 5.934 30.188 1 97.81 85 GLU B N 1
ATOM 2634 C CA . GLU B 1 85 ? -1.511 7.25 30.547 1 97.81 85 GLU B CA 1
ATOM 2635 C C . GLU B 1 85 ? -2.123 8.344 29.672 1 97.81 85 GLU B C 1
ATOM 2637 O O . GLU B 1 85 ? -2.154 9.508 30.062 1 97.81 85 GLU B O 1
ATOM 2642 N N . PHE B 1 86 ? -2.67 7.934 28.609 1 98.38 86 PHE B N 1
ATOM 2643 C CA . PHE B 1 86 ? -3.148 8.945 27.672 1 98.38 86 PHE B CA 1
ATOM 2644 C C . PHE B 1 86 ? -4.664 8.883 27.531 1 98.38 86 PHE B C 1
ATOM 2646 O O . PHE B 1 86 ? -5.227 9.391 26.562 1 98.38 86 PHE B O 1
ATOM 2653 N N . LYS B 1 87 ? -5.203 8.195 28.469 1 97.69 87 LYS B N 1
ATOM 2654 C CA . LYS B 1 87 ? -6.664 8.195 28.5 1 97.69 87 LYS B CA 1
ATOM 2655 C C . LYS B 1 87 ? -7.211 9.625 28.469 1 97.69 87 LYS B C 1
ATOM 2657 O O . LYS B 1 87 ? -6.688 10.508 29.141 1 97.69 87 LYS B O 1
ATOM 2662 N N . GLY B 1 88 ? -8.219 9.82 27.672 1 97.56 88 GLY B N 1
ATOM 2663 C CA . GLY B 1 88 ? -8.852 11.133 27.609 1 97.56 88 GLY B CA 1
ATOM 2664 C C . GLY B 1 88 ? -8.531 11.891 26.328 1 97.56 88 GLY B C 1
ATOM 2665 O O . GLY B 1 88 ? -9.195 12.875 26 1 97.56 88 GLY B O 1
ATOM 2666 N N . GLU B 1 89 ? -7.488 11.414 25.625 1 98.19 89 GLU B N 1
ATOM 2667 C CA . GLU B 1 89 ? -7.23 12.031 24.328 1 98.19 89 GLU B CA 1
ATOM 2668 C C . GLU B 1 89 ? -8.398 11.828 23.375 1 98.19 89 GLU B C 1
ATOM 2670 O O . GLU B 1 89 ? -9.031 10.766 23.375 1 98.19 89 GLU B O 1
ATOM 2675 N N . SER B 1 90 ? -8.648 12.805 22.547 1 97.88 90 SER B N 1
ATOM 2676 C CA . SER B 1 90 ? -9.758 12.719 21.609 1 97.88 90 SER B CA 1
ATOM 2677 C C . SER B 1 90 ? -9.258 12.828 20.172 1 97.88 90 SER B C 1
ATOM 2679 O O . SER B 1 90 ? -8.086 13.141 19.938 1 97.88 90 SER B O 1
ATOM 2681 N N . ILE B 1 91 ? -10.133 12.516 19.266 1 98.69 91 ILE B N 1
ATOM 2682 C CA . ILE B 1 91 ? -9.883 12.758 17.844 1 98.69 91 ILE B CA 1
ATOM 2683 C C . ILE B 1 91 ? -9.938 14.258 17.562 1 98.69 91 ILE B C 1
ATOM 2685 O O . ILE B 1 91 ? -10.969 14.898 17.781 1 98.69 91 ILE B O 1
ATOM 2689 N N . PRO B 1 92 ? -8.891 14.828 17.109 1 98.75 92 PRO B N 1
ATOM 2690 C CA . PRO B 1 92 ? -8.906 16.281 16.922 1 98.75 92 PRO B CA 1
ATOM 2691 C C . PRO B 1 92 ? -9.602 16.703 15.633 1 98.75 92 PRO B C 1
ATOM 2693 O O . PRO B 1 92 ? -9.719 15.914 14.695 1 98.75 92 PRO B O 1
ATOM 2696 N N . LYS B 1 93 ? -10.023 17.984 15.672 1 98.56 93 LYS B N 1
ATOM 2697 C CA . LYS B 1 93 ? -10.328 18.672 14.414 1 98.56 93 LYS B CA 1
ATOM 2698 C C . LYS B 1 93 ? -9.055 19.172 13.734 1 98.56 93 LYS B C 1
ATOM 2700 O O . LYS B 1 93 ? -8.117 19.609 14.406 1 98.56 93 LYS B O 1
ATOM 2705 N N . LEU B 1 94 ? -9.133 19.125 12.406 1 98.88 94 LEU B N 1
ATOM 2706 C CA . LEU B 1 94 ? -7.988 19.688 11.695 1 98.88 94 LEU B CA 1
ATOM 2707 C C . LEU B 1 94 ? -7.738 21.125 12.125 1 98.88 94 LEU B C 1
ATOM 2709 O O . LEU B 1 94 ? -6.59 21.547 12.305 1 98.88 94 LEU B O 1
ATOM 2713 N N . GLU B 1 95 ? -8.781 21.859 12.289 1 98.75 95 GLU B N 1
ATOM 2714 C CA . GLU B 1 95 ? -8.641 23.266 12.633 1 98.75 95 GLU B CA 1
ATOM 2715 C C . GLU B 1 95 ? -7.867 23.438 13.938 1 98.75 95 GLU B C 1
ATOM 2717 O O . GLU B 1 95 ? -7.031 24.344 14.062 1 98.75 95 GLU B O 1
ATOM 2722 N N . ASP B 1 96 ? -8.18 22.656 14.914 1 98.31 96 ASP B N 1
ATOM 2723 C CA . ASP B 1 96 ? -7.477 22.734 16.203 1 98.31 96 ASP B CA 1
ATOM 2724 C C . ASP B 1 96 ? -5.988 22.422 16.031 1 98.31 96 ASP B C 1
ATOM 2726 O O . ASP B 1 96 ? -5.148 23.047 16.688 1 98.31 96 ASP B O 1
ATOM 2730 N N . VAL B 1 97 ? -5.676 21.484 15.195 1 98.69 97 VAL B N 1
ATOM 2731 C CA . VAL B 1 97 ? -4.277 21.156 14.93 1 98.69 97 VAL B CA 1
ATOM 2732 C C . VAL B 1 97 ? -3.588 22.359 14.273 1 98.69 97 VAL B C 1
ATOM 2734 O O . VAL B 1 97 ? -2.486 22.734 14.68 1 98.69 97 VAL B O 1
ATOM 2737 N N . LEU B 1 98 ? -4.234 22.938 13.266 1 98.44 98 LEU B N 1
ATOM 2738 C CA . LEU B 1 98 ? -3.637 24.078 12.57 1 98.44 98 LEU B CA 1
ATOM 2739 C C . LEU B 1 98 ? -3.391 25.234 13.539 1 98.44 98 LEU B C 1
ATOM 2741 O O . LEU B 1 98 ? -2.334 25.859 13.5 1 98.44 98 LEU B O 1
ATOM 2745 N N . LYS B 1 99 ? -4.312 25.453 14.43 1 97.69 99 LYS B N 1
ATOM 2746 C CA . LYS B 1 99 ? -4.191 26.531 15.398 1 97.69 99 LYS B CA 1
ATOM 2747 C C . LYS B 1 99 ? -2.965 26.344 16.297 1 97.69 99 LYS B C 1
ATOM 2749 O O . LYS B 1 99 ? -2.33 27.312 16.703 1 97.69 99 LYS B O 1
ATOM 2754 N N . LEU B 1 100 ? -2.676 25.109 16.562 1 96.56 100 LEU B N 1
ATOM 2755 C CA . LEU B 1 100 ? -1.511 24.781 17.375 1 96.56 100 LEU B CA 1
ATOM 2756 C C . LEU B 1 100 ? -0.229 25.281 16.719 1 96.56 100 LEU B C 1
ATOM 2758 O O . LEU B 1 100 ? 0.745 25.609 17.406 1 96.56 100 LEU B O 1
ATOM 2762 N N . PHE B 1 101 ? -0.215 25.391 15.391 1 96.19 101 PHE B N 1
ATOM 2763 C CA . PHE B 1 101 ? 1.045 25.625 14.695 1 96.19 101 PHE B CA 1
ATOM 2764 C C . PHE B 1 101 ? 1.021 26.953 13.961 1 96.19 101 PHE B C 1
ATOM 2766 O O . PHE B 1 101 ? 1.946 27.281 13.211 1 96.19 101 PHE B O 1
ATOM 2773 N N . VAL B 1 102 ? 0.047 27.781 14.133 1 95.38 102 VAL B N 1
ATOM 2774 C CA . VAL B 1 102 ? -0.134 29 13.352 1 95.38 102 VAL B CA 1
ATOM 2775 C C . VAL B 1 102 ? 0.998 29.984 13.656 1 95.38 102 VAL B C 1
ATOM 2777 O O . VAL B 1 102 ? 1.404 30.766 12.789 1 95.38 102 VAL B O 1
ATOM 2780 N N . ASN B 1 103 ? 1.592 29.938 14.82 1 93.94 103 ASN B N 1
ATOM 2781 C CA . ASN B 1 103 ? 2.535 30.969 15.25 1 93.94 103 ASN B CA 1
ATOM 2782 C C . ASN B 1 103 ? 3.975 30.469 15.211 1 93.94 103 ASN B C 1
ATOM 2784 O O . ASN B 1 103 ? 4.844 30.984 15.906 1 93.94 103 ASN B O 1
ATOM 2788 N N . ASN B 1 104 ? 4.207 29.438 14.531 1 93.69 104 ASN B N 1
ATOM 2789 C CA . ASN B 1 104 ? 5.562 28.938 14.344 1 93.69 104 ASN B CA 1
ATOM 2790 C C . ASN B 1 104 ? 5.828 28.562 12.891 1 93.69 104 ASN B C 1
ATOM 2792 O O . ASN B 1 104 ? 5.055 28.938 12 1 93.69 104 ASN B O 1
ATOM 2796 N N . ASP B 1 105 ? 7 27.906 12.625 1 94.12 105 ASP B N 1
ATOM 2797 C CA . ASP B 1 105 ? 7.406 27.656 11.25 1 94.12 105 ASP B CA 1
ATOM 2798 C C . ASP B 1 105 ? 7.293 26.172 10.914 1 94.12 105 ASP B C 1
ATOM 2800 O O . ASP B 1 105 ? 7.941 25.688 9.977 1 94.12 105 ASP B O 1
ATOM 2804 N N . PHE B 1 106 ? 6.48 25.453 11.664 1 96.69 106 PHE B N 1
ATOM 2805 C CA . PHE B 1 106 ? 6.352 24.016 11.461 1 96.69 106 PHE B CA 1
ATOM 2806 C C . PHE B 1 106 ? 5.754 23.703 10.086 1 96.69 106 PHE B C 1
ATOM 2808 O O . PHE B 1 106 ? 4.805 24.375 9.656 1 96.69 106 PHE B O 1
ATOM 2815 N N . ILE B 1 107 ? 6.367 22.766 9.461 1 98.12 107 ILE B N 1
ATOM 2816 C CA . ILE B 1 107 ? 5.816 22.25 8.211 1 98.12 107 ILE B CA 1
ATOM 2817 C C . ILE B 1 107 ? 4.652 21.312 8.508 1 98.12 107 ILE B C 1
ATOM 2819 O O . ILE B 1 107 ? 4.734 20.484 9.422 1 98.12 107 ILE B O 1
ATOM 2823 N N . LEU B 1 108 ? 3.598 21.469 7.781 1 98.81 108 LEU B N 1
ATOM 2824 C CA . LEU B 1 108 ? 2.426 20.625 7.961 1 98.81 108 LEU B CA 1
ATOM 2825 C C . LEU B 1 108 ? 2.145 19.812 6.699 1 98.81 108 LEU B C 1
ATOM 2827 O O . LEU B 1 108 ? 1.772 20.375 5.668 1 98.81 108 LEU B O 1
ATOM 2831 N N . ASN B 1 109 ? 2.391 18.547 6.719 1 98.94 109 ASN B N 1
ATOM 2832 C CA . ASN B 1 109 ? 1.971 17.641 5.652 1 98.94 109 ASN B CA 1
ATOM 2833 C C . ASN B 1 109 ? 0.601 17.031 5.941 1 98.94 109 ASN B C 1
ATOM 2835 O O . ASN B 1 109 ? 0.466 16.188 6.824 1 98.94 109 ASN B O 1
ATOM 2839 N N . ILE B 1 110 ? -0.374 17.422 5.191 1 98.94 110 ILE B N 1
ATOM 2840 C CA . ILE B 1 110 ? -1.749 16.984 5.41 1 98.94 110 ILE B CA 1
ATOM 2841 C C . ILE B 1 110 ? -2.127 15.938 4.375 1 98.94 110 ILE B C 1
ATOM 2843 O O . ILE B 1 110 ? -2.307 16.25 3.195 1 98.94 110 ILE B O 1
ATOM 2847 N N . GLU B 1 111 ? -2.223 14.742 4.789 1 98.94 111 GLU B N 1
ATOM 2848 C CA . GLU B 1 111 ? -2.643 13.664 3.896 1 98.94 111 GLU B CA 1
ATOM 2849 C C . GLU B 1 111 ? -4.164 13.586 3.809 1 98.94 111 GLU B C 1
ATOM 2851 O O . GLU B 1 111 ? -4.844 13.43 4.828 1 98.94 111 GLU B O 1
ATOM 2856 N N . LEU B 1 112 ? -4.688 13.672 2.648 1 98.94 112 LEU B N 1
ATOM 2857 C CA . LEU B 1 112 ? -6.105 13.461 2.396 1 98.94 112 LEU B CA 1
ATOM 2858 C C . LEU B 1 112 ? -6.43 11.969 2.324 1 98.94 112 LEU B C 1
ATOM 2860 O O . LEU B 1 112 ? -5.898 11.258 1.472 1 98.94 112 LEU B O 1
ATOM 2864 N N . LYS B 1 113 ? -7.262 11.516 3.23 1 98.56 113 LYS B N 1
ATOM 2865 C CA . LYS B 1 113 ? -7.672 10.117 3.268 1 98.56 113 LYS B CA 1
ATOM 2866 C C . LYS B 1 113 ? -8.914 9.883 2.408 1 98.56 113 LYS B C 1
ATOM 2868 O O . LYS B 1 113 ? -10.008 9.664 2.934 1 98.56 113 LYS B O 1
ATOM 2873 N N . ASN B 1 114 ? -8.711 9.789 1.132 1 98.12 114 ASN B N 1
ATOM 2874 C CA . ASN B 1 114 ? -9.852 9.742 0.232 1 98.12 114 ASN B CA 1
ATOM 2875 C C . ASN B 1 114 ? -9.672 8.688 -0.857 1 98.12 114 ASN B C 1
ATOM 2877 O O . ASN B 1 114 ? -10.273 8.781 -1.927 1 98.12 114 ASN B O 1
ATOM 2881 N N . SER B 1 115 ? -8.812 7.715 -0.596 1 96.94 115 SER B N 1
ATOM 2882 C CA . SER B 1 115 ? -8.578 6.645 -1.56 1 96.94 115 SER B CA 1
ATOM 2883 C C . SER B 1 115 ? -9.602 5.527 -1.397 1 96.94 115 SER B C 1
ATOM 2885 O O . SER B 1 115 ? -9.906 4.812 -2.354 1 96.94 115 SER B O 1
ATOM 2887 N N . ILE B 1 116 ? -10.117 5.344 -0.209 1 96.12 116 ILE B N 1
ATOM 2888 C CA . ILE B 1 116 ? -11.062 4.27 0.095 1 96.12 116 ILE B CA 1
ATOM 2889 C C . ILE B 1 116 ? -12.484 4.812 0.092 1 96.12 116 ILE B C 1
ATOM 2891 O O . ILE B 1 116 ? -13.375 4.238 -0.544 1 96.12 116 ILE B O 1
ATOM 2895 N N . ILE B 1 117 ? -12.633 5.895 0.783 1 96.12 117 ILE B N 1
ATOM 2896 C CA . ILE B 1 117 ? -13.898 6.625 0.792 1 96.12 117 ILE B CA 1
ATOM 2897 C C . ILE B 1 117 ? -13.734 7.949 0.049 1 96.12 117 ILE B C 1
ATOM 2899 O O . ILE B 1 117 ? -12.867 8.758 0.392 1 96.12 117 ILE B O 1
ATOM 2903 N N . ASN B 1 118 ? -14.5 8.094 -0.926 1 94.44 118 ASN B N 1
ATOM 2904 C CA . ASN B 1 118 ? -14.461 9.336 -1.68 1 94.44 118 ASN B CA 1
ATOM 2905 C C . ASN B 1 118 ? -15.242 10.445 -0.979 1 94.44 118 ASN B C 1
ATOM 2907 O O . ASN B 1 118 ? -16.438 10.609 -1.212 1 94.44 118 ASN B O 1
ATOM 2911 N N . TYR B 1 119 ? -14.609 11.234 -0.264 1 97.31 119 TYR B N 1
ATOM 2912 C CA . TYR B 1 119 ? -15.227 12.336 0.467 1 97.31 119 TYR B CA 1
ATOM 2913 C C . TYR B 1 119 ? -15.414 13.555 -0.431 1 97.31 119 TYR B C 1
ATOM 2915 O O . TYR B 1 119 ? -14.484 14.344 -0.606 1 97.31 119 TYR B O 1
ATOM 2923 N N . GLU B 1 120 ? -16.641 13.711 -0.837 1 95.94 120 GLU B N 1
ATOM 2924 C CA . GLU B 1 120 ? -16.922 14.898 -1.643 1 95.94 120 GLU B CA 1
ATOM 2925 C C . GLU B 1 120 ? -16.641 16.172 -0.858 1 95.94 120 GLU B C 1
ATOM 2927 O O . GLU B 1 120 ? -17.094 16.328 0.28 1 95.94 120 GLU B O 1
ATOM 2932 N N . GLY B 1 121 ? -15.852 17.062 -1.427 1 97.75 121 GLY B N 1
ATOM 2933 C CA . GLY B 1 121 ? -15.609 18.359 -0.825 1 97.75 121 GLY B CA 1
ATOM 2934 C C . GLY B 1 121 ? -14.438 18.375 0.13 1 97.75 121 GLY B C 1
ATOM 2935 O O . GLY B 1 121 ? -14.062 19.422 0.653 1 97.75 121 GLY B O 1
ATOM 2936 N N . LEU B 1 122 ? -13.828 17.25 0.344 1 98.81 122 LEU B N 1
ATOM 2937 C CA . LEU B 1 122 ? -12.711 17.156 1.281 1 98.81 122 LEU B CA 1
ATOM 2938 C C . LEU B 1 122 ? -11.602 18.125 0.905 1 98.81 122 LEU B C 1
ATOM 2940 O O . LEU B 1 122 ? -11.141 18.906 1.743 1 98.81 122 LEU B O 1
ATOM 2944 N N . GLU B 1 123 ? -11.18 18.109 -0.363 1 98.88 123 GLU B N 1
ATOM 2945 C CA . GLU B 1 123 ? -10.094 18.969 -0.819 1 98.88 123 GLU B CA 1
ATOM 2946 C C . GLU B 1 123 ? -10.406 20.453 -0.568 1 98.88 123 GLU B C 1
ATOM 2948 O O . GLU B 1 123 ? -9.609 21.172 0.033 1 98.88 123 GLU B O 1
ATOM 2953 N N . GLU B 1 124 ? -11.578 20.875 -0.983 1 98.81 124 GLU B N 1
ATOM 2954 C CA . GLU B 1 124 ? -11.977 22.266 -0.847 1 98.81 124 GLU B CA 1
ATOM 2955 C C . GLU B 1 124 ? -12.016 22.703 0.618 1 98.81 124 GLU B C 1
ATOM 2957 O O . GLU B 1 124 ? -11.586 23.797 0.961 1 98.81 124 GLU B O 1
ATOM 2962 N N . LYS B 1 125 ? -12.516 21.844 1.448 1 98.81 125 LYS B N 1
ATOM 2963 C CA . LYS B 1 125 ? -12.633 22.188 2.867 1 98.81 125 LYS B CA 1
ATOM 2964 C C . LYS B 1 125 ? -11.258 22.328 3.506 1 98.81 125 LYS B C 1
ATOM 2966 O O . LYS B 1 125 ? -11.039 23.234 4.324 1 98.81 125 LYS B O 1
ATOM 2971 N N . VAL B 1 126 ? -10.344 21.438 3.199 1 98.94 126 VAL B N 1
ATOM 2972 C CA . VAL B 1 126 ? -8.984 21.531 3.729 1 98.94 126 VAL B CA 1
ATOM 2973 C C . VAL B 1 126 ? -8.32 22.812 3.256 1 98.94 126 VAL B C 1
ATOM 2975 O O . VAL B 1 126 ? -7.727 23.547 4.055 1 98.94 126 VAL B O 1
ATOM 2978 N N . TYR B 1 127 ? -8.445 23.156 2.014 1 98.88 127 TYR B N 1
ATOM 2979 C CA . TYR B 1 127 ? -7.809 24.344 1.452 1 98.88 127 TYR B CA 1
ATOM 2980 C C . TYR B 1 127 ? -8.391 25.609 2.057 1 98.88 127 TYR B C 1
ATOM 2982 O O . TYR B 1 127 ? -7.672 26.594 2.279 1 98.88 127 TYR B O 1
ATOM 2990 N N . LYS B 1 128 ? -9.711 25.562 2.262 1 98.75 128 LYS B N 1
ATOM 2991 C CA . LYS B 1 128 ? -10.328 26.719 2.912 1 98.75 128 LYS B CA 1
ATOM 2992 C C . LYS B 1 128 ? -9.688 27 4.266 1 98.75 128 LYS B C 1
ATOM 2994 O O . LYS B 1 128 ? -9.43 28.156 4.613 1 98.75 128 LYS B O 1
ATOM 2999 N N . LEU B 1 129 ? -9.406 26 5.012 1 98.5 129 LEU B N 1
ATOM 3000 C CA . LEU B 1 129 ? -8.773 26.156 6.316 1 98.5 129 LEU B CA 1
ATOM 3001 C C . LEU B 1 129 ? -7.336 26.656 6.164 1 98.5 129 LEU B C 1
ATOM 3003 O O . LEU B 1 129 ? -6.879 27.5 6.926 1 98.5 129 LEU B O 1
ATOM 3007 N N . ILE B 1 130 ? -6.586 26.047 5.246 1 98.69 130 ILE B N 1
ATOM 3008 C CA . ILE B 1 130 ? -5.211 26.469 4.988 1 98.69 130 ILE B CA 1
ATOM 3009 C C . ILE B 1 130 ? -5.172 27.969 4.68 1 98.69 130 ILE B C 1
ATOM 3011 O O . ILE B 1 130 ? -4.336 28.688 5.223 1 98.69 130 ILE B O 1
ATOM 3015 N N . GLU B 1 131 ? -6.07 28.406 3.854 1 98.44 131 GLU B N 1
ATOM 3016 C CA . GLU B 1 131 ? -6.145 29.812 3.455 1 98.44 131 GLU B CA 1
ATOM 3017 C C . GLU B 1 131 ? -6.582 30.703 4.621 1 98.44 131 GLU B C 1
ATOM 3019 O O . GLU B 1 131 ? -6.031 31.781 4.824 1 98.44 131 GLU B O 1
ATOM 3024 N N . LYS B 1 132 ? -7.586 30.188 5.328 1 98.25 132 LYS B N 1
ATOM 3025 C CA . LYS B 1 132 ? -8.102 30.938 6.48 1 98.25 132 LYS B CA 1
ATOM 3026 C C . LYS B 1 132 ? -6.977 31.312 7.438 1 98.25 132 LYS B C 1
ATOM 3028 O O . LYS B 1 132 ? -6.969 32.406 7.992 1 98.25 132 LYS B O 1
ATOM 3033 N N . TYR B 1 133 ? -5.992 30.469 7.605 1 97.94 133 TYR B N 1
ATOM 3034 C CA . TYR B 1 133 ? -4.938 30.672 8.594 1 97.94 133 TYR B CA 1
ATOM 3035 C C . TYR B 1 133 ? -3.635 31.094 7.914 1 97.94 133 TYR B C 1
ATOM 3037 O O . TYR B 1 133 ? -2.576 31.094 8.547 1 97.94 133 TYR B O 1
ATOM 3045 N N . ASN B 1 134 ? -3.611 31.359 6.637 1 97.56 134 ASN B N 1
ATOM 3046 C CA . ASN B 1 134 ? -2.48 31.844 5.852 1 97.56 134 ASN B CA 1
ATOM 3047 C C . ASN B 1 134 ? -1.288 30.906 5.945 1 97.56 134 ASN B C 1
ATOM 3049 O O . ASN B 1 134 ? -0.167 31.328 6.215 1 97.56 134 ASN B O 1
ATOM 3053 N N . LEU B 1 135 ? -1.574 29.609 5.691 1 98.25 135 LEU B N 1
ATOM 3054 C CA . LEU B 1 135 ? -0.551 28.578 5.902 1 98.25 135 LEU B CA 1
ATOM 3055 C C . LEU B 1 135 ? -0.054 28.031 4.574 1 98.25 135 LEU B C 1
ATOM 3057 O O . LEU B 1 135 ? 0.67 27.031 4.543 1 98.25 135 LEU B O 1
ATOM 3061 N N . GLU B 1 136 ? -0.332 28.609 3.455 1 98.12 136 GLU B N 1
ATOM 3062 C CA . GLU B 1 136 ? -0.09 28.062 2.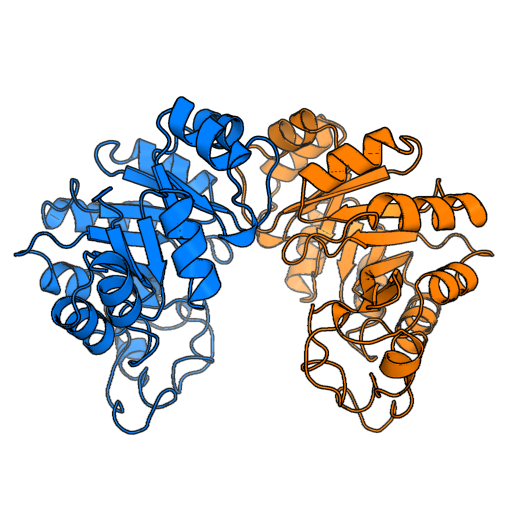123 1 98.12 136 GLU B CA 1
ATOM 3063 C C . GLU B 1 136 ? 1.387 27.75 1.919 1 98.12 136 GLU B C 1
ATOM 3065 O O . GLU B 1 136 ? 1.727 26.734 1.294 1 98.12 136 GLU B O 1
ATOM 3070 N N . ASP B 1 137 ? 2.244 28.469 2.477 1 97 137 ASP B N 1
ATOM 3071 C CA . ASP B 1 137 ? 3.672 28.328 2.199 1 97 137 ASP B CA 1
ATOM 3072 C C . ASP B 1 137 ? 4.305 27.25 3.072 1 97 137 ASP B C 1
ATOM 3074 O O . ASP B 1 137 ? 5.449 26.844 2.844 1 97 137 ASP B O 1
ATOM 3078 N N . ARG B 1 138 ? 3.602 26.75 4.035 1 96.81 138 ARG B N 1
ATOM 3079 C CA . ARG B 1 138 ? 4.195 25.797 4.98 1 96.81 138 ARG B CA 1
ATOM 3080 C C . ARG B 1 138 ? 3.422 24.484 5 1 96.81 138 ARG B C 1
ATOM 3082 O O . ARG B 1 138 ? 3.664 23.625 5.852 1 96.81 138 ARG B O 1
ATOM 3089 N N . VAL B 1 139 ? 2.439 24.359 4.141 1 98.62 139 VAL B N 1
ATOM 3090 C CA . VAL B 1 139 ? 1.637 23.141 4.082 1 98.62 139 VAL B CA 1
ATOM 3091 C C . VAL B 1 139 ? 1.947 22.375 2.795 1 98.62 139 VAL B C 1
ATOM 3093 O O . VAL B 1 139 ? 2.104 22.984 1.731 1 98.62 139 VAL B O 1
ATOM 3096 N N . ILE B 1 140 ? 2.117 21.141 2.881 1 98.88 140 ILE B N 1
ATOM 3097 C CA . ILE B 1 140 ? 2.082 20.188 1.772 1 98.88 140 ILE B CA 1
ATOM 3098 C C . ILE B 1 140 ? 0.835 19.312 1.881 1 98.88 140 ILE B C 1
ATOM 3100 O O . ILE B 1 140 ? 0.578 18.719 2.928 1 98.88 140 ILE B O 1
ATOM 3104 N N . VAL B 1 141 ? 0.013 19.266 0.87 1 98.94 141 VAL B N 1
ATOM 3105 C CA . VAL B 1 141 ? -1.121 18.359 0.82 1 98.94 141 VAL B CA 1
ATOM 3106 C C . VAL B 1 141 ? -0.737 17.094 0.039 1 98.94 141 VAL B C 1
ATOM 3108 O O . VAL B 1 141 ? -0.199 17.188 -1.066 1 98.94 141 VAL B O 1
ATOM 3111 N N . SER B 1 142 ? -0.921 15.945 0.602 1 98.94 142 SER B N 1
ATOM 3112 C CA . SER B 1 142 ? -0.554 14.695 -0.051 1 98.94 142 SER B CA 1
ATOM 3113 C C . SER B 1 142 ? -1.713 13.703 -0.037 1 98.94 142 SER B C 1
ATOM 3115 O O . SER B 1 142 ? -2.662 13.859 0.733 1 98.94 142 SER B O 1
ATOM 3117 N N . SER B 1 143 ? -1.642 12.766 -0.891 1 98.88 143 SER B N 1
ATOM 3118 C CA . SER B 1 143 ? -2.66 11.719 -0.963 1 98.88 143 SER B CA 1
ATOM 3119 C C . SER B 1 143 ? -2.189 10.547 -1.818 1 98.88 143 SER B C 1
ATOM 3121 O O . SER B 1 143 ? -1.381 10.727 -2.732 1 98.88 143 SER B O 1
ATOM 3123 N N . PHE B 1 144 ? -2.697 9.414 -1.519 1 98.69 144 PHE B N 1
ATOM 3124 C CA . PHE B 1 144 ? -2.533 8.258 -2.389 1 98.69 144 PHE B CA 1
ATOM 3125 C C . PHE B 1 144 ? -3.482 8.336 -3.58 1 98.69 144 PHE B C 1
ATOM 3127 O O . PHE B 1 144 ? -3.34 7.582 -4.543 1 98.69 144 PHE B O 1
ATOM 3134 N N . ASN B 1 145 ? -4.477 9.156 -3.508 1 98.62 145 ASN B N 1
ATOM 3135 C CA . ASN B 1 145 ? -5.391 9.438 -4.613 1 98.62 145 ASN B CA 1
ATOM 3136 C C . ASN B 1 145 ? -4.859 10.555 -5.504 1 98.62 145 ASN B C 1
ATOM 3138 O O . ASN B 1 145 ? -5.066 11.734 -5.215 1 98.62 145 ASN B O 1
ATOM 3142 N N . HIS B 1 146 ? -4.297 10.148 -6.637 1 98.75 146 HIS B N 1
ATOM 3143 C CA . HIS B 1 146 ? -3.596 11.133 -7.453 1 98.75 146 HIS B CA 1
ATOM 3144 C C . HIS B 1 146 ? -4.574 11.969 -8.273 1 98.75 146 HIS B C 1
ATOM 3146 O O . HIS B 1 146 ? -4.219 13.031 -8.781 1 98.75 146 HIS B O 1
ATOM 3152 N N . TYR B 1 147 ? -5.789 11.492 -8.438 1 98.38 147 TYR B N 1
ATOM 3153 C CA . TYR B 1 147 ? -6.82 12.367 -8.977 1 98.38 147 TYR B CA 1
ATOM 3154 C C . TYR B 1 147 ? -7.113 13.523 -8.031 1 98.38 147 TYR B C 1
ATOM 3156 O O . TYR B 1 147 ? -7.336 14.656 -8.469 1 98.38 147 TYR B O 1
ATOM 3164 N N . SER B 1 148 ? -7.102 13.242 -6.766 1 98.38 148 SER B N 1
ATOM 3165 C CA . SER B 1 148 ? -7.277 14.258 -5.734 1 98.38 148 SER B CA 1
ATOM 3166 C C . SER B 1 148 ? -6.125 15.258 -5.746 1 98.38 148 SER B C 1
ATOM 3168 O O . SER B 1 148 ? -6.34 16.453 -5.555 1 98.38 148 SER B O 1
ATOM 3170 N N . ILE B 1 149 ? -4.961 14.797 -5.977 1 98.31 149 ILE B N 1
ATOM 3171 C CA . ILE B 1 149 ? -3.795 15.664 -6.066 1 98.31 149 ILE B CA 1
ATOM 3172 C C . ILE B 1 149 ? -3.982 16.656 -7.207 1 98.31 149 ILE B C 1
ATOM 3174 O O . ILE B 1 149 ? -3.73 17.859 -7.043 1 98.31 149 ILE B O 1
ATOM 3178 N N . LYS B 1 150 ? -4.418 16.156 -8.281 1 97.88 150 LYS B N 1
ATOM 3179 C CA . LYS B 1 150 ? -4.691 17.031 -9.422 1 97.88 150 LYS B CA 1
ATOM 3180 C C . LYS B 1 150 ? -5.754 18.078 -9.086 1 97.88 150 LYS B C 1
ATOM 3182 O O . LYS B 1 150 ? -5.613 19.25 -9.43 1 97.88 150 LYS B O 1
ATOM 3187 N N . LYS B 1 151 ? -6.746 17.641 -8.453 1 98.06 151 LYS B N 1
ATOM 3188 C CA . LYS B 1 151 ? -7.809 18.547 -8.031 1 98.06 151 LYS B CA 1
ATOM 3189 C C . LYS B 1 151 ? -7.266 19.641 -7.105 1 98.06 151 LYS B C 1
ATOM 3191 O O . LYS B 1 151 ? -7.602 20.812 -7.25 1 98.06 151 LYS B O 1
ATOM 3196 N N . CYS B 1 152 ? -6.473 19.266 -6.195 1 98.69 152 CYS B N 1
ATOM 3197 C CA . CYS B 1 152 ? -5.871 20.203 -5.246 1 98.69 152 CYS B CA 1
ATOM 3198 C C . CYS B 1 152 ? -5.102 21.297 -5.973 1 98.69 152 CYS B C 1
ATOM 3200 O O . CYS B 1 152 ? -5.203 22.469 -5.621 1 98.69 152 CYS B O 1
ATOM 3202 N N . MET B 1 153 ? -4.379 20.906 -6.977 1 97.94 153 MET B N 1
ATOM 3203 C CA . MET B 1 153 ? -3.582 21.859 -7.75 1 97.94 153 MET B CA 1
ATOM 3204 C C . MET B 1 153 ? -4.473 22.891 -8.43 1 97.94 153 MET B C 1
ATOM 3206 O O . MET B 1 153 ? -4.07 24.031 -8.625 1 97.94 153 MET B O 1
ATOM 3210 N N . SER B 1 154 ? -5.648 22.5 -8.758 1 97.69 154 SER B N 1
ATOM 3211 C CA . SER B 1 154 ? -6.586 23.391 -9.422 1 97.69 154 SER B CA 1
ATOM 3212 C C . SER B 1 154 ? -7.234 24.344 -8.43 1 97.69 154 SER B C 1
ATOM 3214 O O . SER B 1 154 ? -7.719 25.422 -8.812 1 97.69 154 SER B O 1
ATOM 3216 N N . ILE B 1 155 ? -7.27 24.016 -7.199 1 98.25 155 ILE B N 1
ATOM 3217 C CA . ILE B 1 155 ? -7.871 24.844 -6.172 1 98.25 155 ILE B CA 1
ATOM 3218 C C . ILE B 1 155 ? -6.922 26 -5.824 1 98.25 155 ILE B C 1
ATOM 3220 O O . ILE B 1 155 ? -7.324 27.156 -5.832 1 98.25 155 ILE B O 1
ATOM 3224 N N . ASN B 1 156 ? -5.734 25.719 -5.496 1 97.81 156 ASN B N 1
ATOM 3225 C CA . ASN B 1 156 ? -4.695 26.688 -5.133 1 97.81 156 ASN B CA 1
ATOM 3226 C C . ASN B 1 156 ? -3.299 26.125 -5.398 1 97.81 156 ASN B C 1
ATOM 3228 O O . ASN B 1 156 ? -2.82 25.266 -4.656 1 97.81 156 ASN B O 1
ATOM 3232 N N . ASN B 1 157 ? -2.619 26.641 -6.344 1 96.56 157 ASN B N 1
ATOM 3233 C CA . ASN B 1 157 ? -1.345 26.078 -6.777 1 96.56 157 ASN B CA 1
ATOM 3234 C C . ASN B 1 157 ? -0.181 26.641 -5.957 1 96.56 157 ASN B C 1
ATOM 3236 O O . ASN B 1 157 ? 0.974 26.281 -6.195 1 96.56 157 ASN B O 1
ATOM 3240 N N . LYS B 1 158 ? -0.504 27.484 -4.996 1 97.69 158 LYS B N 1
ATOM 3241 C CA . LYS B 1 158 ? 0.53 27.938 -4.074 1 97.69 158 LYS B CA 1
ATOM 3242 C C . LYS B 1 158 ? 0.872 26.859 -3.051 1 97.69 158 LYS B C 1
ATOM 3244 O O . LYS B 1 158 ? 1.998 26.797 -2.553 1 97.69 158 LYS B O 1
ATOM 3249 N N . VAL B 1 159 ? -0.102 26.047 -2.697 1 98.62 159 VAL B N 1
ATOM 3250 C CA . VAL B 1 159 ? 0.104 24.953 -1.757 1 98.62 159 VAL B CA 1
ATOM 3251 C C . VAL B 1 159 ? 0.806 23.797 -2.459 1 98.62 159 VAL B C 1
ATOM 3253 O O . VAL B 1 159 ? 0.35 23.328 -3.506 1 98.62 159 VAL B O 1
ATOM 3256 N N . LYS B 1 160 ? 1.931 23.359 -1.973 1 98.62 160 LYS B N 1
ATOM 3257 C CA . LYS B 1 160 ? 2.635 22.219 -2.551 1 98.62 160 LYS B CA 1
ATOM 325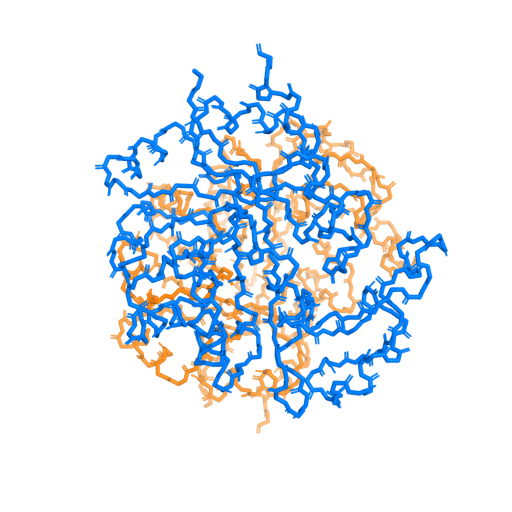8 C C . LYS B 1 160 ? 1.819 20.938 -2.4 1 98.62 160 LYS B C 1
ATOM 3260 O O . LYS B 1 160 ? 1.095 20.766 -1.417 1 98.62 160 LYS B O 1
ATOM 3265 N N . VAL B 1 161 ? 1.953 20.062 -3.371 1 98.81 161 VAL B N 1
ATOM 3266 C CA . VAL B 1 161 ? 1.242 18.781 -3.33 1 98.81 161 VAL B CA 1
ATOM 3267 C C . VAL B 1 161 ? 2.238 17.625 -3.449 1 98.81 161 VAL B C 1
ATOM 3269 O O . VAL B 1 161 ? 3.242 17.75 -4.156 1 98.81 161 VAL B O 1
ATOM 3272 N N . GLY B 1 162 ? 1.996 16.562 -2.709 1 98.88 162 GLY B N 1
ATOM 3273 C CA . GLY B 1 162 ? 2.814 15.367 -2.729 1 98.88 162 GLY B CA 1
ATOM 3274 C C . GLY B 1 162 ? 2.043 14.125 -3.137 1 98.88 162 GLY B C 1
ATOM 3275 O O . GLY B 1 162 ? 0.984 13.836 -2.578 1 98.88 162 GLY B O 1
ATOM 3276 N N . ALA B 1 163 ? 2.541 13.391 -4.121 1 98.81 163 ALA B N 1
ATOM 3277 C CA . ALA B 1 163 ? 1.955 12.117 -4.531 1 98.81 163 ALA B CA 1
ATOM 3278 C C . ALA B 1 163 ? 2.482 10.969 -3.68 1 98.81 163 ALA B C 1
ATOM 3280 O O . ALA B 1 163 ? 3.654 10.602 -3.777 1 98.81 163 ALA B O 1
ATOM 3281 N N . LEU B 1 164 ? 1.637 10.461 -2.893 1 98.88 164 LEU B N 1
ATOM 3282 C CA . LEU B 1 164 ? 1.98 9.273 -2.119 1 98.88 164 LEU B CA 1
ATOM 3283 C C . LEU B 1 164 ? 1.913 8.016 -2.988 1 98.88 164 LEU B C 1
ATOM 3285 O O . LEU B 1 164 ? 0.944 7.82 -3.723 1 98.88 164 LEU B O 1
ATOM 3289 N N . VAL B 1 165 ? 2.953 7.223 -2.887 1 98.5 165 VAL B N 1
ATOM 3290 C CA . VAL B 1 165 ? 3.029 5.996 -3.672 1 98.5 165 VAL B CA 1
ATOM 3291 C C . VAL B 1 165 ? 3.559 4.859 -2.799 1 98.5 165 VAL B C 1
ATOM 3293 O O . VAL B 1 165 ? 4.57 5.016 -2.109 1 98.5 165 VAL B O 1
ATOM 3296 N N . ASP B 1 166 ? 2.885 3.779 -2.857 1 97.12 166 ASP B N 1
ATOM 3297 C CA . ASP B 1 166 ? 3.307 2.645 -2.043 1 97.12 166 ASP B CA 1
ATOM 3298 C C . ASP B 1 166 ? 4.012 1.589 -2.895 1 97.12 166 ASP B C 1
ATOM 3300 O O . ASP B 1 166 ? 4.82 0.812 -2.385 1 97.12 166 ASP B O 1
ATOM 3304 N N . SER B 1 167 ? 3.729 1.486 -4.199 1 96.88 167 SER B N 1
ATOM 3305 C CA . SER B 1 167 ? 4.414 0.578 -5.113 1 96.88 167 SER B CA 1
ATOM 3306 C C . SER B 1 167 ? 5.754 1.149 -5.559 1 96.88 167 SER B C 1
ATOM 3308 O O . SER B 1 167 ? 5.961 2.363 -5.523 1 96.88 167 SER B O 1
ATOM 3310 N N . CYS B 1 168 ? 6.66 0.255 -5.898 1 97.88 168 CYS B N 1
ATOM 3311 C CA . CYS B 1 168 ? 7.898 0.673 -6.547 1 97.88 168 CYS B CA 1
ATOM 3312 C C . CYS B 1 168 ? 7.676 0.955 -8.023 1 97.88 168 CYS B C 1
ATOM 3314 O O . CYS B 1 168 ? 7.938 0.099 -8.875 1 97.88 168 CYS B O 1
ATOM 3316 N N . ILE B 1 169 ? 7.273 2.139 -8.352 1 98.12 169 ILE B N 1
ATOM 3317 C CA . ILE B 1 169 ? 6.902 2.432 -9.734 1 98.12 169 ILE B CA 1
ATOM 3318 C C . ILE B 1 169 ? 8.164 2.664 -10.57 1 98.12 169 ILE B C 1
ATOM 3320 O O . ILE B 1 169 ? 9.164 3.176 -10.062 1 98.12 169 ILE B O 1
ATOM 3324 N N . PHE B 1 170 ? 8.109 2.312 -11.828 1 98.5 170 PHE B N 1
ATOM 3325 C CA . PHE B 1 170 ? 9.211 2.453 -12.766 1 98.5 170 PHE B CA 1
ATOM 3326 C C . PHE B 1 170 ? 9.344 3.896 -13.234 1 98.5 170 PHE B C 1
ATOM 3328 O O . PHE B 1 170 ? 8.352 4.512 -13.648 1 98.5 170 PHE B O 1
ATOM 3335 N N . GLU B 1 171 ? 10.609 4.488 -13.109 1 98.44 171 GLU B N 1
ATOM 3336 C CA . GLU B 1 171 ? 10.914 5.855 -13.523 1 98.44 171 GLU B CA 1
ATOM 3337 C C . GLU B 1 171 ? 9.93 6.852 -12.906 1 98.44 171 GLU B C 1
ATOM 3339 O O . GLU B 1 171 ? 9.258 7.594 -13.617 1 98.44 171 GLU B O 1
ATOM 3344 N N . PRO B 1 172 ? 9.93 6.867 -11.586 1 98.69 172 PRO B N 1
ATOM 3345 C CA . PRO B 1 172 ? 8.938 7.691 -10.898 1 98.69 172 PRO B CA 1
ATOM 3346 C C . PRO B 1 172 ? 9.047 9.172 -11.258 1 98.69 172 PRO B C 1
ATOM 3348 O O . PRO B 1 172 ? 8.047 9.898 -11.211 1 98.69 172 PRO B O 1
ATOM 3351 N N . GLN B 1 173 ? 10.25 9.625 -11.625 1 98.62 173 GLN B N 1
ATOM 3352 C CA . GLN 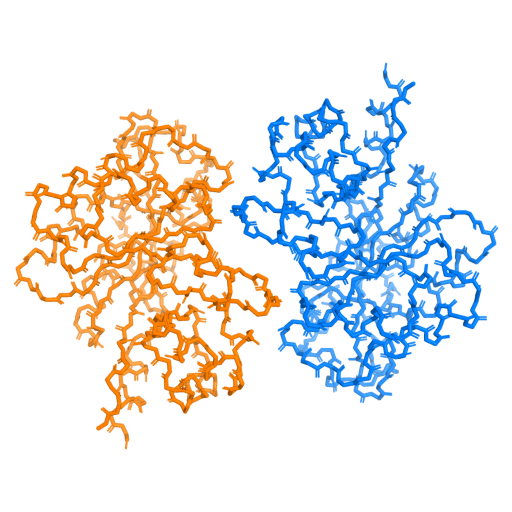B 1 173 ? 10.406 11.039 -11.977 1 98.62 173 GLN B CA 1
ATOM 3353 C C . GLN B 1 173 ? 9.523 11.406 -13.164 1 98.62 173 GLN B C 1
ATOM 3355 O O . GLN B 1 173 ? 8.977 12.508 -13.219 1 98.62 173 GLN B O 1
ATOM 3360 N N . ASP B 1 174 ? 9.367 10.516 -14.078 1 98.5 174 ASP B N 1
ATOM 3361 C CA . ASP B 1 174 ? 8.531 10.773 -15.242 1 98.5 174 ASP B CA 1
ATOM 3362 C C . ASP B 1 174 ? 7.051 10.781 -14.859 1 98.5 174 ASP B C 1
ATOM 3364 O O . ASP B 1 174 ? 6.285 11.625 -15.336 1 98.5 174 ASP B O 1
ATOM 3368 N N . TYR B 1 175 ? 6.66 9.898 -14.094 1 98.5 175 TYR B N 1
ATOM 3369 C CA . TYR B 1 175 ? 5.27 9.844 -13.656 1 98.5 175 TYR B CA 1
ATOM 3370 C C . TYR B 1 175 ? 4.895 11.078 -12.852 1 98.5 175 TYR B C 1
ATOM 3372 O O . TYR B 1 175 ? 3.867 11.711 -13.109 1 98.5 175 TYR B O 1
ATOM 3380 N N . ILE B 1 176 ? 5.73 11.414 -11.867 1 98.62 176 ILE B N 1
ATOM 3381 C CA . ILE B 1 176 ? 5.457 12.555 -11 1 98.62 176 ILE B CA 1
ATOM 3382 C C . ILE B 1 176 ? 5.383 13.828 -11.844 1 98.62 176 ILE B C 1
ATOM 3384 O O . ILE B 1 176 ? 4.504 14.664 -11.633 1 98.62 176 ILE B O 1
ATOM 3388 N N . LYS B 1 177 ? 6.262 13.938 -12.766 1 97.94 177 LYS B N 1
ATOM 3389 C CA . LYS B 1 177 ? 6.23 15.086 -13.664 1 97.94 177 LYS B CA 1
ATOM 3390 C C . LYS B 1 177 ? 4.941 15.109 -14.484 1 97.94 177 LYS B C 1
ATOM 3392 O O . LYS B 1 177 ? 4.367 16.172 -14.719 1 97.94 177 LYS B O 1
ATOM 3397 N N . SER B 1 178 ? 4.504 13.945 -14.875 1 96.81 178 SER B N 1
ATOM 3398 C CA . SER B 1 178 ? 3.309 13.859 -15.711 1 96.81 178 SER B CA 1
ATOM 3399 C C . SER B 1 178 ? 2.072 14.336 -14.961 1 96.81 178 SER B C 1
ATOM 3401 O O . SER B 1 178 ? 1.15 14.891 -15.57 1 96.81 178 SER B O 1
ATOM 3403 N N . ILE B 1 179 ? 2.02 14.188 -13.719 1 96.31 179 ILE B N 1
ATOM 3404 C CA . ILE B 1 179 ? 0.848 14.617 -12.961 1 96.31 179 ILE B CA 1
ATOM 3405 C C . ILE B 1 179 ? 1.044 16.047 -12.477 1 96.31 179 ILE B C 1
ATOM 3407 O O . ILE B 1 179 ? 0.081 16.719 -12.094 1 96.31 179 ILE B O 1
ATOM 3411 N N . GLY B 1 180 ? 2.307 16.469 -12.422 1 96.94 180 GLY B N 1
ATOM 3412 C CA . GLY B 1 180 ? 2.611 17.828 -12.047 1 96.94 180 GLY B CA 1
ATOM 3413 C C . GLY B 1 180 ? 2.783 18.016 -10.555 1 96.94 180 GLY B C 1
ATOM 3414 O O . GLY B 1 180 ? 2.699 19.141 -10.047 1 96.94 180 GLY B O 1
ATOM 3415 N N . ALA B 1 181 ? 2.984 17 -9.812 1 98 181 ALA B N 1
ATOM 3416 C CA . ALA B 1 181 ? 3.139 17.094 -8.367 1 98 181 ALA B CA 1
ATOM 3417 C C . ALA B 1 181 ? 4.484 17.719 -8 1 98 181 ALA B C 1
ATOM 3419 O O . ALA B 1 181 ? 5.473 17.531 -8.719 1 98 181 ALA B O 1
ATOM 3420 N N . ASP B 1 182 ? 4.543 18.422 -6.898 1 98 182 ASP B N 1
ATOM 3421 C CA . ASP B 1 182 ? 5.758 19.062 -6.402 1 98 182 ASP B CA 1
ATOM 3422 C C . ASP B 1 182 ? 6.68 18.047 -5.738 1 98 182 ASP B C 1
ATOM 3424 O O . ASP B 1 182 ? 7.902 18.156 -5.844 1 98 182 ASP B O 1
ATOM 3428 N N . CYS B 1 183 ? 6.074 17.125 -5.094 1 98.62 183 CYS B N 1
ATOM 3429 C CA . CYS B 1 183 ? 6.805 16.188 -4.246 1 98.62 183 CYS B CA 1
ATOM 3430 C C . CYS B 1 183 ? 6.414 14.742 -4.559 1 98.62 183 CYS B C 1
ATOM 3432 O O . CYS B 1 183 ? 5.258 14.469 -4.891 1 98.62 183 CYS B O 1
ATOM 3434 N N . TYR B 1 184 ? 7.414 13.93 -4.555 1 98.88 184 TYR B N 1
ATOM 3435 C CA . TYR B 1 184 ? 7.234 12.484 -4.559 1 98.88 184 TYR B CA 1
ATOM 3436 C C . TYR B 1 184 ? 7.328 11.914 -3.146 1 98.88 184 TYR B C 1
ATOM 3438 O O . TYR B 1 184 ? 8.328 12.125 -2.453 1 98.88 184 TYR B O 1
ATOM 3446 N N . HIS B 1 185 ? 6.266 11.258 -2.65 1 98.94 185 HIS B N 1
ATOM 3447 C CA . HIS B 1 185 ? 6.227 10.633 -1.332 1 98.94 185 HIS B CA 1
ATOM 3448 C C . HIS B 1 185 ? 6.254 9.109 -1.442 1 98.94 185 HIS B C 1
ATOM 3450 O O . HIS B 1 185 ? 5.215 8.461 -1.347 1 98.94 185 HIS B O 1
ATOM 3456 N N . PRO B 1 186 ? 7.371 8.492 -1.499 1 98.81 186 PRO B N 1
ATOM 3457 C CA . PRO B 1 186 ? 7.496 7.043 -1.685 1 98.81 186 PRO B CA 1
ATOM 3458 C C . PRO B 1 186 ? 7.719 6.301 -0.37 1 98.81 186 PRO B C 1
ATOM 3460 O O . PRO B 1 186 ? 8.211 6.883 0.599 1 98.81 186 PRO B O 1
ATOM 3463 N N . GLU B 1 187 ? 7.359 5.02 -0.41 1 98 187 GLU B N 1
ATOM 3464 C CA . GLU B 1 187 ? 7.957 4.137 0.586 1 98 187 GLU B CA 1
ATOM 3465 C C . GLU B 1 187 ? 9.477 4.078 0.43 1 98 187 GLU B C 1
ATOM 3467 O O . GLU B 1 187 ? 9.984 4.047 -0.691 1 98 187 GLU B O 1
ATOM 3472 N N . PHE B 1 188 ? 10.133 4.039 1.505 1 98.12 188 PHE B N 1
ATOM 3473 C CA . PHE B 1 188 ? 11.578 4.246 1.486 1 98.12 188 PHE B CA 1
ATOM 3474 C C . PHE B 1 188 ? 12.281 3.076 0.813 1 98.12 188 PHE B C 1
ATOM 3476 O O . PHE B 1 188 ? 13.352 3.246 0.224 1 98.12 188 PHE B O 1
ATOM 3483 N N . ASN B 1 189 ? 11.75 1.878 0.798 1 96.62 189 ASN B N 1
ATOM 3484 C CA . ASN B 1 189 ? 12.383 0.708 0.202 1 96.62 189 ASN B CA 1
ATOM 3485 C C . ASN B 1 189 ? 12.477 0.833 -1.316 1 96.62 189 ASN B C 1
ATOM 3487 O O . ASN B 1 189 ? 13.219 0.088 -1.961 1 96.62 189 ASN B O 1
ATOM 3491 N N . SER B 1 190 ? 11.727 1.713 -1.864 1 97.75 190 SER B N 1
ATOM 3492 C CA . SER B 1 190 ? 11.727 1.892 -3.312 1 97.75 190 SER B CA 1
ATOM 3493 C C . SER B 1 190 ? 12.836 2.84 -3.754 1 97.75 190 SER B C 1
ATOM 3495 O O . SER B 1 190 ? 13.055 3.035 -4.953 1 97.75 190 SER B O 1
ATOM 3497 N N . LEU B 1 191 ? 13.547 3.391 -2.818 1 98.44 191 LEU B N 1
ATOM 3498 C CA . LEU B 1 191 ? 14.547 4.402 -3.129 1 98.44 191 LEU B CA 1
ATOM 3499 C C . LEU B 1 191 ? 15.945 3.793 -3.16 1 98.44 191 LEU B C 1
ATOM 3501 O O . LEU B 1 191 ? 16.281 2.947 -2.328 1 98.44 191 LEU B O 1
ATOM 3505 N N . ASN B 1 192 ? 16.703 4.137 -4.121 1 97.69 192 ASN B N 1
ATOM 3506 C CA . ASN B 1 192 ? 18.125 3.885 -4.242 1 97.69 192 ASN B CA 1
ATOM 3507 C C . ASN B 1 192 ? 18.844 5.043 -4.93 1 97.69 192 ASN B C 1
ATOM 3509 O O . ASN B 1 192 ? 18.219 6.027 -5.312 1 97.69 192 ASN B O 1
ATOM 3513 N N . LYS B 1 193 ? 20.141 4.984 -5.039 1 98.31 193 LYS B N 1
ATOM 3514 C CA . LYS B 1 193 ? 20.953 6.09 -5.539 1 98.31 193 LYS B CA 1
ATOM 3515 C C . LYS B 1 193 ? 20.5 6.527 -6.926 1 98.31 193 LYS B C 1
ATOM 3517 O O . LYS B 1 193 ? 20.375 7.723 -7.199 1 98.31 193 LYS B O 1
ATOM 3522 N N . GLU B 1 194 ? 20.25 5.605 -7.766 1 98.31 194 GLU B N 1
ATOM 3523 C CA . GLU B 1 194 ? 19.859 5.91 -9.141 1 98.31 194 GLU B CA 1
ATOM 3524 C C . GLU B 1 194 ? 18.516 6.621 -9.188 1 98.31 194 GLU B C 1
ATOM 3526 O O . GLU B 1 194 ? 18.359 7.641 -9.867 1 98.31 194 GLU B O 1
ATOM 3531 N N . VAL B 1 195 ? 17.547 6.086 -8.523 1 98.5 195 VAL B N 1
ATOM 3532 C CA . VAL B 1 195 ? 16.203 6.66 -8.492 1 98.5 195 VAL B CA 1
ATOM 3533 C C . VAL B 1 195 ? 16.266 8.078 -7.926 1 98.5 195 VAL B C 1
ATOM 3535 O O . VAL B 1 195 ? 15.68 9 -8.5 1 98.5 195 VAL B O 1
ATOM 3538 N N . VAL B 1 196 ? 16.953 8.234 -6.832 1 98.75 196 VAL B N 1
ATOM 3539 C CA . VAL B 1 196 ? 17.078 9.531 -6.164 1 98.75 196 VAL B CA 1
ATOM 3540 C C . VAL B 1 196 ? 17.719 10.539 -7.109 1 98.75 196 VAL B C 1
ATOM 3542 O O . VAL B 1 196 ? 17.266 11.68 -7.23 1 98.75 196 VAL B O 1
ATOM 3545 N N . LYS B 1 197 ? 18.781 10.125 -7.742 1 98.62 197 LYS B N 1
ATOM 3546 C CA . LYS B 1 197 ? 19.469 11.008 -8.68 1 98.62 197 LYS B CA 1
ATOM 3547 C C . LYS B 1 197 ? 18.516 11.492 -9.773 1 98.62 197 LYS B C 1
ATOM 3549 O O . LYS B 1 197 ? 18.5 12.68 -10.102 1 98.62 197 LYS B O 1
ATOM 3554 N N . LYS B 1 198 ? 17.766 10.602 -10.352 1 98.62 198 LYS B N 1
ATOM 3555 C CA . LYS B 1 198 ? 16.844 10.945 -11.43 1 98.62 198 LYS B CA 1
ATOM 3556 C C . LYS B 1 198 ? 15.773 11.922 -10.945 1 98.62 198 LYS B C 1
ATOM 3558 O O . LYS B 1 198 ? 15.406 12.852 -11.664 1 98.62 198 LYS B O 1
ATOM 3563 N N . LEU B 1 199 ? 15.25 11.68 -9.789 1 98.69 199 LEU B N 1
ATOM 3564 C CA . LEU B 1 199 ? 14.242 12.57 -9.219 1 98.69 199 LEU B CA 1
ATOM 3565 C C . LEU B 1 199 ? 14.82 13.953 -8.961 1 98.69 199 LEU B C 1
ATOM 3567 O O . LEU B 1 199 ? 14.195 14.969 -9.289 1 98.69 199 LEU B O 1
ATOM 3571 N N . LYS B 1 200 ? 15.992 14.031 -8.383 1 98 200 LYS B N 1
ATOM 3572 C CA . LYS B 1 200 ? 16.656 15.297 -8.094 1 98 200 LYS B CA 1
ATOM 3573 C C . LYS B 1 200 ? 16.984 16.047 -9.375 1 98 200 LYS B C 1
ATOM 3575 O O . LYS B 1 200 ? 16.875 17.281 -9.422 1 98 200 LYS B O 1
ATOM 3580 N N . ASP B 1 201 ? 17.406 15.312 -10.375 1 98.12 201 ASP B N 1
ATOM 3581 C CA . ASP B 1 201 ? 17.688 15.914 -11.672 1 98.12 201 ASP B CA 1
ATOM 3582 C C . ASP B 1 201 ? 16.453 16.641 -12.211 1 98.12 201 ASP B C 1
ATOM 3584 O O . ASP B 1 201 ? 16.578 17.609 -12.961 1 98.12 201 ASP B O 1
ATOM 3588 N N . LYS B 1 202 ? 15.328 16.156 -11.891 1 98 202 LYS B N 1
ATOM 3589 C CA . LYS B 1 202 ? 14.078 16.766 -12.336 1 98 202 LYS B CA 1
ATOM 3590 C C . LYS B 1 202 ? 13.531 17.734 -11.297 1 98 202 LYS B C 1
ATOM 3592 O O . LYS B 1 202 ? 12.398 18.219 -11.406 1 98 202 LYS B O 1
ATOM 3597 N N . LYS B 1 203 ? 14.266 17.984 -10.227 1 97.62 203 LYS B N 1
ATOM 3598 C CA . LYS B 1 203 ? 13.945 18.938 -9.172 1 97.62 203 LYS B CA 1
ATOM 3599 C C . LYS B 1 203 ? 12.68 18.516 -8.43 1 97.62 203 LYS B C 1
ATOM 3601 O O . LYS B 1 203 ? 11.875 19.375 -8.047 1 97.62 203 LYS B O 1
ATOM 3606 N N . ILE B 1 204 ? 12.453 17.266 -8.367 1 98.5 204 ILE B N 1
ATOM 3607 C CA . ILE B 1 204 ? 11.344 16.719 -7.594 1 98.5 204 ILE B CA 1
ATOM 3608 C C . ILE B 1 204 ? 11.797 16.469 -6.156 1 98.5 204 ILE B C 1
ATOM 3610 O O . ILE B 1 204 ? 12.82 15.828 -5.926 1 98.5 204 ILE B O 1
ATOM 3614 N N . LYS B 1 205 ? 11.047 17.031 -5.207 1 98.69 205 LYS B N 1
ATOM 3615 C CA . LYS B 1 205 ? 11.367 16.797 -3.803 1 98.69 205 LYS B CA 1
ATOM 3616 C C . LYS B 1 205 ? 10.984 15.391 -3.371 1 98.69 205 LYS B C 1
ATOM 3618 O O . LYS B 1 205 ? 9.93 14.883 -3.756 1 98.69 205 LYS B O 1
ATOM 3623 N N . ILE B 1 206 ? 11.867 14.758 -2.678 1 98.88 206 ILE B N 1
ATOM 3624 C CA . ILE B 1 206 ? 11.664 13.391 -2.219 1 98.88 206 ILE B CA 1
ATOM 3625 C C . ILE B 1 206 ? 11.328 13.391 -0.729 1 98.88 206 ILE B C 1
ATOM 3627 O O . ILE B 1 206 ? 12.203 13.617 0.11 1 98.88 206 ILE B O 1
ATOM 3631 N N . ASN B 1 207 ? 10.039 13.133 -0.385 1 98.94 207 ASN B N 1
ATOM 3632 C CA . ASN B 1 207 ? 9.531 13.047 0.981 1 98.94 207 ASN B CA 1
ATOM 3633 C C . ASN B 1 207 ? 9.125 11.625 1.344 1 98.94 207 ASN B C 1
ATOM 3635 O O . ASN B 1 207 ? 7.98 11.227 1.126 1 98.94 207 ASN B O 1
ATOM 3639 N N . THR B 1 208 ? 10.008 10.883 1.911 1 98.94 208 THR B N 1
ATOM 3640 C CA . THR B 1 208 ? 9.789 9.453 2.111 1 98.94 208 THR B CA 1
ATOM 3641 C C . THR B 1 208 ? 9.188 9.188 3.488 1 98.94 208 THR B C 1
ATOM 3643 O O . THR B 1 208 ? 9.461 9.922 4.441 1 98.94 208 THR B O 1
ATOM 3646 N N . TYR B 1 209 ? 8.344 8.242 3.484 1 98.69 209 TYR B N 1
ATOM 3647 C CA . TYR B 1 209 ? 7.594 8.102 4.727 1 98.69 209 TYR B CA 1
ATOM 3648 C C . TYR B 1 209 ? 7.902 6.77 5.402 1 98.69 209 TYR B C 1
ATOM 3650 O O . TYR B 1 209 ? 8.336 5.82 4.742 1 98.69 209 TYR B O 1
ATOM 3658 N N . THR B 1 210 ? 7.672 6.832 6.477 1 98.19 210 THR B N 1
ATOM 3659 C CA . THR B 1 210 ? 7.613 6.059 7.711 1 98.19 210 THR B CA 1
ATOM 3660 C C . THR B 1 210 ? 8.914 5.301 7.938 1 98.19 210 THR B C 1
ATOM 3662 O O . THR B 1 210 ? 8.914 4.07 8.039 1 98.19 210 THR B O 1
ATOM 3665 N N . VAL B 1 211 ? 9.891 5.934 7.91 1 98.75 211 VAL B N 1
ATOM 3666 C CA . VAL B 1 211 ? 11.219 5.375 8.148 1 98.75 211 VAL B CA 1
ATOM 3667 C C . VAL B 1 211 ? 11.516 5.363 9.648 1 98.75 211 VAL B C 1
ATOM 3669 O O . VAL B 1 211 ? 11.625 6.418 10.273 1 98.75 211 VAL B O 1
ATOM 3672 N N . ASN B 1 212 ? 11.828 4.145 10.234 1 98.56 212 ASN B N 1
ATOM 3673 C CA . ASN B 1 212 ? 11.906 4.074 11.695 1 98.56 212 ASN B CA 1
ATOM 3674 C C . ASN B 1 212 ? 13.211 3.424 12.156 1 98.56 212 ASN B C 1
ATOM 3676 O O . ASN B 1 212 ? 13.797 3.846 13.148 1 98.56 212 ASN B O 1
ATOM 3680 N N . LYS B 1 213 ? 13.617 2.41 11.453 1 97.81 213 LYS B N 1
ATOM 3681 C CA . LYS B 1 213 ? 14.828 1.707 11.844 1 97.81 213 LYS B CA 1
ATOM 3682 C C . LYS B 1 213 ? 16.062 2.561 11.594 1 97.81 213 LYS B C 1
ATOM 3684 O O . LYS B 1 213 ? 16.156 3.236 10.562 1 97.81 213 LYS B O 1
ATOM 3689 N N . GLU B 1 214 ? 16.938 2.486 12.492 1 98.31 214 GLU B N 1
ATOM 3690 C CA . GLU B 1 214 ? 18.141 3.312 12.406 1 98.31 214 GLU B CA 1
ATOM 3691 C C . GLU B 1 214 ? 18.875 3.084 11.094 1 98.31 214 GLU B C 1
ATOM 3693 O O . GLU B 1 214 ? 19.297 4.039 10.438 1 98.31 214 GLU B O 1
ATOM 3698 N N . LYS B 1 215 ? 19.016 1.841 10.734 1 97.88 215 LYS B N 1
ATOM 3699 C CA . LYS B 1 215 ? 19.703 1.52 9.492 1 97.88 215 LYS B CA 1
ATOM 3700 C C . LYS B 1 215 ? 19.047 2.199 8.297 1 97.88 215 LYS B C 1
ATOM 3702 O O . LYS B 1 215 ? 19.719 2.736 7.422 1 97.88 215 LYS B O 1
ATOM 3707 N N . ASP B 1 216 ? 17.781 2.172 8.258 1 98.38 216 ASP B N 1
ATOM 3708 C CA . ASP B 1 216 ? 17.047 2.773 7.152 1 98.38 216 ASP B CA 1
ATOM 3709 C C . ASP B 1 216 ? 17.125 4.297 7.203 1 98.38 216 ASP B C 1
ATOM 3711 O O . ASP B 1 216 ? 17.234 4.953 6.168 1 98.38 216 ASP B O 1
ATOM 3715 N N . LEU B 1 217 ? 17 4.844 8.414 1 98.75 217 LEU B N 1
ATOM 3716 C CA . LEU B 1 217 ? 17.156 6.285 8.578 1 98.75 217 LEU B CA 1
ATOM 3717 C C . LEU B 1 217 ? 18.5 6.75 8.031 1 98.75 217 LEU B C 1
ATOM 3719 O O . LEU B 1 217 ? 18.562 7.699 7.246 1 98.75 217 LEU B O 1
ATOM 3723 N N . LYS B 1 218 ? 19.562 6.113 8.406 1 98.56 218 LYS B N 1
ATOM 3724 C CA . LYS B 1 218 ? 20.891 6.465 7.941 1 98.56 218 LYS B CA 1
ATOM 3725 C C . LYS B 1 218 ? 21 6.348 6.426 1 98.56 218 LYS B C 1
ATOM 3727 O O . LYS B 1 218 ? 21.625 7.188 5.773 1 98.56 218 LYS B O 1
ATOM 3732 N N . ASN B 1 219 ? 20.391 5.305 5.906 1 98.31 219 ASN B N 1
ATOM 3733 C CA . ASN B 1 219 ? 20.391 5.137 4.457 1 98.31 219 ASN B CA 1
ATOM 3734 C C . ASN B 1 219 ? 19.703 6.305 3.756 1 98.31 219 ASN B C 1
ATOM 3736 O O . ASN B 1 219 ? 20.203 6.809 2.748 1 98.31 219 ASN B O 1
ATOM 3740 N N . MET B 1 220 ? 18.547 6.691 4.238 1 98.75 220 MET B N 1
ATOM 3741 C CA . MET B 1 220 ? 17.828 7.801 3.631 1 98.75 220 MET B CA 1
ATOM 3742 C C . MET B 1 220 ? 18.609 9.102 3.758 1 98.75 220 MET B C 1
ATOM 3744 O O . MET B 1 220 ? 18.578 9.945 2.861 1 98.75 220 MET B O 1
ATOM 3748 N N . ILE B 1 221 ? 19.312 9.281 4.918 1 98.5 221 ILE B N 1
ATOM 3749 C CA . ILE B 1 221 ? 20.172 10.445 5.105 1 98.5 221 ILE B CA 1
ATOM 3750 C C . ILE B 1 221 ? 21.281 10.43 4.066 1 98.5 221 ILE B C 1
ATOM 3752 O O . ILE B 1 221 ? 21.562 11.445 3.424 1 98.5 221 ILE B O 1
ATOM 3756 N N . ASP B 1 222 ? 21.875 9.258 3.893 1 98.12 222 ASP B N 1
ATOM 3757 C CA . ASP B 1 222 ? 22.969 9.109 2.936 1 98.12 222 ASP B CA 1
ATOM 3758 C C . ASP B 1 222 ? 22.5 9.383 1.511 1 98.12 222 ASP B C 1
ATOM 3760 O O . ASP B 1 222 ? 23.25 9.898 0.688 1 98.12 222 ASP B O 1
ATOM 3764 N N . LEU B 1 223 ? 21.25 9.047 1.227 1 98.38 223 LEU B N 1
ATOM 3765 C CA . LEU B 1 223 ? 20.672 9.281 -0.094 1 98.38 223 LEU B CA 1
ATOM 3766 C C . LEU B 1 223 ? 20.297 10.742 -0.276 1 98.38 223 LEU B C 1
ATOM 3768 O O . LEU B 1 223 ? 19.953 11.172 -1.379 1 98.38 223 LEU B O 1
ATOM 3772 N N . GLU B 1 224 ? 20.312 11.492 0.806 1 97.81 224 GLU B N 1
ATOM 3773 C CA . GLU B 1 224 ? 20.047 12.938 0.807 1 97.81 224 GLU B CA 1
ATOM 3774 C C . GLU B 1 224 ? 18.641 13.25 0.33 1 97.81 224 GLU B C 1
ATOM 3776 O O . GLU B 1 224 ? 18.438 14.133 -0.508 1 97.81 224 GLU B O 1
ATOM 3781 N N . VAL B 1 225 ? 17.703 12.5 0.804 1 98.75 225 VAL B N 1
ATOM 3782 C CA . VAL B 1 225 ? 16.312 12.828 0.506 1 98.75 225 VAL B CA 1
ATOM 3783 C C . VAL B 1 225 ? 15.953 14.172 1.135 1 98.75 225 VAL B C 1
ATOM 3785 O O . VAL B 1 225 ? 16.734 14.727 1.914 1 98.75 225 VAL B O 1
ATOM 3788 N N . ASP B 1 226 ? 14.789 14.727 0.754 1 98.69 226 ASP B N 1
ATOM 3789 C CA . ASP B 1 226 ? 14.43 16.062 1.203 1 98.69 226 ASP B CA 1
ATOM 3790 C C . ASP B 1 226 ? 13.719 16.031 2.553 1 98.69 226 ASP B C 1
ATOM 3792 O O . ASP B 1 226 ? 13.883 16.938 3.375 1 98.69 226 ASP B O 1
ATOM 3796 N N . MET B 1 227 ? 12.875 15.047 2.715 1 98.75 227 MET B N 1
ATOM 3797 C CA . MET B 1 227 ? 12.07 14.898 3.928 1 98.75 227 MET B CA 1
ATOM 3798 C C . MET B 1 227 ? 12.008 13.43 4.352 1 98.75 227 MET B C 1
ATOM 3800 O O . MET B 1 227 ? 11.898 12.539 3.508 1 98.75 227 MET B O 1
ATOM 3804 N N . ILE B 1 228 ? 12.18 13.219 5.633 1 98.94 228 ILE B N 1
ATOM 3805 C CA . ILE B 1 228 ? 11.961 11.906 6.223 1 98.94 228 ILE B CA 1
ATOM 3806 C C . ILE B 1 228 ? 10.789 11.969 7.199 1 98.94 228 ILE B C 1
ATOM 3808 O O . ILE B 1 228 ? 10.812 12.758 8.156 1 98.94 228 ILE B O 1
ATOM 3812 N N . ILE B 1 229 ? 9.773 11.25 6.941 1 98.94 229 ILE B N 1
ATOM 3813 C CA . ILE B 1 229 ? 8.625 11.102 7.824 1 98.94 229 ILE B CA 1
ATOM 3814 C C . ILE B 1 229 ? 8.805 9.875 8.711 1 98.94 229 ILE B C 1
ATOM 3816 O O . ILE B 1 229 ? 8.938 8.75 8.219 1 98.94 229 ILE B O 1
ATOM 3820 N N . THR B 1 230 ? 8.844 10.062 10.008 1 98.88 230 THR B N 1
ATOM 3821 C CA . THR B 1 230 ? 9.203 8.992 10.938 1 98.88 230 THR B CA 1
ATOM 3822 C C . THR B 1 230 ? 8.312 9.023 12.172 1 98.88 230 THR B C 1
ATOM 3824 O O . THR B 1 230 ? 7.777 10.07 12.531 1 98.88 230 THR B O 1
ATOM 3827 N N . ASN B 1 231 ? 8.148 7.895 12.789 1 98.81 231 ASN B N 1
ATOM 3828 C CA . ASN B 1 231 ? 7.438 7.805 14.062 1 98.81 231 ASN B CA 1
ATOM 3829 C C . ASN B 1 231 ? 8.289 8.32 15.219 1 98.81 231 ASN B C 1
ATOM 3831 O O . ASN B 1 231 ? 7.781 8.555 16.312 1 98.81 231 ASN B O 1
ATOM 3835 N N . TYR B 1 232 ? 9.578 8.461 14.992 1 98.62 232 TYR B N 1
ATOM 3836 C CA . TYR B 1 232 ? 10.516 8.797 16.062 1 98.62 232 TYR B CA 1
ATOM 3837 C C . TYR B 1 232 ? 11.344 10.016 15.688 1 98.62 232 TYR B C 1
ATOM 3839 O O . TYR B 1 232 ? 12.547 9.914 15.43 1 98.62 232 TYR B O 1
ATOM 3847 N N . PRO B 1 233 ? 10.719 11.172 15.812 1 98.56 233 PRO B N 1
ATOM 3848 C CA . PRO B 1 233 ? 11.43 12.391 15.398 1 98.56 233 PRO B CA 1
ATOM 3849 C C . PRO B 1 233 ? 12.648 12.688 16.266 1 98.56 233 PRO B C 1
ATOM 3851 O O . PRO B 1 233 ? 13.633 13.242 15.773 1 98.56 233 PRO B O 1
ATOM 3854 N N . LYS B 1 234 ? 12.609 12.359 17.531 1 97.94 234 LYS B N 1
ATOM 3855 C CA . LYS B 1 234 ? 13.766 12.578 18.391 1 97.94 234 LYS B CA 1
ATOM 3856 C C . LYS B 1 234 ? 14.969 11.773 17.922 1 97.94 234 LYS B C 1
ATOM 3858 O O . LYS B 1 234 ? 16.094 12.289 17.859 1 97.94 234 LYS B O 1
ATOM 3863 N N . LYS B 1 235 ? 14.734 10.508 17.625 1 97.81 235 LYS B N 1
ATOM 3864 C CA . LYS B 1 235 ? 15.789 9.648 17.109 1 97.81 235 LYS B CA 1
ATOM 3865 C C . LYS B 1 235 ? 16.391 10.227 15.828 1 97.81 235 LYS B C 1
ATOM 3867 O O . LYS B 1 235 ? 17.609 10.242 15.648 1 97.81 235 LYS B O 1
ATOM 3872 N N . LEU B 1 236 ? 15.539 10.641 14.906 1 98.25 236 LEU B N 1
ATOM 3873 C CA . LEU B 1 236 ? 16.016 11.219 13.656 1 98.25 236 LEU B CA 1
ATOM 3874 C C . LEU B 1 236 ? 16.812 12.492 13.906 1 98.25 236 LEU B C 1
ATOM 3876 O O . LEU B 1 236 ? 17.844 12.711 13.281 1 98.25 236 LEU B O 1
ATOM 3880 N N . LYS B 1 237 ? 16.312 13.32 14.773 1 97.69 237 LYS B N 1
ATOM 3881 C CA . LYS B 1 237 ? 17.047 14.531 15.117 1 97.69 237 LYS B CA 1
ATOM 3882 C C . LYS B 1 237 ? 18.469 14.211 15.555 1 97.69 237 LYS B C 1
ATOM 3884 O O . LYS B 1 237 ? 19.422 14.852 15.102 1 97.69 237 LYS B O 1
ATOM 3889 N N . GLU B 1 238 ? 18.594 13.281 16.438 1 97.12 238 GLU B N 1
ATOM 3890 C CA . GLU B 1 238 ? 19.891 12.883 16.938 1 97.12 238 GLU B CA 1
ATOM 3891 C C . GLU B 1 238 ? 20.812 12.406 15.812 1 97.12 238 GLU B C 1
ATOM 3893 O O . GLU B 1 238 ? 22 12.719 15.797 1 97.12 238 GLU B O 1
ATOM 3898 N N . LEU B 1 239 ? 20.297 11.633 14.898 1 97.19 239 LEU B N 1
ATOM 3899 C CA . LEU B 1 239 ? 21.078 11.117 13.781 1 97.19 239 LEU B CA 1
ATOM 3900 C C . LEU B 1 239 ? 21.516 12.242 12.852 1 97.19 239 LEU B C 1
ATOM 3902 O O . LEU B 1 239 ? 22.594 12.195 12.273 1 97.19 239 LEU B O 1
ATOM 3906 N N . LEU B 1 240 ? 20.656 13.258 12.703 1 96.81 240 LEU B N 1
ATOM 3907 C CA . LEU B 1 240 ? 20.938 14.367 11.805 1 96.81 240 LEU B CA 1
ATOM 3908 C C . LEU B 1 240 ? 22 15.281 12.398 1 96.81 240 LEU B C 1
ATOM 3910 O O . LEU B 1 240 ? 22.672 16.016 11.672 1 96.81 240 LEU B O 1
ATOM 3914 N N . GLU B 1 241 ? 22.188 15.32 13.656 1 93.69 241 GLU B N 1
ATOM 3915 C CA . GLU B 1 241 ? 23.141 16.188 14.344 1 93.69 241 GLU B CA 1
ATOM 3916 C C . GLU B 1 241 ? 24.5 15.508 14.477 1 93.69 241 GLU B C 1
ATOM 3918 O O . GLU B 1 241 ? 25.469 16.141 14.883 1 93.69 241 GLU B O 1
ATOM 3923 N N . MET B 1 242 ? 24.594 14.305 14.234 1 87.38 242 MET B N 1
ATOM 3924 C CA . MET B 1 242 ? 25.875 13.594 14.25 1 87.38 242 MET B CA 1
ATOM 3925 C C . MET B 1 242 ? 26.703 13.938 13.016 1 87.38 242 MET B C 1
ATOM 3927 O O . MET B 1 242 ? 27.922 14.039 13.102 1 87.38 242 MET B O 1
#

InterPro domains:
  IPR017946 PLC-like phosphodiesterase, TIM beta/alpha-barrel domain superfamily [G3DSA:3.20.20.190] (1-241)
  IPR017946 PLC-like phosphodiesterase, TIM beta/alpha-barrel domain superfamily [SSF51695] (3-240)
  IPR030395 Glycerophosphodiester phosphodiesterase domain [PF03009] (9-234)
  IPR030395 Glycerophosphodiester phosphodiesterase domain [PS51704] (4-240)

Solvent-accessible surface area (backbone atoms only — not comparable to full-atom values): 24405 Å² total; per-residue (Å²): 127,87,85,54,42,38,23,5,35,26,11,23,32,68,83,32,37,53,39,23,66,66,8,42,54,45,18,58,74,44,58,25,49,23,33,29,41,32,36,37,52,23,50,72,66,41,55,29,27,44,78,61,67,42,32,52,86,53,28,80,39,75,52,52,44,51,77,30,38,57,76,57,48,50,72,30,32,31,10,39,75,73,37,70,90,36,51,75,35,34,53,36,43,45,64,62,55,50,63,72,43,64,89,58,83,50,32,39,34,43,28,49,58,43,49,80,50,76,56,85,61,49,65,62,54,53,50,51,50,36,56,74,65,70,36,42,88,41,33,33,42,28,24,38,24,35,59,55,51,47,51,43,48,71,74,44,69,72,38,43,35,28,44,35,35,71,39,33,63,64,63,51,50,59,54,41,56,72,70,61,47,52,25,43,24,36,42,55,65,61,60,48,70,68,59,47,50,52,23,50,73,68,69,38,42,37,38,28,43,68,48,70,52,65,71,56,43,53,49,45,56,72,63,60,43,43,28,45,23,12,33,45,26,48,61,50,47,56,62,72,72,105,128,88,83,55,42,39,23,6,35,26,10,22,31,68,82,32,36,54,40,23,65,68,8,43,53,44,18,58,73,44,58,26,49,21,34,29,41,32,35,37,50,24,50,73,66,41,54,30,28,44,77,61,68,42,30,52,85,53,27,80,40,76,52,54,44,51,77,30,37,58,77,58,46,51,72,32,32,33,10,41,76,74,37,71,90,35,51,75,36,35,54,36,41,46,66,60,56,49,61,74,44,64,88,58,83,50,32,38,34,44,28,49,59,43,51,81,50,77,57,84,60,48,66,61,54,53,50,49,51,36,57,73,65,71,37,42,88,42,33,34,42,27,23,39,24,34,59,55,52,48,51,44,47,72,73,45,71,73,38,41,35,28,43,34,36,71,40,32,62,63,63,50,51,59,55,42,56,71,70,61,47,50,24,43,26,36,41,55,64,61,60,48,71,67,58,48,49,51,23,48,75,68,68,39,42,38,39,26,42,69,48,69,51,66,71,56,43,52,48,46,57,74,65,60,44,43,28,46,24,11,32,46,27,48,61,51,46,54,63,72,72,104

Organism: NCBI:txid29372

Nearest PDB structures (foldseek):
  2pz0-assembly1_A  TM=9.888E-01  e=3.373E-33  Caldanaerobacter subterraneus subsp. tengcongensis MB4
  3qvq-assembly1_D  TM=9.235E-01  e=2.596E-20  Oleispira antarctica
  1zcc-assembly1_D  TM=9.098E-01  e=8.402E-20  Agrobacterium fabrum str. C58
  2otd-assembly4_D  TM=8.842E-01  e=3.482E-19  Shigella flexneri
  1zcc-assembly1_C  TM=9.083E-01  e=2.479E-17  Agrobacterium fabrum str. C58

pLDDT: mean 97.63, std 4.7, range [42.25, 98.94]

Foldseek 3Di:
DQDAAQEAEQALVVVFQGQFPVSNVVSVVLDGLAYEWEWDQALVGFTWTDDDQFQVPQWPDTDGRNDHDPVRQQPIFRGVVVHVVRGNIGTDGPLVSCVVPLPHLHAYEYEYPCPVPNHPCSLVVVVVSCVVSVNQQRYEYEYCPLVSQLVNCVNPVSHAYEHEDEDLDDLVLVVCVVSPHQEYEYALVSDDLVSLVSNVVSVHAYAYEADEDPVSLVRVVVSSGRYYHYSHSNVSVVVVVD/DQAAAQEAEQALVVVFQGQFPVSNVVSVVLDGLAYEWEWDQALVGFTWTDDDQFQVPQWPDTDGRNDHDPVRQQVIFRGVVVHVVRGNIGTDGPLVSCVVPLPHQHAYEYEYPDPVPNDPCSLVVVVVSCVVSVNQQRYEYEYCPLVSQLVNCVNPVSHAYEHEDEDLDDLVLVVCVVSPHQEYEYALVSDDLVSLVSNVVSPHAYAYEADEDPVSLVVVVVSSGRYYHYSHSNVSVVVVVD

Sequence (484 aa):
MKNILNIAHRGDSGDFPENTMIAFKKALENGADGIELDVQLSKDLELVVIHDETLDRTTDGLGYVKDYTYEELLKFDAGYKFSKEFKGESIPKLEDVLKLFVNNDFILNIELKNSIINYEGLEEKVYKLIEKYNLEDRVIVSSFNHYSIKKCMSINNKVKVGALVDSCIFEPQDYIKSIGADCYHPEFNSLNKEVVKKLKDKKIKINTYTVNKEKDLKNMIDLEVDMIITNYPKKLKELLEMMKNILNIAHRGDSGDFPENTMIAFKKALENGADGIELDVQLSKDLELVVIHDETLDRTTDGLGYVKDYTYEELLKFDAGYKFSKEFKGESIPKLEDVLKLFVNNDFILNIELKNSIINYEGLEEKVYKLIEKYNLEDRVIVSSFNHYSIKKCMSINNKVKVGALVDSCIFEPQDYIKSIGADCYHPEFNSLNKEVVKKLKDKKIKINTYTVNKEKDLKNMIDLEVDMIITNYPKKLKELLEM

Radius of gyration: 22.96 Å; Cα contacts (8 Å, |Δi|>4): 1116; chains: 2; bounding box: 52×63×55 Å

Secondary structure (DSSP, 8-state):
----EEEEETTTTTTS-TTSHHHHHHHHHTT-SEEEEEEEE-TT--EEE-SSSBSTTTSS--SBGGGS-HHHHTTS-SSTTT-GGGTT--PPBHHHHHHHHTTS--EEEEEE--SSS--TTHHHHHHHHHHHTT-GGGEEEEESBHHHHHHHHHH-TTSEEEEEE-SB-SSHHHHHHHHT-SEEEEBGGG--HHHHHHHHHTT-EEEEE---SHHHHHHHHHTT-SEEEES-HHHHHHHHH-/----EEEEETTTTTTS-TTSHHHHHHHHHTT-SEEEEEEEE-TT--EEE-SSSBSTTTSS--SBGGGS-HHHHTTS-SSTTT-GGGTT--PPBHHHHHHHHTTS--EEEEEE--SSS--TTHHHHHHHHHHHTT-GGGEEEEESBHHHHHHHHHH-TTSEEEEEE-SB-SSHHHHHHHHT-SEEEEBGGG--HHHHHHHHHTT-EEEEE---SHHHHHHHHHTT-SEEEES-HHHHHHHHH-